Protein AF-0000000077057201 (afdb_homodimer)

Structure (mmCIF, N/CA/C/O backbone):
data_AF-0000000077057201-model_v1
#
loop_
_entity.id
_entity.type
_entity.pdbx_description
1 polymer 'Aminoglycoside phosphotransferase domain-containing protein'
#
loop_
_atom_site.group_PDB
_atom_site.id
_atom_site.type_symbol
_atom_site.label_atom_id
_atom_site.label_alt_id
_atom_site.label_comp_id
_atom_site.label_asym_id
_atom_site.label_entity_id
_atom_site.label_seq_id
_atom_site.pdbx_PDB_ins_code
_atom_site.Cartn_x
_atom_site.Cartn_y
_atom_site.Cartn_z
_atom_site.occupancy
_atom_site.B_iso_or_equiv
_atom_site.auth_seq_id
_atom_site.auth_comp_id
_atom_site.auth_asym_id
_atom_site.auth_atom_id
_atom_site.pdbx_PDB_model_num
ATOM 1 N N . MET A 1 1 ? 21.562 -46.344 -35.938 1 24.23 1 MET A N 1
ATOM 2 C CA . MET A 1 1 ? 20.422 -47.031 -35.344 1 24.23 1 MET A CA 1
ATOM 3 C C . MET A 1 1 ? 19.531 -46.031 -34.594 1 24.23 1 MET A C 1
ATOM 5 O O . MET A 1 1 ? 18.328 -46.25 -34.5 1 24.23 1 MET A O 1
ATOM 9 N N . TRP A 1 2 ? 20.156 -45.062 -33.906 1 34.81 2 TRP A N 1
ATOM 10 C CA . TRP A 1 2 ? 19.547 -43.938 -33.188 1 34.81 2 TRP A CA 1
ATOM 11 C C . TRP A 1 2 ? 18.812 -43 -34.125 1 34.81 2 TRP A C 1
ATOM 13 O O . TRP A 1 2 ? 17.859 -42.344 -33.75 1 34.81 2 TRP A O 1
ATOM 23 N N . SER A 1 3 ? 19.219 -42.906 -35.344 1 41.5 3 SER A N 1
ATOM 24 C CA . SER A 1 3 ? 18.75 -41.969 -36.375 1 41.5 3 SER A CA 1
ATOM 25 C C . SER A 1 3 ? 17.359 -42.344 -36.844 1 41.5 3 SER A C 1
ATOM 27 O O . SER A 1 3 ? 16.547 -41.438 -37.125 1 41.5 3 SER A O 1
ATOM 29 N N . GLU A 1 4 ? 17.078 -43.562 -37.125 1 41.81 4 GLU A N 1
ATOM 30 C CA . GLU A 1 4 ? 15.812 -44.062 -37.656 1 41.81 4 GLU A CA 1
ATOM 31 C C . GLU A 1 4 ? 14.703 -43.969 -36.594 1 41.81 4 GLU A C 1
ATOM 33 O O . GLU A 1 4 ? 13.539 -43.75 -36.938 1 41.81 4 GLU A O 1
ATOM 38 N N . SER A 1 5 ? 15.062 -44.219 -35.312 1 40.88 5 SER A N 1
ATOM 39 C CA . SER A 1 5 ? 14.141 -44.156 -34.188 1 40.88 5 SER A CA 1
ATOM 40 C C . SER A 1 5 ? 13.625 -42.75 -33.938 1 40.88 5 SER A C 1
ATOM 42 O O . SER A 1 5 ? 12.461 -42.562 -33.625 1 40.88 5 SER A O 1
ATOM 44 N N . GLY A 1 6 ? 14.438 -41.812 -34.219 1 42.91 6 GLY A N 1
ATOM 45 C CA . GLY A 1 6 ? 14.023 -40.438 -34.156 1 42.91 6 GLY A CA 1
ATOM 46 C C . GLY A 1 6 ? 13 -40.062 -35.219 1 42.91 6 GLY A C 1
ATOM 47 O O . GLY A 1 6 ? 12.07 -39.312 -34.969 1 42.91 6 GLY A O 1
ATOM 48 N N . HIS A 1 7 ? 13.289 -40.594 -36.406 1 46.97 7 HIS A N 1
ATOM 49 C CA . HIS A 1 7 ? 12.391 -40.375 -37.531 1 46.97 7 HIS A CA 1
ATOM 50 C C . HIS A 1 7 ? 11.031 -41 -37.281 1 46.97 7 HIS A C 1
ATOM 52 O O . HIS A 1 7 ? 9.992 -40.406 -37.562 1 46.97 7 HIS A O 1
ATOM 58 N N . GLU A 1 8 ? 11.07 -42.188 -36.844 1 43.97 8 GLU A N 1
ATOM 59 C CA . GLU A 1 8 ? 9.812 -42.844 -36.562 1 43.97 8 GLU A CA 1
ATOM 60 C C . GLU A 1 8 ? 9.055 -42.156 -35.438 1 43.97 8 GLU A C 1
ATOM 62 O O . GLU A 1 8 ? 7.828 -42.031 -35.469 1 43.97 8 GLU A O 1
ATOM 67 N N . LEU A 1 9 ? 9.797 -41.812 -34.406 1 47.19 9 LEU A N 1
ATOM 68 C CA . LEU A 1 9 ? 9.172 -41.094 -33.344 1 47.19 9 LEU A CA 1
ATOM 69 C C . LEU A 1 9 ? 8.68 -39.719 -33.812 1 47.19 9 LEU A C 1
ATOM 71 O O . LEU A 1 9 ? 7.602 -39.281 -33.406 1 47.19 9 LEU A O 1
ATOM 75 N N . SER A 1 10 ? 9.539 -39.156 -34.688 1 48.78 10 SER A N 1
ATOM 76 C CA . SER A 1 10 ? 9.078 -37.906 -35.312 1 48.78 10 SER A CA 1
ATOM 77 C C . SER A 1 10 ? 7.816 -38.125 -36.125 1 48.78 10 SER A C 1
ATOM 79 O O . SER A 1 10 ? 6.895 -37.312 -36.094 1 48.78 10 SER A O 1
ATOM 81 N N . LEU A 1 11 ? 7.91 -39.188 -36.875 1 48.16 11 LEU A N 1
ATOM 82 C CA . LEU A 1 11 ? 6.727 -39.531 -37.656 1 48.16 11 LEU A CA 1
ATOM 83 C C . LEU A 1 11 ? 5.547 -39.844 -36.75 1 48.16 11 LEU A C 1
ATOM 85 O O . LEU A 1 11 ? 4.414 -39.469 -37.031 1 48.16 11 LEU A O 1
ATOM 89 N N . ALA A 1 12 ? 5.836 -40.562 -35.75 1 49.59 12 ALA A N 1
ATOM 90 C CA . ALA A 1 12 ? 4.785 -40.875 -34.781 1 49.59 12 ALA A CA 1
ATOM 91 C C . ALA A 1 12 ? 4.277 -39.625 -34.094 1 49.59 12 ALA A C 1
ATOM 93 O O . ALA A 1 12 ? 3.07 -39.438 -33.906 1 49.59 12 ALA A O 1
ATOM 94 N N . LEU A 1 13 ? 5.238 -38.875 -33.812 1 54.88 13 LEU A N 1
ATOM 95 C CA . LEU A 1 13 ? 4.859 -37.594 -33.219 1 54.88 13 LEU A CA 1
ATOM 96 C C . LEU A 1 13 ? 4.129 -36.719 -34.219 1 54.88 13 LEU A C 1
ATOM 98 O O . LEU A 1 13 ? 3.141 -36.062 -33.875 1 54.88 13 LEU A O 1
ATOM 102 N N . ALA A 1 14 ? 4.715 -36.719 -35.438 1 51.97 14 ALA A N 1
ATOM 103 C CA . ALA A 1 14 ? 4.004 -36 -36.469 1 51.97 14 ALA A CA 1
ATOM 104 C C . ALA A 1 14 ? 2.582 -36.531 -36.656 1 51.97 14 ALA A C 1
ATOM 106 O O . ALA A 1 14 ? 1.64 -35.781 -36.844 1 51.97 14 ALA A O 1
ATO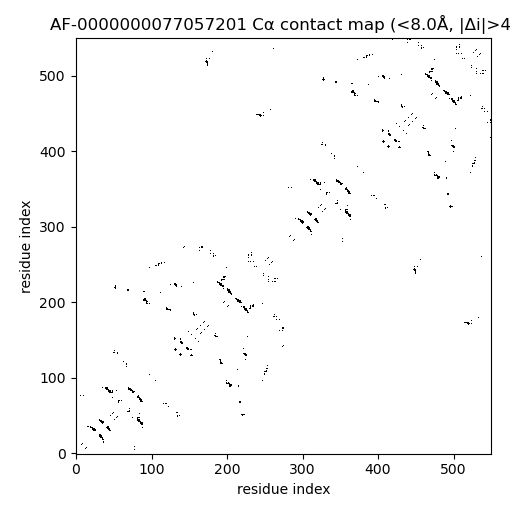M 107 N N . GLY A 1 15 ? 2.539 -37.781 -36.719 1 51.56 15 GLY A N 1
ATOM 108 C CA . GLY A 1 15 ? 1.21 -38.375 -36.75 1 51.56 15 GLY A CA 1
ATOM 109 C C . GLY A 1 15 ? 0.355 -38 -35.562 1 51.56 15 GLY A C 1
ATOM 110 O O . GLY A 1 15 ? -0.833 -37.719 -35.719 1 51.56 15 GLY A O 1
ATOM 111 N N . ILE A 1 16 ? 1.014 -38.031 -34.5 1 54.12 16 ILE A N 1
ATOM 112 C CA . ILE A 1 16 ? 0.346 -37.688 -33.25 1 54.12 16 ILE A CA 1
ATOM 113 C C . ILE A 1 16 ? -0.059 -36.219 -33.281 1 54.12 16 ILE A C 1
ATOM 115 O O . ILE A 1 16 ? -1.183 -35.875 -32.906 1 54.12 16 ILE A O 1
ATOM 119 N N . LEU A 1 17 ? 0.859 -35.438 -33.75 1 55.22 17 LEU A N 1
ATOM 120 C CA . LEU A 1 17 ? 0.573 -34 -33.781 1 55.22 17 LEU A CA 1
ATOM 121 C C . LEU A 1 17 ? -0.503 -33.688 -34.812 1 55.22 17 LEU A C 1
ATOM 123 O O . LEU A 1 17 ? -1.307 -32.781 -34.625 1 55.22 17 LEU A O 1
ATOM 127 N N . GLU A 1 18 ? -0.436 -34.469 -35.875 1 51.91 18 GLU A N 1
ATOM 128 C CA . GLU A 1 18 ? -1.462 -34.281 -36.875 1 51.91 18 GLU A CA 1
ATOM 129 C C . GLU A 1 18 ? -2.848 -34.625 -36.344 1 51.91 18 GLU A C 1
ATOM 131 O O . GLU A 1 18 ? -3.844 -34.031 -36.75 1 51.91 18 GLU A O 1
ATOM 136 N N . SER A 1 19 ? -2.84 -35.5 -35.469 1 48.5 19 SER A N 1
ATOM 137 C CA . SER A 1 19 ? -4.137 -35.906 -34.938 1 48.5 19 SER A CA 1
ATOM 138 C C . SER A 1 19 ? -4.465 -35.125 -33.656 1 48.5 19 SER A C 1
ATOM 140 O O . SER A 1 19 ? -5.555 -35.281 -33.125 1 48.5 19 SER A O 1
ATOM 142 N N . ALA A 1 20 ? -3.535 -34.406 -33.219 1 49.81 2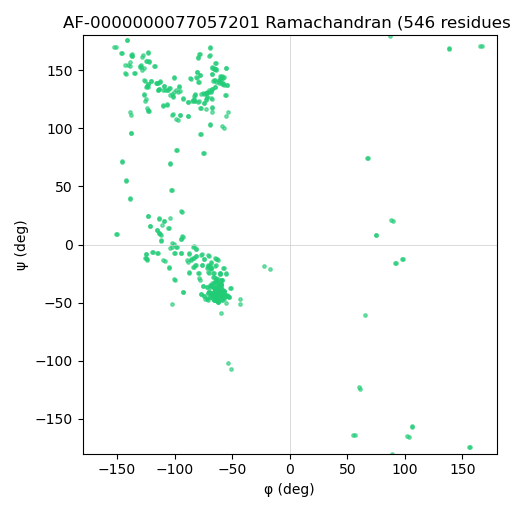0 ALA A N 1
ATOM 143 C CA . ALA A 1 20 ? -3.688 -33.719 -31.953 1 49.81 20 ALA A CA 1
ATOM 144 C C . ALA A 1 20 ? -4.613 -32.531 -32.094 1 49.81 20 ALA A C 1
ATOM 146 O O . ALA A 1 20 ? -4.602 -31.828 -33.125 1 49.81 20 ALA A O 1
ATOM 147 N N . THR A 1 21 ? -5.68 -32.531 -31.312 1 47.34 21 THR A N 1
ATOM 148 C CA . THR A 1 21 ? -6.453 -31.297 -31.188 1 47.34 21 THR A CA 1
ATOM 149 C C . THR A 1 21 ? -5.664 -30.234 -30.422 1 47.34 21 THR A C 1
ATOM 151 O O . THR A 1 21 ? -5.262 -30.469 -29.281 1 47.34 21 THR A O 1
ATOM 154 N N . PHE A 1 22 ? -5.117 -29.266 -31.203 1 44.22 22 PHE A N 1
ATOM 155 C CA . PHE A 1 22 ? -4.363 -28.141 -30.672 1 44.22 22 PHE A CA 1
ATOM 156 C C . PHE A 1 22 ? -5.207 -27.344 -29.672 1 44.22 22 PHE A C 1
ATOM 158 O O . PHE A 1 22 ? -6.309 -26.906 -30 1 44.22 22 PHE A O 1
ATOM 165 N N . LEU A 1 23 ? -5.059 -27.5 -28.438 1 43.59 23 LEU A N 1
ATOM 166 C CA . LEU A 1 23 ? -5.812 -26.797 -27.406 1 43.59 23 LEU A CA 1
ATOM 167 C C . LEU A 1 23 ? -5.391 -25.328 -27.312 1 43.59 23 LEU A C 1
ATOM 169 O O . LEU A 1 23 ? -6.215 -24.453 -27.047 1 43.59 23 LEU A O 1
ATOM 173 N N . PHE A 1 24 ? -4.27 -24.859 -27.281 1 43.53 24 PHE A N 1
ATOM 174 C CA . PHE A 1 24 ? -3.848 -23.469 -27.203 1 43.53 24 PHE A CA 1
ATOM 175 C C . PHE A 1 24 ? -2.664 -23.203 -28.141 1 43.53 24 PHE A C 1
ATOM 177 O O . PHE A 1 24 ? -1.755 -24.031 -28.234 1 43.53 24 PHE A O 1
ATOM 184 N N . ASN A 1 25 ? -2.959 -22.375 -29.25 1 40.81 25 ASN A N 1
ATOM 185 C CA . ASN A 1 25 ? -1.885 -21.859 -30.094 1 40.81 25 ASN A CA 1
ATOM 186 C C . ASN A 1 25 ? -1.505 -20.438 -29.703 1 40.81 25 ASN A C 1
ATOM 188 O O . ASN A 1 25 ? -2.355 -19.547 -29.688 1 40.81 25 ASN A O 1
ATOM 192 N N . SER A 1 26 ? -0.755 -20.281 -28.75 1 40.84 26 SER A N 1
ATOM 193 C CA . SER A 1 26 ? -0.364 -18.891 -28.578 1 40.84 26 SER A CA 1
ATOM 194 C C . SER A 1 26 ? 0.268 -18.344 -29.859 1 40.84 26 SER A C 1
ATOM 196 O O . SER A 1 26 ? 1.071 -19.016 -30.5 1 40.84 26 SER A O 1
ATOM 198 N N . VAL A 1 27 ? -0.479 -17.422 -30.5 1 36.09 27 VAL A N 1
ATOM 199 C CA . VAL A 1 27 ? -0.042 -16.703 -31.703 1 36.09 27 VAL A CA 1
ATOM 200 C C . VAL A 1 27 ? 1.409 -16.266 -31.547 1 36.09 27 VAL A C 1
ATOM 202 O O . VAL A 1 27 ? 2.016 -15.742 -32.469 1 36.09 27 VAL A O 1
ATOM 205 N N . SER A 1 28 ? 1.647 -15.703 -30.406 1 37.25 28 SER A N 1
ATOM 206 C CA . SER A 1 28 ? 2.986 -15.133 -30.516 1 37.25 28 SER A CA 1
ATOM 207 C C . SER A 1 28 ? 4 -16.188 -30.953 1 37.25 28 SER A C 1
ATOM 209 O O . SER A 1 28 ? 4.715 -15.984 -31.938 1 37.25 28 SER A O 1
ATOM 211 N N . SER A 1 29 ? 4.902 -16.797 -29.969 1 38.28 29 SER A N 1
ATOM 212 C CA . SER A 1 29 ? 6.031 -17.625 -30.375 1 38.28 29 SER A CA 1
ATOM 213 C C . SER A 1 29 ? 5.578 -19.047 -30.734 1 38.28 29 SER A C 1
ATOM 215 O O . SER A 1 29 ? 4.629 -19.562 -30.141 1 38.28 29 SER A O 1
ATOM 217 N N . ARG A 1 30 ? 5.781 -19.625 -31.891 1 40.66 30 ARG A N 1
ATOM 218 C CA . ARG A 1 30 ? 5.648 -20.875 -32.656 1 40.66 30 ARG A CA 1
ATOM 219 C C . ARG A 1 30 ? 5.562 -22.062 -31.703 1 40.66 30 ARG A C 1
ATOM 221 O O . ARG A 1 30 ? 5.211 -23.172 -32.125 1 40.66 30 ARG A O 1
ATOM 228 N N . HIS A 1 31 ? 5.977 -21.875 -30.453 1 43.31 31 HIS A N 1
ATOM 229 C CA . HIS A 1 31 ? 6.391 -23.062 -29.703 1 43.31 31 HIS A CA 1
ATOM 230 C C . HIS A 1 31 ? 5.332 -23.469 -28.688 1 43.31 31 HIS A C 1
ATOM 232 O O . HIS A 1 31 ? 5.57 -24.328 -27.844 1 43.31 31 HIS A O 1
ATOM 238 N N . HIS A 1 32 ? 4.203 -22.656 -28.578 1 49.94 32 HIS A N 1
ATOM 239 C CA . HIS A 1 32 ? 3.422 -23.094 -27.422 1 49.94 32 HIS A CA 1
ATOM 240 C C . HIS A 1 32 ? 2.189 -23.875 -27.859 1 49.94 32 HIS A C 1
ATOM 242 O O . HIS A 1 32 ? 1.18 -23.281 -28.25 1 49.94 32 HIS A O 1
ATOM 248 N N . PHE A 1 33 ? 2.488 -25.156 -28.422 1 51.94 33 PHE A N 1
ATOM 249 C CA . PHE A 1 33 ? 1.265 -25.891 -28.688 1 51.94 33 PHE A CA 1
ATOM 250 C C . PHE A 1 33 ? 1.014 -26.938 -27.594 1 51.94 33 PHE A C 1
ATOM 252 O O . PHE A 1 33 ? 1.954 -27.422 -26.969 1 51.94 33 PHE A O 1
ATOM 259 N N . VAL A 1 34 ? -0.156 -26.938 -27 1 54.38 34 VAL A N 1
ATOM 260 C CA . VAL A 1 34 ? -0.625 -28.047 -26.172 1 54.38 34 VAL A CA 1
ATOM 261 C C . VAL A 1 34 ? -1.612 -28.891 -26.969 1 54.38 34 VAL A C 1
ATOM 263 O O . VAL A 1 34 ? -2.529 -28.375 -27.594 1 54.38 34 VAL A O 1
ATOM 266 N N . ALA A 1 35 ? -1.183 -30.141 -27.281 1 56.97 35 ALA A N 1
ATOM 267 C CA . ALA A 1 35 ? -2.057 -31.031 -28.031 1 56.97 35 ALA A CA 1
ATOM 268 C C . ALA A 1 35 ? -2.498 -32.219 -27.172 1 56.97 35 ALA A C 1
ATOM 270 O O . ALA A 1 35 ? -1.795 -32.625 -26.25 1 56.97 35 ALA A O 1
ATOM 271 N N . HIS A 1 36 ? -3.76 -32.625 -27.297 1 61.56 36 HIS A N 1
ATOM 272 C CA . HIS A 1 36 ? -4.324 -33.812 -26.703 1 61.56 36 HIS A CA 1
ATOM 273 C C . HIS A 1 36 ? -3.92 -35.062 -27.484 1 61.56 36 HIS A C 1
ATOM 275 O O . HIS A 1 36 ? -3.98 -35.062 -28.719 1 61.56 36 HIS A O 1
ATOM 281 N N . PHE A 1 37 ? -3.156 -35.938 -26.703 1 55.94 37 PHE A N 1
ATOM 282 C CA . PHE A 1 37 ? -2.77 -37.219 -27.266 1 55.94 37 PHE A CA 1
ATOM 283 C C . PHE A 1 37 ? -3.564 -38.344 -26.641 1 55.94 37 PHE A C 1
ATOM 285 O O . PHE A 1 37 ? -3.412 -38.656 -25.453 1 55.94 37 PHE A O 1
ATOM 292 N N . GLY A 1 38 ? -4.266 -39.031 -27.484 1 61.12 38 GLY A N 1
ATOM 293 C CA . GLY A 1 38 ? -5.125 -40.062 -26.891 1 61.12 38 GLY A CA 1
ATOM 294 C C . GLY A 1 38 ? -6.082 -39.5 -25.859 1 61.12 38 GLY A C 1
ATOM 295 O O . GLY A 1 38 ? -6.418 -38.312 -25.891 1 61.12 38 GLY A O 1
ATOM 296 N N . ASP A 1 39 ? -6.625 -40.406 -25.062 1 66.12 39 ASP A N 1
ATOM 297 C CA . ASP A 1 39 ? -7.711 -40 -24.188 1 66.12 39 ASP A CA 1
ATOM 298 C C . ASP A 1 39 ? -7.176 -39.375 -22.891 1 66.12 39 ASP A C 1
ATOM 300 O O . ASP A 1 39 ? -7.914 -38.719 -22.172 1 66.12 39 ASP A O 1
ATOM 304 N N . HIS A 1 40 ? -5.711 -39.375 -22.812 1 83.69 40 HIS A N 1
ATOM 305 C CA . HIS A 1 40 ? -5.352 -39.031 -21.453 1 83.69 40 HIS A CA 1
ATOM 306 C C . HIS A 1 40 ? -3.998 -38.312 -21.406 1 83.69 40 HIS A C 1
ATOM 308 O O . HIS A 1 40 ? -3.42 -38.125 -20.344 1 83.69 40 HIS A O 1
ATOM 314 N N . VAL A 1 41 ? -3.432 -37.938 -22.656 1 83.62 41 VAL A N 1
ATOM 315 C CA . VAL A 1 41 ? -2.086 -37.375 -22.656 1 83.62 41 VAL A CA 1
ATOM 316 C C . VAL A 1 41 ? -2.084 -36.031 -23.359 1 83.62 41 VAL A C 1
ATOM 318 O O . VAL A 1 41 ? -2.76 -35.844 -24.375 1 83.62 41 VAL A O 1
ATOM 321 N N . VAL A 1 42 ? -1.341 -35.094 -22.828 1 85.31 42 VAL A N 1
ATOM 322 C CA . VAL A 1 42 ? -1.127 -33.75 -23.391 1 85.31 42 VAL A CA 1
ATOM 323 C C . VAL A 1 42 ? 0.345 -33.594 -23.75 1 85.31 42 VAL A C 1
ATOM 325 O O . VAL A 1 42 ? 1.23 -34.031 -23.031 1 85.31 42 VAL A O 1
ATOM 328 N N . VAL A 1 43 ? 0.535 -32.969 -24.906 1 83.62 43 VAL A N 1
ATOM 329 C CA . VAL A 1 43 ? 1.891 -32.625 -25.328 1 83.62 43 VAL A CA 1
ATOM 330 C C . VAL A 1 43 ? 2.064 -31.125 -25.375 1 83.62 43 VAL A C 1
ATOM 332 O O . VAL A 1 43 ? 1.194 -30.406 -25.859 1 83.62 43 VAL A O 1
ATOM 335 N N . LYS A 1 44 ? 3.152 -30.656 -24.797 1 85.62 44 LYS A N 1
ATOM 336 C CA . LYS A 1 44 ? 3.479 -29.234 -24.766 1 85.62 44 LYS A CA 1
ATOM 337 C C . LYS A 1 44 ? 4.879 -28.984 -25.312 1 85.62 44 LYS A C 1
ATOM 339 O O . LYS A 1 44 ? 5.832 -29.672 -24.953 1 85.62 44 LYS A O 1
ATOM 344 N N . ALA A 1 45 ? 4.941 -28.047 -26.234 1 83.25 45 ALA A N 1
ATOM 345 C CA . ALA A 1 45 ? 6.258 -27.625 -26.719 1 83.25 45 ALA A CA 1
ATOM 346 C C . ALA A 1 45 ? 6.98 -26.781 -25.656 1 83.25 45 ALA A C 1
ATOM 348 O O . ALA A 1 45 ? 6.383 -25.891 -25.047 1 83.25 45 ALA A O 1
ATOM 349 N N . ILE A 1 46 ? 8.234 -27.156 -25.391 1 82 46 ILE A N 1
ATOM 350 C CA . ILE A 1 46 ? 9.016 -26.406 -24.406 1 82 46 ILE A CA 1
ATOM 351 C C . ILE A 1 46 ? 10.367 -26.031 -25 1 82 46 ILE A C 1
ATOM 353 O O . ILE A 1 46 ? 10.812 -26.625 -25.984 1 82 46 ILE A O 1
ATOM 357 N N . SER A 1 47 ? 10.93 -24.984 -24.5 1 76.38 47 SER A N 1
ATOM 358 C CA . SER A 1 47 ? 12.164 -24.438 -25.062 1 76.38 47 SER A CA 1
ATOM 359 C C . SER A 1 47 ? 13.375 -25.25 -24.625 1 76.38 47 SER A C 1
ATOM 361 O O . SER A 1 47 ? 14.383 -25.297 -25.344 1 76.38 47 SER A O 1
ATOM 363 N N . GLU A 1 48 ? 13.352 -25.859 -23.453 1 83 48 GLU A N 1
ATOM 364 C CA . GLU A 1 48 ? 14.461 -26.641 -22.891 1 83 48 GLU A CA 1
ATOM 365 C C . GLU A 1 48 ? 13.961 -27.859 -22.125 1 83 48 GLU A C 1
ATOM 367 O O . GLU A 1 48 ? 12.867 -27.828 -21.562 1 83 48 GLU A O 1
ATOM 372 N N . PRO A 1 49 ? 14.734 -28.844 -22.172 1 79.62 49 PRO A N 1
ATOM 373 C CA . PRO A 1 49 ? 14.289 -30.109 -21.562 1 79.62 49 PRO A CA 1
ATOM 374 C C . PRO A 1 49 ? 14.148 -30 -20.047 1 79.62 49 PRO A C 1
ATOM 376 O O . PRO A 1 49 ? 13.375 -30.75 -19.453 1 79.62 49 PRO A O 1
ATOM 379 N N . ASP A 1 50 ? 14.93 -29.109 -19.469 1 81.88 50 ASP A N 1
ATOM 380 C CA . ASP A 1 50 ? 14.859 -28.938 -18.031 1 81.88 50 ASP A CA 1
ATOM 381 C C . ASP A 1 50 ? 14.07 -27.672 -17.672 1 81.88 50 ASP A C 1
ATOM 383 O O . ASP A 1 50 ? 14.5 -26.891 -16.812 1 81.88 50 ASP A O 1
ATOM 387 N N . SER A 1 51 ? 12.977 -27.625 -18.359 1 89.31 51 SER A N 1
ATOM 388 C CA . SER A 1 51 ? 12.109 -26.484 -18.078 1 89.31 51 SER A CA 1
ATOM 389 C C . SER A 1 51 ? 11.586 -26.531 -16.641 1 89.31 51 SER A C 1
ATOM 391 O O . SER A 1 51 ? 11.562 -27.594 -16.016 1 89.31 51 SER A O 1
ATOM 393 N N . THR A 1 52 ? 11.219 -25.391 -16.109 1 94.06 52 THR A N 1
ATOM 394 C CA . THR A 1 52 ? 10.641 -25.312 -14.781 1 94.06 52 THR A CA 1
ATOM 395 C C . THR A 1 52 ? 9.438 -26.234 -14.648 1 94.06 52 THR A C 1
ATOM 397 O O . THR A 1 52 ? 9.312 -26.953 -13.656 1 94.06 52 THR A O 1
ATOM 400 N N . GLU A 1 53 ? 8.617 -26.234 -15.648 1 94.31 53 GLU A N 1
ATOM 401 C CA . GLU A 1 53 ? 7.402 -27.047 -15.586 1 94.31 53 GLU A CA 1
ATOM 402 C C . GLU A 1 53 ? 7.734 -28.531 -15.492 1 94.31 53 GLU A C 1
ATOM 404 O O . GLU A 1 53 ? 7.219 -29.234 -14.617 1 94.31 53 GLU A O 1
ATOM 409 N N . TYR A 1 54 ? 8.602 -28.984 -16.312 1 93.81 54 TYR A N 1
ATOM 410 C CA . TYR A 1 54 ? 8.93 -30.406 -16.312 1 93.81 54 TYR A CA 1
ATOM 411 C C . TYR A 1 54 ? 9.586 -30.812 -14.992 1 93.81 54 TYR A C 1
ATOM 413 O O . TYR A 1 54 ? 9.211 -31.812 -14.383 1 93.81 54 TYR A O 1
ATOM 421 N N . SER A 1 55 ? 10.562 -30.031 -14.578 1 95.5 55 SER A N 1
ATOM 422 C CA . SER A 1 55 ? 11.242 -30.297 -13.32 1 95.5 55 SER A CA 1
ATOM 423 C C . SER A 1 55 ? 10.258 -30.312 -12.156 1 95.5 55 SER A C 1
ATOM 425 O O . SER A 1 55 ? 10.352 -31.156 -11.258 1 95.5 55 SER A O 1
ATOM 427 N N . THR A 1 56 ? 9.328 -29.406 -12.195 1 97.44 56 THR A N 1
ATOM 428 C CA . THR A 1 56 ? 8.328 -29.297 -11.141 1 97.44 56 THR A CA 1
ATOM 429 C C . THR A 1 56 ? 7.422 -30.531 -11.133 1 97.44 56 THR A C 1
ATOM 431 O O . THR A 1 56 ? 7.148 -31.094 -10.07 1 97.44 56 THR A O 1
ATOM 434 N N . LEU A 1 57 ? 6.965 -30.906 -12.32 1 96.69 57 LEU A N 1
ATOM 435 C CA . LEU A 1 57 ? 6.082 -32.062 -12.391 1 96.69 57 LEU A CA 1
ATOM 436 C C . LEU A 1 57 ? 6.785 -33.312 -11.883 1 96.69 57 LEU A C 1
ATOM 438 O O . LEU A 1 57 ? 6.188 -34.125 -11.148 1 96.69 57 LEU A O 1
ATOM 442 N N . GLN A 1 58 ? 8.07 -33.469 -12.18 1 95.69 58 GLN A N 1
ATOM 443 C CA . GLN A 1 58 ? 8.852 -34.594 -11.656 1 95.69 58 GLN A CA 1
ATOM 444 C C . GLN A 1 58 ? 8.992 -34.5 -10.141 1 95.69 58 GLN A C 1
ATOM 446 O O . GLN A 1 58 ? 8.844 -35.5 -9.438 1 95.69 58 GLN A O 1
ATOM 451 N N . PHE A 1 59 ? 9.25 -33.344 -9.75 1 97.06 59 PHE A N 1
ATOM 452 C CA . PHE A 1 59 ? 9.445 -33.094 -8.336 1 97.06 59 PHE A CA 1
ATOM 453 C C . PHE A 1 59 ? 8.188 -33.406 -7.535 1 97.06 59 PHE A C 1
ATOM 455 O O . PHE A 1 59 ? 8.25 -34.125 -6.523 1 97.06 59 PHE A O 1
ATOM 462 N N . LEU A 1 60 ? 7.023 -32.906 -7.957 1 97.25 60 LEU A N 1
ATOM 463 C CA . LEU A 1 60 ? 5.766 -33.125 -7.254 1 97.25 60 LEU A CA 1
ATOM 464 C C . LEU A 1 60 ? 5.371 -34.594 -7.27 1 97.25 60 LEU A C 1
ATOM 466 O O . LEU A 1 60 ? 4.84 -35.125 -6.281 1 97.25 60 LEU A O 1
ATOM 470 N N . GLU A 1 61 ? 5.648 -35.281 -8.375 1 95.19 61 GLU A N 1
ATOM 471 C CA . GLU A 1 61 ? 5.332 -36.688 -8.469 1 95.19 61 GLU A CA 1
ATOM 472 C C . GLU A 1 61 ? 6.062 -37.5 -7.402 1 95.19 61 GLU A C 1
ATOM 474 O O . GLU A 1 61 ? 5.512 -38.469 -6.844 1 95.19 61 GLU A O 1
ATOM 479 N N . THR A 1 62 ? 7.203 -37.094 -7.102 1 93.62 62 THR A N 1
ATOM 480 C CA . THR A 1 62 ? 8.055 -37.844 -6.195 1 93.62 62 THR A CA 1
ATOM 481 C C . THR A 1 62 ? 7.879 -37.375 -4.754 1 93.62 62 THR A C 1
ATOM 483 O O . THR A 1 62 ? 7.75 -38.188 -3.838 1 93.62 62 THR A O 1
ATOM 486 N N . ARG A 1 63 ? 7.766 -36.125 -4.535 1 93.06 63 ARG A N 1
ATOM 487 C CA . ARG A 1 63 ? 7.871 -35.562 -3.188 1 93.06 63 ARG A CA 1
ATOM 488 C C . ARG A 1 63 ? 6.496 -35.281 -2.604 1 93.06 63 ARG A C 1
ATOM 490 O O . ARG A 1 63 ? 6.316 -35.281 -1.384 1 93.06 63 ARG A O 1
ATOM 497 N N . SER A 1 64 ? 5.578 -34.969 -3.467 1 93.75 64 SER A N 1
ATOM 498 C CA . SER A 1 64 ? 4.238 -34.594 -3.016 1 93.75 64 SER A CA 1
ATOM 499 C C . SER A 1 64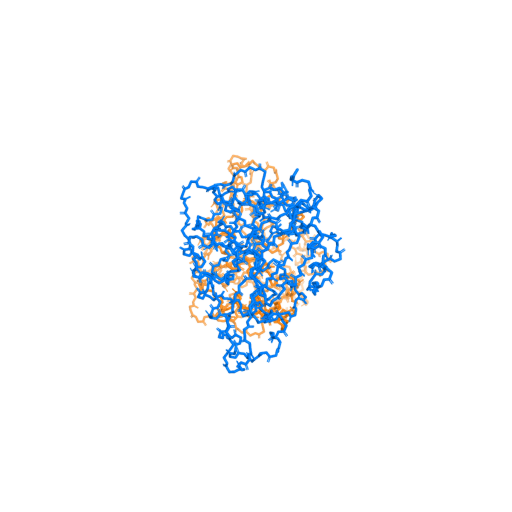 ? 3.174 -35.062 -3.998 1 93.75 64 SER A C 1
ATOM 501 O O . SER A 1 64 ? 2.449 -34.25 -4.578 1 93.75 64 SER A O 1
ATOM 503 N N . PRO A 1 65 ? 2.945 -36.344 -4.055 1 92.38 65 PRO A N 1
ATOM 504 C CA . PRO A 1 65 ? 2.066 -36.938 -5.074 1 92.38 65 PRO A CA 1
ATOM 505 C C . PRO A 1 65 ? 0.595 -36.594 -4.844 1 92.38 65 PRO A C 1
ATOM 507 O O . PRO A 1 65 ? -0.238 -36.812 -5.727 1 92.38 65 PRO A O 1
ATOM 510 N N . THR A 1 66 ? 0.288 -36 -3.689 1 93.5 66 THR A N 1
ATOM 511 C CA . THR A 1 66 ? -1.103 -35.688 -3.389 1 93.5 66 THR A CA 1
ATOM 512 C C . THR A 1 66 ? -1.511 -34.375 -4.055 1 93.5 66 THR A C 1
ATOM 514 O O . THR A 1 66 ? -2.701 -34.062 -4.168 1 93.5 66 THR A O 1
ATOM 517 N N . ILE A 1 67 ? -0.528 -33.562 -4.461 1 96.31 67 ILE A N 1
ATOM 518 C CA . ILE A 1 67 ? -0.833 -32.344 -5.191 1 96.31 67 ILE A CA 1
ATOM 519 C C . ILE A 1 67 ? -1.395 -32.688 -6.566 1 96.31 67 ILE A C 1
ATOM 521 O O . ILE A 1 67 ? -0.801 -33.5 -7.305 1 96.31 67 ILE A O 1
ATOM 525 N N . PRO A 1 68 ? -2.537 -32.188 -6.887 1 96.69 68 PRO A N 1
ATOM 526 C CA . PRO A 1 68 ? -3.156 -32.531 -8.164 1 96.69 68 PRO A CA 1
ATOM 527 C C . PRO A 1 68 ? -2.488 -31.844 -9.352 1 96.69 68 PRO A C 1
ATOM 529 O O . PRO A 1 68 ? -3.027 -30.875 -9.891 1 96.69 68 PRO A O 1
ATOM 532 N N . ALA A 1 69 ? -1.394 -32.344 -9.766 1 97.44 69 ALA A N 1
ATOM 533 C CA . ALA A 1 69 ? -0.639 -31.922 -10.945 1 97.44 69 ALA A CA 1
ATOM 534 C C . ALA A 1 69 ? -0.555 -33.062 -11.969 1 97.44 69 ALA A C 1
ATOM 536 O O . ALA A 1 69 ? -0.66 -34.219 -11.617 1 97.44 69 ALA A O 1
ATOM 537 N N . PRO A 1 70 ? -0.41 -32.656 -13.234 1 95.56 70 PRO A N 1
ATOM 538 C CA . PRO A 1 70 ? -0.255 -33.719 -14.234 1 95.56 70 PRO A CA 1
ATOM 539 C C . PRO A 1 70 ? 0.99 -34.562 -14 1 95.56 70 PRO A C 1
ATOM 541 O O . PRO A 1 70 ? 2.043 -34.031 -13.625 1 95.56 70 PRO A O 1
ATOM 544 N N . ARG A 1 71 ? 0.843 -35.812 -14.219 1 93.5 71 ARG A N 1
ATOM 545 C CA . ARG A 1 71 ? 2.01 -36.688 -14.188 1 93.5 71 ARG A CA 1
ATOM 546 C C . ARG A 1 71 ? 2.848 -36.531 -15.445 1 93.5 71 ARG A C 1
ATOM 548 O O . ARG A 1 71 ? 2.316 -36.594 -16.562 1 93.5 71 ARG A O 1
ATOM 555 N N . PRO A 1 72 ? 4.141 -36.344 -15.242 1 92.88 72 PRO A N 1
ATOM 556 C CA . PRO A 1 72 ? 5 -36.25 -16.422 1 92.88 72 PRO A CA 1
ATOM 557 C C . PRO A 1 72 ? 5.344 -37.625 -17.016 1 92.88 72 PRO A C 1
ATOM 559 O O . PRO A 1 72 ? 5.562 -38.562 -16.266 1 92.88 72 PRO A O 1
ATOM 562 N N . HIS A 1 73 ? 5.348 -37.688 -18.312 1 89.06 73 HIS A N 1
ATOM 563 C CA . HIS A 1 73 ? 5.652 -38.969 -18.969 1 89.06 73 HIS A CA 1
ATOM 564 C C . HIS A 1 73 ? 7.012 -38.906 -19.656 1 89.06 73 HIS A C 1
ATOM 566 O O . HIS A 1 73 ? 7.516 -39.938 -20.109 1 89.06 73 HIS A O 1
ATOM 572 N N . GLY A 1 74 ? 7.535 -37.719 -19.797 1 87.56 74 GLY A N 1
ATOM 573 C CA . GLY A 1 74 ? 8.844 -37.594 -20.422 1 87.56 74 GLY A CA 1
ATOM 574 C C . GLY A 1 74 ? 8.945 -36.438 -21.391 1 87.56 74 GLY A C 1
ATOM 575 O O . GLY A 1 74 ? 7.961 -35.75 -21.641 1 87.56 74 GLY A O 1
ATOM 576 N N . VAL A 1 75 ? 10.188 -36.156 -21.812 1 86.5 75 VAL A N 1
ATOM 577 C CA . VAL A 1 75 ? 10.492 -35.125 -22.781 1 86.5 75 VAL A CA 1
ATOM 578 C C . VAL A 1 75 ? 11.266 -35.719 -23.969 1 86.5 75 VAL A C 1
ATOM 580 O O . VAL A 1 75 ? 12.156 -36.531 -23.766 1 86.5 75 VAL A O 1
ATOM 583 N N . ILE A 1 76 ? 10.867 -35.312 -25.141 1 81 76 ILE A N 1
ATOM 584 C CA . ILE A 1 76 ? 11.602 -35.75 -26.328 1 81 76 ILE A CA 1
ATOM 585 C C . ILE A 1 76 ? 11.977 -34.562 -27.172 1 81 76 ILE A C 1
ATOM 587 O O . ILE A 1 76 ? 11.344 -33.5 -27.094 1 81 76 ILE A O 1
ATOM 591 N N . SER A 1 77 ? 13.055 -34.656 -27.875 1 79.88 77 SER A N 1
ATOM 592 C CA . SER A 1 77 ? 13.477 -33.594 -28.797 1 79.88 77 SER A CA 1
ATOM 593 C C . SER A 1 77 ? 13.164 -33.969 -30.234 1 79.88 77 SER A C 1
ATOM 595 O O . SER A 1 77 ? 13.375 -35.094 -30.656 1 79.88 77 SER A O 1
ATOM 597 N N . ILE A 1 78 ? 12.516 -33.062 -30.922 1 71.25 78 ILE A N 1
ATOM 598 C CA . ILE A 1 78 ? 12.32 -33.156 -32.375 1 71.25 78 ILE A CA 1
ATOM 599 C C . ILE A 1 78 ? 12.898 -31.906 -33.031 1 71.25 78 ILE A C 1
ATOM 601 O O . ILE A 1 78 ? 12.367 -30.812 -32.875 1 71.25 78 ILE A O 1
ATOM 605 N N . GLY A 1 79 ? 13.93 -32.125 -33.812 1 73.88 79 GLY A N 1
ATOM 606 C CA . GLY A 1 79 ? 14.633 -30.938 -34.312 1 73.88 79 GLY A CA 1
ATOM 607 C C . GLY A 1 79 ? 15.211 -30.078 -33.188 1 73.88 79 GLY A C 1
ATOM 608 O O . GLY A 1 79 ? 15.953 -30.562 -32.344 1 73.88 79 GLY A O 1
ATOM 609 N N . ASN A 1 80 ? 14.766 -28.859 -33.281 1 78.19 80 ASN A N 1
ATOM 610 C CA . ASN A 1 80 ? 15.281 -27.922 -32.281 1 78.19 80 ASN A CA 1
ATOM 611 C C . ASN A 1 80 ? 14.242 -27.609 -31.203 1 78.19 80 ASN A C 1
ATOM 613 O O . ASN A 1 80 ? 14.391 -26.656 -30.453 1 78.19 80 ASN A O 1
ATOM 617 N N . THR A 1 81 ? 13.227 -28.469 -31.219 1 78.19 81 THR A N 1
ATOM 618 C CA . THR A 1 81 ? 12.156 -28.219 -30.25 1 78.19 81 THR A CA 1
ATOM 619 C C . THR A 1 81 ? 11.984 -29.422 -29.312 1 78.19 81 THR A C 1
ATOM 621 O O . THR A 1 81 ? 12.117 -30.562 -29.734 1 78.19 81 THR A O 1
ATOM 624 N N . TRP A 1 82 ? 11.742 -29.078 -28.078 1 82.06 82 TRP A N 1
ATOM 625 C CA . TRP A 1 82 ? 11.461 -30.109 -27.094 1 82.06 82 TRP A CA 1
ATOM 626 C C . TRP A 1 82 ? 9.961 -30.219 -26.828 1 82.06 82 TRP A C 1
ATOM 628 O O . TRP A 1 82 ? 9.25 -29.219 -26.844 1 82.06 82 TRP A O 1
ATOM 638 N N . TYR A 1 83 ? 9.539 -31.5 -26.609 1 83.44 83 TYR A N 1
ATOM 639 C CA . TYR A 1 83 ? 8.133 -31.781 -26.344 1 83.44 83 TYR A CA 1
ATOM 640 C C . TYR A 1 83 ? 7.969 -32.562 -25.047 1 83.44 83 TYR A C 1
ATOM 642 O O . TYR A 1 83 ? 8.562 -33.625 -24.875 1 83.44 83 TYR A O 1
ATOM 650 N N . MET A 1 84 ? 7.164 -31.938 -24.188 1 88.44 84 MET A N 1
ATOM 651 C CA . MET A 1 84 ? 6.871 -32.594 -22.906 1 88.44 84 MET A CA 1
ATOM 652 C C . MET A 1 84 ? 5.52 -33.312 -22.953 1 88.44 84 MET A C 1
ATOM 654 O O . MET A 1 84 ? 4.543 -32.75 -23.469 1 88.44 84 MET A O 1
ATOM 658 N N . PHE A 1 85 ? 5.551 -34.531 -22.484 1 85.81 85 PHE A N 1
ATOM 659 C CA . PHE A 1 85 ? 4.332 -35.344 -22.391 1 85.81 85 PHE A CA 1
ATOM 660 C C . PHE A 1 85 ? 3.861 -35.438 -20.938 1 85.81 85 PHE A C 1
ATOM 662 O O . PHE A 1 85 ? 4.668 -35.656 -20.031 1 85.81 85 PHE A O 1
ATOM 669 N N . MET A 1 86 ? 2.529 -35.25 -20.75 1 90.94 86 MET A N 1
ATOM 670 C CA . MET A 1 86 ? 1.988 -35.344 -19.391 1 90.94 86 MET A CA 1
ATOM 671 C C . MET A 1 86 ? 0.532 -35.781 -19.422 1 90.94 86 MET A C 1
ATOM 673 O O . MET A 1 86 ? -0.086 -35.844 -20.484 1 90.94 86 MET A O 1
ATOM 677 N N . ASP A 1 87 ? 0.039 -36.094 -18.266 1 91.38 87 ASP A N 1
ATOM 678 C CA . ASP A 1 87 ? -1.367 -36.469 -18.141 1 91.38 87 ASP A CA 1
ATOM 679 C C . ASP A 1 87 ? -2.277 -35.312 -18.5 1 91.38 87 ASP A C 1
ATOM 681 O O . ASP A 1 87 ? -1.994 -34.156 -18.141 1 91.38 87 ASP A O 1
ATOM 685 N N . LEU A 1 88 ? -3.342 -35.656 -19.203 1 89.69 88 LEU A N 1
ATOM 686 C CA . LEU A 1 88 ? -4.449 -34.719 -19.312 1 89.69 88 LEU A CA 1
ATOM 687 C C . LEU A 1 88 ? -5.223 -34.625 -18 1 89.69 88 LEU A C 1
ATOM 689 O O . LEU A 1 88 ? -5.613 -35.656 -17.438 1 89.69 88 LEU A O 1
ATOM 693 N N . VAL A 1 89 ? -5.355 -33.438 -17.5 1 92.94 89 VAL A N 1
ATOM 694 C CA . VAL A 1 89 ? -6.172 -33.219 -16.312 1 92.94 89 VAL A CA 1
ATOM 695 C C . VAL A 1 89 ? -7.641 -33.094 -16.703 1 92.94 89 VAL A C 1
ATOM 697 O O . VAL A 1 89 ? -7.984 -32.312 -17.594 1 92.94 89 VAL A O 1
ATOM 700 N N . SER A 1 90 ? -8.469 -33.906 -16.094 1 92.06 90 SER A N 1
ATOM 701 C CA . SER A 1 90 ? -9.875 -33.969 -16.469 1 92.06 90 SER A CA 1
ATOM 702 C C . SER A 1 90 ? -10.594 -32.688 -16.125 1 92.06 90 SER A C 1
ATOM 704 O O . SER A 1 90 ? -10.141 -31.922 -15.258 1 92.06 90 SER A O 1
ATOM 706 N N . GLY A 1 91 ? -11.695 -32.406 -16.922 1 93.19 91 GLY A N 1
ATOM 707 C CA . GLY A 1 91 ? -12.539 -31.25 -16.641 1 93.19 91 GLY A CA 1
ATOM 708 C C . GLY A 1 91 ? -12.273 -30.062 -17.547 1 93.19 91 GLY A C 1
ATOM 709 O O . GLY A 1 91 ? -11.789 -30.234 -18.672 1 93.19 91 GLY A O 1
ATOM 710 N N . VAL A 1 92 ? -12.781 -28.922 -17.125 1 93.56 92 VAL A N 1
ATOM 711 C CA . VAL A 1 92 ? -12.617 -27.688 -17.875 1 93.56 92 VAL A CA 1
ATOM 712 C C . VAL A 1 92 ? -11.938 -26.641 -16.984 1 93.56 92 VAL A C 1
ATOM 714 O O . VAL A 1 92 ? -11.906 -26.766 -15.766 1 93.56 92 VAL A O 1
ATOM 717 N N . ASN A 1 93 ? -11.312 -25.656 -17.688 1 95.06 93 ASN A N 1
ATOM 718 C CA . ASN A 1 93 ? -10.703 -24.578 -16.906 1 95.06 93 ASN A CA 1
ATOM 719 C C . ASN A 1 93 ? -11.75 -23.766 -16.156 1 95.06 93 ASN A C 1
ATOM 721 O O . ASN A 1 93 ? -12.836 -23.5 -16.688 1 95.06 93 ASN A O 1
ATOM 725 N N . LEU A 1 94 ? -11.445 -23.375 -14.977 1 96.81 94 LEU A N 1
ATOM 726 C CA . LEU A 1 94 ? -12.359 -22.641 -14.109 1 96.81 94 LEU A CA 1
ATOM 727 C C . LEU A 1 94 ? -12.789 -21.328 -14.773 1 96.81 94 LEU A C 1
ATOM 729 O O . LEU A 1 94 ? -13.922 -20.875 -14.57 1 96.81 94 LEU A O 1
ATOM 733 N N . GLU A 1 95 ? -11.914 -20.75 -15.586 1 95.31 95 GLU A N 1
ATOM 734 C CA . GLU A 1 95 ? -12.195 -19.484 -16.25 1 95.31 95 GLU A CA 1
ATOM 735 C C . GLU A 1 95 ? -13.438 -19.594 -17.141 1 95.31 95 GLU A C 1
ATOM 737 O O . GLU A 1 95 ? -14.227 -18.656 -17.219 1 95.31 95 GLU A O 1
ATOM 742 N N . THR A 1 96 ? -13.656 -20.766 -17.75 1 94 96 THR A N 1
ATOM 743 C CA . THR A 1 96 ? -14.734 -20.953 -18.719 1 94 96 THR A CA 1
ATOM 744 C C . THR A 1 96 ? -16.078 -21.078 -18.016 1 94 96 THR A C 1
ATOM 746 O O . THR A 1 96 ? -17.125 -20.844 -18.609 1 94 96 THR A O 1
ATOM 749 N N . VAL A 1 97 ? -16.078 -21.359 -16.75 1 94.5 97 VAL A N 1
ATOM 750 C CA . VAL A 1 97 ? -17.344 -21.609 -16.078 1 94.5 97 VAL A CA 1
ATOM 751 C C . VAL A 1 97 ? -17.562 -20.594 -14.961 1 94.5 97 VAL A C 1
ATOM 753 O O . VAL A 1 97 ? -18.641 -20.516 -14.383 1 94.5 97 VAL A O 1
ATOM 756 N N . TRP A 1 98 ? -16.625 -19.797 -14.68 1 94.81 98 TRP A N 1
ATOM 757 C CA . TRP A 1 98 ? -16.609 -18.922 -13.5 1 94.81 98 TRP A CA 1
ATOM 758 C C . TRP A 1 98 ? -17.844 -18.016 -13.492 1 94.81 98 TRP A C 1
ATOM 760 O O . TRP A 1 98 ? -18.516 -17.875 -12.469 1 94.81 98 TRP A O 1
ATOM 770 N N . LEU A 1 99 ? -18.203 -17.438 -14.609 1 91.88 99 LEU A N 1
ATOM 771 C CA . LEU A 1 99 ? -19.266 -16.453 -14.695 1 91.88 99 LEU A CA 1
ATOM 772 C C . LEU A 1 99 ? -20.625 -17.109 -14.461 1 91.88 99 LEU A C 1
ATOM 774 O O . LEU A 1 99 ? -21.578 -16.438 -14.055 1 91.88 99 LEU A O 1
ATOM 778 N N . SER A 1 100 ? -20.719 -18.359 -14.703 1 92.81 100 SER A N 1
ATOM 779 C CA . SER A 1 100 ? -22 -19.047 -14.578 1 92.81 100 SER A CA 1
ATOM 780 C C . SER A 1 100 ? -22.234 -19.547 -13.156 1 92.81 100 SER A C 1
ATOM 782 O O . SER A 1 100 ? -23.328 -20 -12.82 1 92.81 100 SER A O 1
ATOM 784 N N . LEU A 1 101 ? -21.234 -19.438 -12.328 1 94.94 101 LEU A N 1
ATOM 785 C CA . LEU A 1 101 ? -21.328 -19.969 -10.977 1 94.94 101 LEU A CA 1
ATOM 786 C C . LEU A 1 101 ? -22.094 -19.016 -10.07 1 94.94 101 LEU A C 1
ATOM 788 O O . LEU A 1 101 ? -22.031 -17.797 -10.25 1 94.94 101 LEU A O 1
ATOM 792 N N . THR A 1 102 ? -22.797 -19.578 -9.094 1 94.88 102 THR A N 1
ATOM 793 C CA . THR A 1 102 ? -23.438 -18.797 -8.055 1 94.88 102 THR A CA 1
ATOM 794 C C . THR A 1 102 ? -22.438 -18.344 -7 1 94.88 102 THR A C 1
ATOM 796 O O . THR A 1 102 ? -21.328 -18.891 -6.918 1 94.88 102 THR A O 1
ATOM 799 N N . GLU A 1 103 ? -22.797 -17.375 -6.195 1 95.06 103 GLU A N 1
ATOM 800 C CA . GLU A 1 103 ? -21.906 -16.859 -5.164 1 95.06 103 GLU A CA 1
ATOM 801 C C . GLU A 1 103 ? -21.516 -17.938 -4.168 1 95.06 103 GLU A C 1
ATOM 803 O O . GLU A 1 103 ? -20.328 -18.094 -3.842 1 95.06 103 GLU A O 1
ATOM 808 N N . PRO A 1 104 ? -22.484 -18.812 -3.734 1 95.75 104 PRO A N 1
ATOM 809 C CA . PRO A 1 104 ? -22.078 -19.875 -2.824 1 95.75 104 PRO A CA 1
ATOM 810 C C . PRO A 1 104 ? -21.109 -20.859 -3.465 1 95.75 104 PRO A C 1
ATOM 812 O O . PRO A 1 104 ? -20.203 -21.375 -2.793 1 95.75 104 PRO A O 1
ATOM 815 N N . GLN A 1 105 ? -21.234 -21.094 -4.746 1 95.88 105 GLN A N 1
ATOM 816 C CA . GLN A 1 105 ? -20.312 -21.984 -5.457 1 95.88 105 GLN A CA 1
ATOM 817 C C . GLN A 1 105 ? -18.922 -21.375 -5.547 1 95.88 105 GLN A C 1
ATOM 819 O O . GLN A 1 105 ? -17.922 -22.062 -5.34 1 95.88 105 GLN A O 1
ATOM 824 N N . LYS A 1 106 ? -18.891 -20.109 -5.824 1 96.5 106 LYS A N 1
ATOM 825 C CA . LYS A 1 106 ? -17.625 -19.391 -5.879 1 96.5 106 LYS A CA 1
ATOM 826 C C . LYS A 1 106 ? -16.906 -19.438 -4.527 1 96.5 106 LYS A C 1
ATOM 828 O O . LYS A 1 106 ? -15.703 -19.672 -4.461 1 96.5 106 LYS A O 1
ATOM 833 N N . GLU A 1 107 ? -17.625 -19.25 -3.508 1 96.56 107 GLU A N 1
ATOM 834 C CA . GLU A 1 107 ? -17.078 -19.281 -2.158 1 96.56 107 GLU A CA 1
ATOM 835 C C . GLU A 1 107 ? -16.547 -20.688 -1.815 1 96.56 107 GLU A C 1
ATOM 837 O O . GLU A 1 107 ? -15.5 -20.812 -1.19 1 96.56 107 GLU A O 1
ATOM 842 N N . ALA A 1 108 ? -17.312 -21.656 -2.225 1 97 108 ALA A N 1
ATOM 843 C CA . ALA A 1 108 ? -16.906 -23.031 -1.97 1 97 108 ALA A CA 1
ATOM 844 C C . ALA A 1 108 ? -15.609 -23.359 -2.715 1 97 108 ALA A C 1
ATOM 846 O O . ALA A 1 108 ? -14.703 -23.984 -2.152 1 97 108 ALA A O 1
ATOM 847 N N . ILE A 1 109 ? -15.531 -22.938 -3.934 1 97.38 109 ILE A N 1
ATOM 848 C CA . ILE A 1 109 ? -14.336 -23.172 -4.738 1 97.38 109 ILE A CA 1
ATOM 849 C C . ILE A 1 109 ? -13.141 -22.469 -4.098 1 97.38 109 ILE A C 1
ATOM 851 O O . ILE A 1 109 ? -12.047 -23.031 -4.008 1 97.38 109 ILE A O 1
ATOM 855 N N . SER A 1 110 ? -13.328 -21.25 -3.66 1 97.94 110 SER A N 1
ATOM 856 C CA . SER A 1 110 ? -12.273 -20.484 -2.986 1 97.94 110 SER A CA 1
ATOM 857 C C . SER A 1 110 ? -11.758 -21.234 -1.755 1 97.94 110 SER A C 1
ATOM 859 O O . SER A 1 110 ? -10.555 -21.297 -1.525 1 97.94 110 SER A O 1
ATOM 861 N N . ARG A 1 111 ? -12.664 -21.797 -0.998 1 98 111 ARG A N 1
ATOM 862 C CA . ARG A 1 111 ? -12.289 -22.562 0.186 1 98 111 ARG A CA 1
ATOM 863 C C . ARG A 1 111 ? -11.477 -23.797 -0.195 1 98 111 ARG A C 1
ATOM 865 O O . ARG A 1 111 ? -10.461 -24.094 0.443 1 98 111 ARG A O 1
ATOM 872 N N . ASP A 1 112 ? -11.922 -24.453 -1.21 1 98 112 ASP A N 1
ATOM 873 C CA . ASP A 1 112 ? -11.219 -25.641 -1.67 1 98 112 ASP A CA 1
ATOM 874 C C . ASP A 1 112 ? -9.828 -25.297 -2.195 1 98 112 ASP A C 1
ATOM 876 O O . ASP A 1 112 ? -8.867 -26.016 -1.948 1 98 112 ASP A O 1
ATOM 880 N N . LEU A 1 113 ? -9.75 -24.203 -2.859 1 98.5 113 LEU A N 1
ATOM 881 C CA . LEU A 1 113 ? -8.469 -23.734 -3.375 1 98.5 113 LEU A CA 1
ATOM 882 C C . LEU A 1 113 ? -7.531 -23.328 -2.234 1 98.5 113 LEU A C 1
ATOM 884 O O . LEU A 1 113 ? -6.316 -23.516 -2.33 1 98.5 113 LEU A O 1
ATOM 888 N N . ASN A 1 114 ? -8.109 -22.766 -1.201 1 98.62 114 ASN A N 1
ATOM 889 C CA . ASN A 1 114 ? -7.305 -22.438 -0.032 1 98.62 114 ASN A CA 1
ATOM 890 C C . ASN A 1 114 ? -6.664 -23.688 0.578 1 98.62 114 ASN A C 1
ATOM 892 O O . ASN A 1 114 ? -5.504 -23.656 0.985 1 98.62 114 ASN A O 1
ATOM 896 N N . ILE A 1 115 ? -7.434 -24.734 0.626 1 98.25 115 ILE A N 1
ATOM 897 C CA . ILE A 1 115 ? -6.926 -26.016 1.127 1 98.25 115 ILE A CA 1
ATOM 898 C C . ILE A 1 115 ? -5.793 -26.5 0.229 1 98.25 115 ILE A C 1
ATOM 900 O O . ILE A 1 115 ? -4.758 -26.969 0.72 1 98.25 115 ILE A O 1
ATOM 904 N N . LEU A 1 116 ? -5.977 -26.391 -1.033 1 98.12 116 LEU A N 1
ATOM 905 C CA . LEU A 1 116 ? -4.953 -26.797 -1.99 1 98.12 116 LEU A CA 1
ATOM 906 C C . LEU A 1 116 ? -3.689 -25.953 -1.815 1 98.12 116 LEU A C 1
ATOM 908 O O . LEU A 1 116 ? -2.578 -26.484 -1.854 1 98.12 116 LEU A O 1
ATOM 912 N N . LEU A 1 117 ? -3.818 -24.688 -1.604 1 98.44 117 LEU A N 1
ATOM 913 C CA . LEU A 1 117 ? -2.684 -23.797 -1.38 1 98.44 117 LEU A CA 1
ATOM 914 C C . LEU A 1 117 ? -1.941 -24.172 -0.103 1 98.44 117 LEU A C 1
ATOM 916 O O . LEU A 1 117 ? -0.713 -24.078 -0.044 1 98.44 117 LEU A O 1
ATOM 920 N N . GLN A 1 118 ? -2.662 -24.594 0.893 1 98.19 118 GLN A N 1
ATOM 921 C CA . GLN A 1 118 ? -2.029 -25.062 2.117 1 98.19 118 GLN A CA 1
ATOM 922 C C . GLN A 1 118 ? -1.17 -26.297 1.846 1 98.19 118 GLN A C 1
ATOM 924 O O . GLN A 1 118 ? -0.07 -26.422 2.389 1 98.19 118 GLN A O 1
ATOM 929 N N . GLN A 1 119 ? -1.705 -27.156 1.039 1 97.94 119 GLN A N 1
ATOM 930 C CA . GLN A 1 119 ? -0.947 -28.344 0.666 1 97.94 119 GLN A CA 1
ATOM 931 C C . GLN A 1 119 ? 0.331 -27.969 -0.081 1 97.94 119 GLN A C 1
ATOM 933 O O . GLN A 1 119 ? 1.39 -28.547 0.159 1 97.94 119 GLN A O 1
ATOM 938 N N . LEU A 1 120 ? 0.232 -27 -0.962 1 98.25 120 LEU A N 1
ATOM 939 C CA . LEU A 1 120 ? 1.411 -26.531 -1.685 1 98.25 120 LEU A CA 1
ATOM 940 C C . LEU A 1 120 ? 2.455 -25.984 -0.722 1 98.25 120 LEU A C 1
ATOM 942 O O . LEU A 1 120 ? 3.643 -26.297 -0.839 1 98.25 120 LEU A O 1
ATOM 946 N N . ARG A 1 121 ? 2.01 -25.219 0.234 1 97.62 121 ARG A N 1
ATOM 947 C CA . ARG A 1 121 ? 2.916 -24.578 1.182 1 97.62 121 ARG A CA 1
ATOM 948 C C . ARG A 1 121 ? 3.557 -25.609 2.105 1 97.62 121 ARG A C 1
ATOM 950 O O . ARG A 1 121 ? 4.578 -25.328 2.736 1 97.62 121 ARG A O 1
ATOM 957 N N . ALA A 1 122 ? 2.932 -26.781 2.164 1 96.94 122 ALA A N 1
ATOM 958 C CA . ALA A 1 122 ? 3.428 -27.828 3.053 1 96.94 122 ALA A CA 1
ATOM 959 C C . ALA A 1 122 ? 4.516 -28.656 2.373 1 96.94 122 ALA A C 1
ATOM 961 O O . ALA A 1 122 ? 5.176 -29.484 3.016 1 96.94 122 ALA A O 1
ATOM 962 N N . VAL A 1 123 ? 4.652 -28.484 1.057 1 97.38 123 VAL A N 1
ATOM 963 C CA . VAL A 1 123 ? 5.766 -29.156 0.389 1 97.38 123 VAL A CA 1
ATOM 964 C C . VAL A 1 123 ? 7.082 -28.75 1.048 1 97.38 123 VAL A C 1
ATOM 966 O O . VAL A 1 123 ? 7.367 -27.562 1.197 1 97.38 123 VAL A O 1
ATOM 969 N N . PRO A 1 124 ? 7.891 -29.641 1.415 1 95.12 124 PRO A N 1
ATOM 970 C CA . PRO A 1 124 ? 9.078 -29.328 2.213 1 95.12 124 PRO A CA 1
ATOM 971 C C . PRO A 1 124 ? 10.133 -28.562 1.421 1 95.12 124 PRO A C 1
ATOM 973 O O . PRO A 1 124 ? 10.414 -28.906 0.27 1 95.12 124 PRO A O 1
ATOM 976 N N . TYR A 1 125 ? 10.555 -27.594 1.969 1 96.31 125 TYR A N 1
ATOM 977 C CA . TYR A 1 125 ? 11.688 -26.812 1.474 1 96.31 125 TYR A CA 1
ATOM 978 C C . TYR A 1 125 ? 12.984 -27.266 2.146 1 96.31 125 TYR A C 1
ATOM 980 O O . TYR A 1 125 ? 13.031 -27.438 3.365 1 96.31 125 TYR A O 1
ATOM 988 N N . GLU A 1 126 ? 14.062 -27.516 1.399 1 95.25 126 GLU A N 1
ATOM 989 C CA . GLU A 1 126 ? 15.375 -27.828 1.943 1 95.25 126 GLU A CA 1
ATOM 990 C C . GLU A 1 126 ? 16.188 -26.562 2.186 1 95.25 126 GLU A C 1
ATOM 992 O O . GLU A 1 126 ? 16.656 -25.922 1.237 1 95.25 126 GLU A O 1
ATOM 997 N N . PRO A 1 127 ? 16.406 -26.25 3.451 1 94 127 PRO A N 1
ATOM 998 C CA . PRO A 1 127 ? 17.172 -25.031 3.74 1 94 127 PRO A CA 1
ATOM 999 C C . PRO A 1 127 ? 18.531 -25 3.025 1 94 127 PRO A C 1
ATOM 1001 O O . PRO A 1 127 ? 19.203 -26.031 2.922 1 94 127 PRO A O 1
ATOM 1004 N N . GLY A 1 128 ? 18.844 -23.922 2.521 1 93.19 128 GLY A N 1
ATOM 1005 C CA . GLY A 1 128 ? 20.109 -23.766 1.831 1 93.19 128 GLY A CA 1
ATOM 1006 C C . GLY A 1 128 ? 19.984 -23.906 0.324 1 93.19 128 GLY A C 1
ATOM 1007 O O . GLY A 1 128 ? 20.938 -23.625 -0.407 1 93.19 128 GLY A O 1
ATOM 1008 N N . THR A 1 129 ? 18.875 -24.375 -0.177 1 96.12 129 THR A N 1
ATOM 1009 C CA . THR A 1 129 ? 18.641 -24.438 -1.615 1 96.12 129 THR A CA 1
ATOM 1010 C C . THR A 1 129 ? 18.203 -23.078 -2.152 1 96.12 129 THR A C 1
ATOM 1012 O O . THR A 1 129 ? 17.484 -22.344 -1.474 1 96.12 129 THR A O 1
ATOM 1015 N N . PRO A 1 130 ? 18.672 -22.766 -3.377 1 97.69 130 PRO A N 1
ATOM 1016 C CA . PRO A 1 130 ? 18.234 -21.484 -3.945 1 97.69 130 PRO A CA 1
ATOM 1017 C C . PRO A 1 130 ? 16.734 -21.438 -4.195 1 97.69 130 PRO A C 1
ATOM 1019 O O . PRO A 1 130 ? 16.109 -22.469 -4.465 1 97.69 130 PRO A O 1
ATOM 1022 N N . LEU A 1 131 ? 16.234 -20.25 -4.098 1 98.19 131 LEU A N 1
ATOM 1023 C CA . LEU A 1 131 ? 14.844 -20.016 -4.445 1 98.19 131 LEU A CA 1
ATOM 1024 C C . LEU A 1 131 ? 14.625 -20.156 -5.949 1 98.19 131 LEU A C 1
ATOM 1026 O O . LEU A 1 131 ? 15.578 -20.109 -6.727 1 98.19 131 LEU A O 1
ATOM 1030 N N . GLY A 1 132 ? 13.352 -20.312 -6.285 1 97.81 132 GLY A N 1
ATOM 1031 C CA . GLY A 1 132 ? 13.016 -20.453 -7.695 1 97.81 132 GLY A CA 1
ATOM 1032 C C . GLY A 1 132 ? 12.633 -21.875 -8.078 1 97.81 132 GLY A C 1
ATOM 1033 O O . GLY A 1 132 ? 12.156 -22.641 -7.242 1 97.81 132 GLY A O 1
ATOM 1034 N N . GLY A 1 133 ? 12.797 -22.156 -9.344 1 97.19 133 GLY A N 1
ATOM 1035 C CA . GLY A 1 133 ? 12.445 -23.469 -9.859 1 97.19 133 GLY A CA 1
ATOM 1036 C C . GLY A 1 133 ? 13.172 -24.594 -9.164 1 97.19 133 GLY A C 1
ATOM 1037 O O . GLY A 1 133 ? 14.352 -24.469 -8.836 1 97.19 133 GLY A O 1
ATOM 1038 N N . VAL A 1 134 ? 12.547 -25.703 -8.961 1 96.69 134 VAL A N 1
ATOM 1039 C CA . VAL A 1 134 ? 13.062 -26.812 -8.164 1 96.69 134 VAL A CA 1
ATOM 1040 C C . VAL A 1 134 ? 14.227 -27.469 -8.891 1 96.69 134 VAL A C 1
ATOM 1042 O O . VAL A 1 134 ? 15.016 -28.203 -8.281 1 96.69 134 VAL A O 1
ATOM 1045 N N . GLY A 1 135 ? 14.336 -27.219 -10.203 1 93.69 135 GLY A N 1
ATOM 1046 C CA . GLY A 1 135 ? 15.438 -27.781 -10.977 1 93.69 135 GLY A CA 1
ATOM 1047 C C . GLY A 1 135 ? 16.625 -26.844 -11.086 1 93.69 135 GLY A C 1
ATOM 1048 O O . GLY A 1 135 ? 17.562 -27.109 -11.836 1 93.69 135 GLY A O 1
ATOM 1049 N N . GLY A 1 136 ? 16.516 -25.766 -10.344 1 93.56 136 GLY A N 1
ATOM 1050 C CA . GLY A 1 136 ? 17.609 -24.797 -10.375 1 93.56 136 GLY A CA 1
ATOM 1051 C C . GLY A 1 136 ? 17.453 -23.766 -11.469 1 93.56 136 GLY A C 1
ATOM 1052 O O . GLY A 1 136 ? 18.438 -23.156 -11.898 1 93.56 136 GLY A O 1
ATOM 1053 N N . GLN A 1 137 ? 16.328 -23.547 -11.969 1 93.44 137 GLN A N 1
ATOM 1054 C CA . GLN A 1 137 ? 16.078 -22.641 -13.078 1 93.44 137 GLN A CA 1
ATOM 1055 C C . GLN A 1 137 ? 16.125 -21.172 -12.617 1 93.44 137 GLN A C 1
ATOM 1057 O O . GLN A 1 137 ? 16.031 -20.266 -13.43 1 93.44 137 GLN A O 1
ATOM 1062 N N . GLY A 1 138 ? 16.203 -20.969 -11.281 1 95.56 138 GLY A N 1
ATOM 1063 C CA . GLY A 1 138 ? 16.234 -19.625 -10.758 1 95.56 138 GLY A CA 1
ATOM 1064 C C . GLY A 1 138 ? 14.852 -19.031 -10.516 1 95.56 138 GLY A C 1
ATOM 1065 O O . GLY A 1 138 ? 13.844 -19.719 -10.727 1 95.56 138 GLY A O 1
ATOM 1066 N N . CYS A 1 139 ? 14.844 -17.797 -10.031 1 97 139 CYS A N 1
ATOM 1067 C CA . CYS A 1 139 ? 13.602 -17.078 -9.789 1 97 139 CYS A CA 1
ATOM 1068 C C . CYS A 1 139 ? 13.125 -16.359 -11.047 1 97 139 CYS A C 1
ATOM 1070 O O . CYS A 1 139 ? 13.938 -15.883 -11.836 1 97 139 CYS A O 1
ATOM 1072 N N . LYS A 1 140 ? 11.836 -16.359 -11.195 1 94.38 140 LYS A N 1
ATOM 1073 C CA . LYS A 1 140 ? 11.242 -15.734 -12.367 1 94.38 140 LYS A CA 1
ATOM 1074 C C . LYS A 1 140 ? 10.25 -14.648 -11.961 1 94.38 140 LYS A C 1
ATOM 1076 O O . LYS A 1 140 ? 9.508 -14.812 -10.992 1 94.38 140 LYS A O 1
ATOM 1081 N N . ASP A 1 141 ? 10.297 -13.547 -12.664 1 89.12 141 ASP A N 1
ATOM 1082 C CA . ASP A 1 141 ? 9.336 -12.453 -12.578 1 89.12 141 ASP A CA 1
ATOM 1083 C C . ASP A 1 141 ? 8.711 -12.164 -13.945 1 89.12 141 ASP A C 1
ATOM 1085 O O . ASP A 1 141 ? 9.414 -11.805 -14.891 1 89.12 141 ASP A O 1
ATOM 1089 N N . PHE A 1 142 ? 7.512 -12.359 -14.039 1 79.75 142 PHE A N 1
ATOM 1090 C CA . PHE A 1 142 ? 6.887 -12.328 -15.359 1 79.75 142 PHE A CA 1
ATOM 1091 C C . PHE A 1 142 ? 6.113 -11.031 -15.555 1 79.75 142 PHE A C 1
ATOM 1093 O O . PHE A 1 142 ? 5.289 -10.922 -16.469 1 79.75 142 PHE A O 1
ATOM 1100 N N . ARG A 1 143 ? 6.508 -10.023 -14.797 1 75.31 143 ARG A N 1
ATOM 1101 C CA . ARG A 1 143 ? 5.895 -8.719 -15.016 1 75.31 143 ARG A CA 1
ATOM 1102 C C . ARG A 1 143 ? 6.426 -8.07 -16.297 1 75.31 143 ARG A C 1
ATOM 1104 O O . ARG A 1 143 ? 7.637 -8.039 -16.516 1 75.31 143 ARG A O 1
ATOM 1111 N N . ARG A 1 144 ? 5.594 -7.617 -17.156 1 71.44 144 ARG A N 1
ATOM 1112 C CA . ARG A 1 144 ? 5.91 -6.988 -18.438 1 71.44 144 ARG A CA 1
ATOM 1113 C C . ARG A 1 144 ? 6.578 -7.98 -19.375 1 71.44 144 ARG A C 1
ATOM 1115 O O . ARG A 1 144 ? 6.039 -8.289 -20.438 1 71.44 144 ARG A O 1
ATOM 1122 N N . HIS A 1 145 ? 7.82 -8.523 -18.891 1 77.31 145 HIS A N 1
ATOM 1123 C CA . HIS A 1 145 ? 8.516 -9.633 -19.547 1 77.31 145 HIS A CA 1
ATOM 1124 C C . HIS A 1 145 ? 9.078 -10.602 -18.516 1 77.31 145 HIS A C 1
ATOM 1126 O O . HIS A 1 145 ? 9.172 -10.273 -17.328 1 77.31 145 HIS A O 1
ATOM 1132 N N . ILE A 1 146 ? 9.281 -11.805 -18.984 1 79 146 ILE A N 1
ATOM 1133 C CA . ILE A 1 146 ? 9.82 -12.789 -18.047 1 79 146 ILE A CA 1
ATOM 1134 C C . ILE A 1 146 ? 11.289 -12.484 -17.766 1 79 146 ILE A C 1
ATOM 1136 O O . ILE A 1 146 ? 12.117 -12.484 -18.688 1 79 146 ILE A O 1
ATOM 1140 N N . ARG A 1 147 ? 11.547 -12.18 -16.547 1 88.56 147 ARG A N 1
ATOM 1141 C CA . ARG A 1 147 ? 12.914 -12.023 -16.047 1 88.56 147 ARG A CA 1
ATOM 1142 C C . ARG A 1 147 ? 13.305 -13.203 -15.164 1 88.56 147 ARG A C 1
ATOM 1144 O O . ARG A 1 147 ? 12.508 -13.648 -14.336 1 88.56 147 ARG A O 1
ATOM 1151 N N . THR A 1 148 ? 14.484 -13.688 -15.453 1 92.38 148 THR A N 1
ATOM 1152 C CA . THR A 1 148 ? 15.031 -14.773 -14.641 1 92.38 148 THR A CA 1
ATOM 1153 C C . THR A 1 148 ? 16.281 -14.312 -13.898 1 92.38 148 THR A C 1
ATOM 1155 O O . THR A 1 148 ? 17.109 -13.578 -14.453 1 92.38 148 THR A O 1
ATOM 1158 N N . SER A 1 149 ? 16.359 -14.727 -12.688 1 94.31 149 SER A N 1
ATOM 1159 C CA . SER A 1 149 ? 17.531 -14.352 -11.914 1 94.31 149 SER A CA 1
ATOM 1160 C 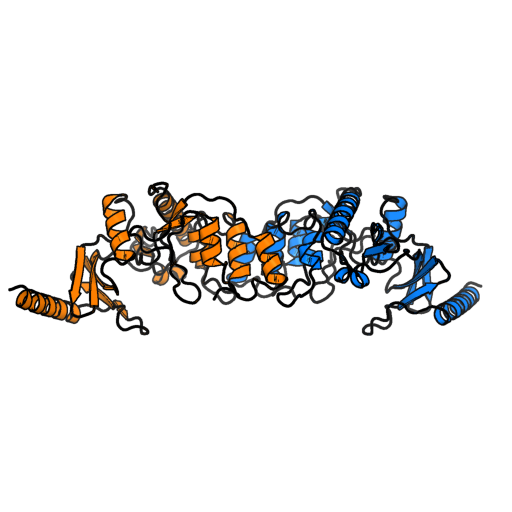C . SER A 1 149 ? 18.812 -14.891 -12.547 1 94.31 149 SER A C 1
ATOM 1162 O O . SER A 1 149 ? 18.828 -16.016 -13.055 1 94.31 149 SER A O 1
ATOM 1164 N N . ASP A 1 150 ? 19.828 -14.102 -12.547 1 90.75 150 ASP A N 1
ATOM 1165 C CA . ASP A 1 150 ? 21.109 -14.461 -13.156 1 90.75 150 ASP A CA 1
ATOM 1166 C C . ASP A 1 150 ? 22.016 -15.18 -12.148 1 90.75 150 ASP A C 1
ATOM 1168 O O . ASP A 1 150 ? 23.047 -15.734 -12.516 1 90.75 150 ASP A O 1
ATOM 1172 N N . ALA A 1 151 ? 21.672 -15.133 -10.961 1 94.81 151 ALA A N 1
ATOM 1173 C CA . ALA A 1 151 ? 22.406 -15.781 -9.875 1 94.81 151 ALA A CA 1
ATOM 1174 C C . ALA A 1 151 ? 21.438 -16.391 -8.859 1 94.81 151 ALA A C 1
ATOM 1176 O O . ALA A 1 151 ? 20.281 -15.977 -8.766 1 94.81 151 ALA A O 1
ATOM 1177 N N . PRO A 1 152 ? 21.922 -17.375 -8.203 1 97 152 PRO A N 1
ATOM 1178 C CA . PRO A 1 152 ? 21.062 -17.984 -7.18 1 97 152 PRO A CA 1
ATOM 1179 C C . PRO A 1 152 ? 20.625 -16.984 -6.121 1 97 152 PRO A C 1
ATOM 1181 O O . PRO A 1 152 ? 21.391 -16.109 -5.727 1 97 152 PRO A O 1
ATOM 1184 N N . ILE A 1 153 ? 19.391 -17.016 -5.703 1 97.88 153 ILE A N 1
ATOM 1185 C CA . ILE A 1 153 ? 18.797 -16.203 -4.656 1 97.88 153 ILE A CA 1
ATOM 1186 C C . ILE A 1 153 ? 18.516 -17.062 -3.428 1 97.88 153 ILE A C 1
ATOM 1188 O O . ILE A 1 153 ? 17.891 -18.125 -3.533 1 97.88 153 ILE A O 1
ATOM 1192 N N . TYR A 1 154 ? 18.891 -16.594 -2.234 1 96.38 154 TYR A N 1
ATOM 1193 C CA . TYR A 1 154 ? 18.812 -17.453 -1.058 1 96.38 154 TYR A CA 1
ATOM 1194 C C . TYR A 1 154 ? 17.984 -16.797 0.041 1 96.38 154 TYR A C 1
ATOM 1196 O O . TYR A 1 154 ? 17.625 -17.438 1.031 1 96.38 154 TYR A O 1
ATOM 1204 N N . SER A 1 155 ? 17.688 -15.477 -0.146 1 94.56 155 SER A N 1
ATOM 1205 C CA . SER A 1 155 ? 17.047 -14.75 0.946 1 94.56 155 SER A CA 1
ATOM 1206 C C . SER A 1 155 ? 15.938 -13.852 0.43 1 94.56 155 SER A C 1
ATOM 1208 O O . SER A 1 155 ? 15.867 -13.562 -0.767 1 94.56 155 SER A O 1
ATOM 1210 N N . THR A 1 156 ? 15.125 -13.469 1.397 1 95.25 156 THR A N 1
ATOM 1211 C CA . THR A 1 156 ? 14.039 -12.555 1.078 1 95.25 156 THR A CA 1
ATOM 1212 C C . THR A 1 156 ? 14.586 -11.227 0.56 1 95.25 156 THR A C 1
ATOM 1214 O O . THR A 1 156 ? 14.008 -10.625 -0.349 1 95.25 156 THR A O 1
ATOM 1217 N N . GLU A 1 157 ? 15.719 -10.773 1.116 1 95.62 157 GLU A N 1
ATOM 1218 C CA . GLU A 1 157 ? 16.344 -9.523 0.691 1 95.62 157 GLU A CA 1
ATOM 1219 C C . GLU A 1 157 ? 16.859 -9.625 -0.744 1 95.62 157 GLU A C 1
ATOM 1221 O O . GLU A 1 157 ? 16.688 -8.695 -1.535 1 95.62 157 GLU A O 1
ATOM 1226 N N . GLN A 1 158 ? 17.453 -10.742 -1.021 1 96.25 158 GLN A N 1
ATOM 1227 C CA . GLN A 1 158 ? 17.953 -10.953 -2.375 1 96.25 158 GLN A CA 1
ATOM 1228 C C . GLN A 1 158 ? 16.812 -11.031 -3.379 1 96.25 158 GLN A C 1
ATOM 1230 O O . GLN A 1 158 ? 16.922 -10.523 -4.496 1 96.25 158 GLN A O 1
ATOM 1235 N N . LEU A 1 159 ? 15.758 -11.703 -2.998 1 96.69 159 LEU A N 1
ATOM 1236 C CA . LEU A 1 159 ? 14.586 -11.789 -3.861 1 96.69 159 LEU A CA 1
ATOM 1237 C C . LEU A 1 159 ? 13.992 -10.406 -4.113 1 96.69 159 LEU A C 1
ATOM 1239 O O . LEU A 1 159 ? 13.648 -10.07 -5.25 1 96.69 159 LEU A O 1
ATOM 1243 N N . TRP A 1 160 ? 13.914 -9.602 -3.029 1 95.31 160 TRP A N 1
ATOM 1244 C CA . TRP A 1 160 ? 13.445 -8.227 -3.162 1 95.31 160 TRP A CA 1
ATOM 1245 C C . TRP A 1 160 ? 14.289 -7.453 -4.168 1 95.31 160 TRP A C 1
ATOM 1247 O O . TRP A 1 160 ? 13.758 -6.758 -5.035 1 95.31 160 TRP A O 1
ATOM 1257 N N . ASN A 1 161 ? 15.578 -7.621 -4.047 1 95.19 161 ASN A N 1
ATOM 1258 C CA . ASN A 1 161 ? 16.484 -6.926 -4.949 1 95.19 161 ASN A CA 1
ATOM 1259 C C . ASN A 1 161 ? 16.312 -7.395 -6.391 1 95.19 161 ASN A C 1
ATOM 1261 O O . ASN A 1 161 ? 16.422 -6.598 -7.324 1 95.19 161 ASN A O 1
ATOM 1265 N N . PHE A 1 162 ? 16.125 -8.648 -6.598 1 95.44 162 PHE A N 1
ATOM 1266 C CA . PHE A 1 162 ? 15.852 -9.188 -7.926 1 95.44 162 PHE A CA 1
ATOM 1267 C C . PHE A 1 162 ? 14.594 -8.562 -8.516 1 95.44 162 PHE A C 1
ATOM 1269 O O . PHE A 1 162 ? 14.57 -8.18 -9.688 1 95.44 162 PHE A O 1
ATOM 1276 N N . MET A 1 163 ? 13.594 -8.398 -7.703 1 93.69 163 MET A N 1
ATOM 1277 C CA . MET A 1 163 ? 12.289 -7.922 -8.164 1 93.69 163 MET A CA 1
ATOM 1278 C C . MET A 1 163 ? 12.312 -6.418 -8.414 1 93.69 163 MET A C 1
ATOM 1280 O O . MET A 1 163 ? 11.773 -5.941 -9.414 1 93.69 163 MET A O 1
ATOM 1284 N N . TYR A 1 164 ? 12.969 -5.633 -7.453 1 93.31 164 TYR A N 1
ATOM 1285 C CA . TYR A 1 164 ? 12.75 -4.188 -7.465 1 93.31 164 TYR A CA 1
ATOM 1286 C C . TYR A 1 164 ? 14.07 -3.439 -7.57 1 93.31 164 TYR A C 1
ATOM 1288 O O . TYR A 1 164 ? 14.094 -2.225 -7.777 1 93.31 164 TYR A O 1
ATOM 1296 N N . GLY A 1 165 ? 15.203 -4.109 -7.379 1 90.88 165 GLY A N 1
ATOM 1297 C CA . GLY A 1 165 ? 16.5 -3.479 -7.242 1 90.88 165 GLY A CA 1
ATOM 1298 C C . GLY A 1 165 ? 16.906 -2.664 -8.461 1 90.88 165 GLY A C 1
ATOM 1299 O O . GLY A 1 165 ? 17.703 -1.727 -8.352 1 90.88 165 GLY A O 1
ATOM 1300 N N . ASN A 1 166 ? 16.344 -3.018 -9.656 1 88.12 166 ASN A N 1
ATOM 1301 C CA . ASN A 1 166 ? 16.719 -2.318 -10.883 1 88.12 166 ASN A CA 1
ATOM 1302 C C . ASN A 1 166 ? 15.578 -1.446 -11.398 1 88.12 166 ASN A C 1
ATOM 1304 O O . ASN A 1 166 ? 15.539 -1.106 -12.586 1 88.12 166 ASN A O 1
ATOM 1308 N N . ALA A 1 167 ? 14.672 -1.124 -10.531 1 90.56 167 ALA A N 1
ATOM 1309 C CA . ALA A 1 167 ? 13.516 -0.322 -10.93 1 90.56 167 ALA A CA 1
ATOM 1310 C C . ALA A 1 167 ? 13.961 1.036 -11.477 1 90.56 167 ALA A C 1
ATOM 1312 O O . ALA A 1 167 ? 14.938 1.616 -10.992 1 90.56 167 ALA A O 1
ATOM 1313 N N . ARG A 1 168 ? 13.227 1.453 -12.438 1 88.5 168 ARG A N 1
ATOM 1314 C CA . ARG A 1 168 ? 13.406 2.83 -12.883 1 88.5 168 ARG A CA 1
ATOM 1315 C C . ARG A 1 168 ? 13.133 3.812 -11.75 1 88.5 168 ARG A C 1
ATOM 1317 O O . ARG A 1 168 ? 12.297 3.549 -10.883 1 88.5 168 ARG A O 1
ATOM 1324 N N . ARG A 1 169 ? 13.898 4.891 -11.656 1 85.94 169 ARG A N 1
ATOM 1325 C CA . ARG A 1 169 ? 13.68 6 -10.734 1 85.94 169 ARG A CA 1
ATOM 1326 C C . ARG A 1 169 ? 14.07 5.613 -9.312 1 85.94 169 ARG A C 1
ATOM 1328 O O . ARG A 1 169 ? 13.727 6.309 -8.359 1 85.94 169 ARG A O 1
ATOM 1335 N N . LYS A 1 170 ? 14.719 4.387 -9.156 1 89.31 170 LYS A N 1
ATOM 1336 C CA . LYS A 1 170 ? 15.086 3.914 -7.828 1 89.31 170 LYS A CA 1
ATOM 1337 C C . LYS A 1 170 ? 16 4.914 -7.125 1 89.31 170 LYS A C 1
ATOM 1339 O O . LYS A 1 170 ? 16.062 4.953 -5.895 1 89.31 170 LYS A O 1
ATOM 1344 N N . ASP A 1 171 ? 16.625 5.77 -7.945 1 89.88 171 ASP A N 1
ATOM 1345 C CA . ASP A 1 171 ? 17.625 6.672 -7.363 1 89.88 171 ASP A CA 1
ATOM 1346 C C . ASP A 1 171 ? 17.031 8.062 -7.137 1 89.88 171 ASP A C 1
ATOM 1348 O O . ASP A 1 171 ? 17.688 8.938 -6.562 1 89.88 171 ASP A O 1
ATOM 1352 N N . THR A 1 172 ? 15.812 8.32 -7.602 1 91.25 172 THR A N 1
ATOM 1353 C CA . THR A 1 172 ? 15.117 9.57 -7.324 1 91.25 172 THR A CA 1
ATOM 1354 C C . THR A 1 172 ? 14.719 9.656 -5.852 1 91.25 172 THR A C 1
ATOM 1356 O O . THR A 1 172 ? 14.859 8.68 -5.109 1 91.25 172 THR A O 1
ATOM 1359 N N . VAL A 1 173 ? 14.273 10.797 -5.398 1 90.38 173 VAL A N 1
ATOM 1360 C CA . VAL A 1 173 ? 13.797 10.969 -4.031 1 90.38 173 VAL A CA 1
ATOM 1361 C C . VAL A 1 173 ? 12.633 10.016 -3.768 1 90.38 173 VAL A C 1
ATOM 1363 O O . VAL A 1 173 ? 12.586 9.359 -2.725 1 90.38 173 VAL A O 1
ATOM 1366 N N . TYR A 1 174 ? 11.828 9.906 -4.762 1 90.88 174 TYR A N 1
ATOM 1367 C CA . TYR A 1 174 ? 10.68 9.016 -4.637 1 90.88 174 TYR A CA 1
ATOM 1368 C C . TYR A 1 174 ? 11.125 7.566 -4.52 1 90.88 174 TYR A C 1
ATOM 1370 O O . TYR A 1 174 ? 10.625 6.82 -3.674 1 90.88 174 TYR A O 1
ATOM 1378 N N . GLY A 1 175 ? 12.008 7.184 -5.375 1 91.94 175 GLY A N 1
ATOM 1379 C CA . GLY A 1 175 ? 12.531 5.828 -5.316 1 91.94 175 GLY A CA 1
ATOM 1380 C C . GLY A 1 175 ? 13.203 5.504 -3.992 1 91.94 175 GLY A C 1
ATOM 1381 O O . GLY A 1 175 ? 13 4.422 -3.436 1 91.94 175 GLY A O 1
ATOM 1382 N N . ARG A 1 176 ? 13.961 6.438 -3.518 1 93.5 176 ARG A N 1
ATOM 1383 C CA . ARG A 1 176 ? 14.609 6.262 -2.223 1 93.5 176 ARG A CA 1
ATOM 1384 C C . ARG A 1 176 ? 13.586 6.199 -1.098 1 93.5 176 ARG A C 1
ATOM 1386 O O . ARG A 1 176 ? 13.766 5.461 -0.126 1 93.5 176 ARG A O 1
ATOM 1393 N N . PHE A 1 177 ? 12.578 6.988 -1.251 1 93 177 PHE A N 1
ATOM 1394 C CA . PHE A 1 177 ? 11.484 6.945 -0.29 1 93 177 PHE A CA 1
ATOM 1395 C C . PHE A 1 177 ? 10.812 5.574 -0.292 1 93 177 PHE A C 1
ATOM 1397 O O . PHE A 1 177 ? 10.609 4.977 0.765 1 93 177 PHE A O 1
ATOM 1404 N N . LEU A 1 178 ? 10.523 5.051 -1.441 1 91.81 178 LEU A N 1
ATOM 1405 C CA . LEU A 1 178 ? 9.906 3.732 -1.557 1 91.81 178 LEU A CA 1
ATOM 1406 C C . LEU A 1 178 ? 10.797 2.66 -0.938 1 91.81 178 LEU A C 1
ATOM 1408 O O . LEU A 1 178 ? 10.312 1.771 -0.236 1 91.81 178 LEU A O 1
ATOM 1412 N N . ARG A 1 179 ? 12.031 2.74 -1.234 1 93.25 179 ARG A N 1
ATOM 1413 C CA . ARG A 1 179 ? 12.969 1.764 -0.69 1 93.25 179 ARG A CA 1
ATOM 1414 C C . ARG A 1 179 ? 12.992 1.821 0.833 1 93.25 179 ARG A C 1
ATOM 1416 O O . ARG A 1 179 ? 13.008 0.784 1.499 1 93.25 179 ARG A O 1
ATOM 1423 N N . LYS A 1 180 ? 12.938 3.035 1.368 1 91.81 180 LYS A N 1
ATOM 1424 C CA . LYS A 1 180 ? 12.914 3.217 2.816 1 91.81 180 LYS A CA 1
ATOM 1425 C C . LYS A 1 180 ? 11.703 2.531 3.439 1 91.81 180 LYS A C 1
ATOM 1427 O O . LYS A 1 180 ? 11.781 2.004 4.551 1 91.81 180 LYS A O 1
ATOM 1432 N N . GLN A 1 181 ? 10.617 2.537 2.695 1 90.75 181 GLN A N 1
ATOM 1433 C CA . GLN A 1 181 ? 9.367 2.004 3.23 1 90.75 181 GLN A CA 1
ATOM 1434 C C . GLN A 1 181 ? 9.297 0.49 3.055 1 90.75 181 GLN A C 1
ATOM 1436 O O . GLN A 1 181 ? 8.547 -0.188 3.76 1 90.75 181 GLN A O 1
ATOM 1441 N N . THR A 1 182 ? 10.117 -0.059 2.139 1 92.5 182 THR A N 1
ATOM 1442 C CA . THR A 1 182 ? 9.82 -1.427 1.726 1 92.5 182 THR A CA 1
ATOM 1443 C C . THR A 1 182 ? 11.039 -2.328 1.927 1 92.5 182 THR A C 1
ATOM 1445 O O . THR A 1 182 ? 10.938 -3.549 1.8 1 92.5 182 THR A O 1
ATOM 1448 N N . PHE A 1 183 ? 12.188 -1.71 2.277 1 92.06 183 PHE A N 1
ATOM 1449 C CA . PHE A 1 183 ? 13.406 -2.48 2.479 1 92.06 183 PHE A CA 1
ATOM 1450 C C . PHE A 1 183 ? 13.992 -2.227 3.865 1 92.06 183 PHE A C 1
ATOM 1452 O O . PHE A 1 183 ? 14.047 -1.08 4.316 1 92.06 183 PHE A O 1
ATOM 1459 N N . PRO A 1 184 ? 14.453 -3.266 4.637 1 92.62 184 PRO A N 1
ATOM 1460 C CA . PRO A 1 184 ? 14.391 -4.672 4.234 1 92.62 184 PRO A CA 1
ATOM 1461 C C . PRO A 1 184 ? 12.992 -5.273 4.41 1 92.62 184 PRO A C 1
ATOM 1463 O O . PRO A 1 184 ? 12.219 -4.805 5.246 1 92.62 184 PRO A O 1
ATOM 1466 N N . PRO A 1 185 ? 12.734 -6.172 3.459 1 92.94 185 PRO A N 1
ATOM 1467 C CA . PRO A 1 185 ? 11.445 -6.848 3.631 1 92.94 185 PRO A CA 1
ATOM 1468 C C . PRO A 1 185 ? 11.391 -7.699 4.898 1 92.94 185 PRO A C 1
ATOM 1470 O O . PRO A 1 185 ? 12.43 -8.133 5.402 1 92.94 185 PRO A O 1
ATOM 1473 N N . ARG A 1 186 ? 10.195 -7.82 5.406 1 88.75 186 ARG A N 1
ATOM 1474 C CA . ARG A 1 186 ? 10.016 -8.719 6.543 1 88.75 186 ARG A CA 1
ATOM 1475 C C . ARG A 1 186 ? 10.43 -10.141 6.188 1 88.75 186 ARG A C 1
ATOM 1477 O O . ARG A 1 186 ? 10.148 -10.617 5.086 1 88.75 186 ARG A O 1
ATOM 1484 N N . LYS A 1 187 ? 10.961 -10.766 7.16 1 89.62 187 LYS A N 1
ATOM 1485 C CA . LYS A 1 187 ? 11.312 -12.172 6.961 1 89.62 187 LYS A CA 1
ATOM 1486 C C . LYS A 1 187 ? 10.07 -13.023 6.73 1 89.62 187 LYS A C 1
ATOM 1488 O O . LYS A 1 187 ? 9.055 -12.852 7.414 1 89.62 187 LYS A O 1
ATOM 1493 N N . GLN A 1 188 ? 10.164 -13.867 5.785 1 93 188 GLN A N 1
ATOM 1494 C CA . GLN A 1 188 ? 9.039 -14.711 5.395 1 93 188 GLN A CA 1
ATOM 1495 C C . GLN A 1 188 ? 9.453 -16.172 5.316 1 93 188 GLN A C 1
ATOM 1497 O O . GLN A 1 188 ? 10.625 -16.484 5.113 1 93 188 GLN A O 1
ATOM 1502 N N . ASN A 1 189 ? 8.453 -17.031 5.535 1 95.06 189 ASN A N 1
ATOM 1503 C CA . ASN A 1 189 ? 8.68 -18.438 5.262 1 95.06 189 ASN A CA 1
ATOM 1504 C C . ASN A 1 189 ? 8.852 -18.703 3.77 1 95.06 189 ASN A C 1
ATOM 1506 O O . ASN A 1 189 ? 8.289 -17.984 2.939 1 95.06 189 ASN A O 1
ATOM 1510 N N . ILE A 1 190 ? 9.695 -19.703 3.508 1 97.94 190 ILE A N 1
ATOM 1511 C CA . ILE A 1 190 ? 9.859 -20.156 2.129 1 97.94 190 ILE A CA 1
ATOM 1512 C C . ILE A 1 190 ? 8.906 -21.312 1.853 1 97.94 190 ILE A C 1
ATOM 1514 O O . ILE A 1 190 ? 8.898 -22.312 2.584 1 97.94 190 ILE A O 1
ATOM 1518 N N . VAL A 1 191 ? 8.109 -21.156 0.818 1 98.25 191 VAL A N 1
ATOM 1519 C CA . VAL A 1 191 ? 7.094 -22.156 0.524 1 98.25 191 VAL A CA 1
ATOM 1520 C C . VAL A 1 191 ? 7.066 -22.438 -0.976 1 98.25 191 VAL A C 1
ATOM 1522 O O . VAL A 1 191 ? 7.602 -21.672 -1.771 1 98.25 191 VAL A O 1
ATOM 1525 N N . PHE A 1 192 ? 6.473 -23.547 -1.319 1 98.62 192 PHE A N 1
ATOM 1526 C CA . PHE A 1 192 ? 6.273 -23.891 -2.721 1 98.62 192 PHE A CA 1
ATOM 1527 C C . PHE A 1 192 ? 5.035 -23.203 -3.281 1 98.62 192 PHE A C 1
ATOM 1529 O O . PHE A 1 192 ? 3.973 -23.219 -2.66 1 98.62 192 PHE A O 1
ATOM 1536 N N . ILE A 1 193 ? 5.211 -22.531 -4.441 1 98.5 193 ILE A N 1
ATOM 1537 C CA . ILE A 1 193 ? 4.07 -21.828 -5.023 1 98.5 193 ILE A CA 1
ATOM 1538 C C . ILE A 1 193 ? 3.852 -22.312 -6.457 1 98.5 193 ILE A C 1
ATOM 1540 O O . ILE A 1 193 ? 4.762 -22.859 -7.078 1 98.5 193 ILE A O 1
ATOM 1544 N N . HIS A 1 194 ? 2.666 -22.156 -7 1 98.19 194 HIS A N 1
ATOM 1545 C CA . HIS A 1 194 ? 2.334 -22.453 -8.391 1 98.19 194 HIS A CA 1
ATOM 1546 C C . HIS A 1 194 ? 2.895 -21.391 -9.328 1 98.19 194 HIS A C 1
ATOM 1548 O O . HIS A 1 194 ? 3.436 -21.703 -10.383 1 98.19 194 HIS A O 1
ATOM 1554 N N . GLY A 1 195 ? 2.701 -20.109 -8.867 1 97.12 195 GLY A N 1
ATOM 1555 C CA . GLY A 1 195 ? 3.352 -19 -9.539 1 97.12 195 GLY A CA 1
ATOM 1556 C C . GLY A 1 195 ? 2.498 -18.375 -10.633 1 97.12 195 GLY A C 1
ATOM 1557 O O . GLY A 1 195 ? 2.809 -17.297 -11.141 1 97.12 195 GLY A O 1
ATOM 1558 N N . ASP A 1 196 ? 1.471 -19.016 -11.086 1 95.94 196 ASP A N 1
ATOM 1559 C CA . ASP A 1 196 ? 0.476 -18.469 -12.008 1 95.94 196 ASP A CA 1
ATOM 1560 C C . ASP A 1 196 ? -0.926 -18.969 -11.656 1 95.94 196 ASP A C 1
ATOM 1562 O O . ASP A 1 196 ? -1.639 -19.5 -12.508 1 95.94 196 ASP A O 1
ATOM 1566 N N . PHE A 1 197 ? -1.254 -18.719 -10.406 1 96.81 197 PHE A N 1
ATOM 1567 C CA . PHE A 1 197 ? -2.498 -19.203 -9.812 1 96.81 197 PHE A CA 1
ATOM 1568 C C . PHE A 1 197 ? -3.678 -18.344 -10.273 1 96.81 197 PHE A C 1
ATOM 1570 O O . PHE A 1 197 ? -3.957 -17.297 -9.688 1 96.81 197 PHE A O 1
ATOM 1577 N N . ARG A 1 198 ? -4.387 -18.797 -11.336 1 95.5 198 ARG A N 1
ATOM 1578 C CA . ARG A 1 198 ? -5.52 -18.109 -11.938 1 95.5 198 ARG A CA 1
ATOM 1579 C C . ARG A 1 198 ? -6.547 -19.094 -12.477 1 95.5 198 ARG A C 1
ATOM 1581 O O . ARG A 1 198 ? -6.238 -20.266 -12.672 1 95.5 198 ARG A O 1
ATOM 1588 N N . PRO A 1 199 ? -7.715 -18.625 -12.75 1 96.38 199 PRO A N 1
ATOM 1589 C CA . PRO A 1 199 ? -8.797 -19.531 -13.141 1 96.38 199 PRO A CA 1
ATOM 1590 C C . PRO A 1 199 ? -8.469 -20.344 -14.398 1 96.38 199 PRO A C 1
ATOM 1592 O O . PRO A 1 199 ? -8.867 -21.5 -14.523 1 96.38 199 PRO A O 1
ATOM 1595 N N . ALA A 1 200 ? -7.672 -19.781 -15.305 1 95.19 200 ALA A N 1
ATOM 1596 C CA . ALA A 1 200 ? -7.328 -20.453 -16.547 1 95.19 200 ALA A CA 1
ATOM 1597 C C . ALA A 1 200 ? -6.441 -21.656 -16.297 1 95.19 200 ALA A C 1
ATOM 1599 O O . ALA A 1 200 ? -6.344 -22.562 -17.141 1 95.19 200 ALA A O 1
ATOM 1600 N N . ASN A 1 201 ? -5.863 -21.734 -15.078 1 96.88 201 ASN A N 1
ATOM 1601 C CA . ASN A 1 201 ? -4.945 -22.828 -14.766 1 96.88 201 ASN A CA 1
ATOM 1602 C C . ASN A 1 201 ? -5.527 -23.766 -13.719 1 96.88 201 ASN A C 1
ATOM 1604 O O . ASN A 1 201 ? -4.816 -24.625 -13.18 1 96.88 201 ASN A O 1
ATOM 1608 N N . ILE A 1 202 ? -6.75 -23.578 -13.406 1 98 202 ILE A N 1
ATOM 1609 C CA . ILE A 1 202 ? -7.473 -24.406 -12.461 1 98 202 ILE A CA 1
ATOM 1610 C C . ILE A 1 202 ? -8.523 -25.234 -13.195 1 98 202 ILE A C 1
ATOM 1612 O O . ILE A 1 202 ? -9.422 -24.688 -13.828 1 98 202 ILE A O 1
ATOM 1616 N N . MET A 1 203 ? -8.359 -26.594 -13.078 1 97.44 203 MET A N 1
ATOM 1617 C CA . MET A 1 203 ? -9.289 -27.5 -13.734 1 97.44 203 MET A CA 1
ATOM 1618 C C . MET A 1 203 ? -10.375 -27.969 -12.766 1 97.44 203 MET A C 1
ATOM 1620 O O . MET A 1 203 ? -10.094 -28.266 -11.602 1 97.44 203 MET A O 1
ATOM 1624 N N . VAL A 1 204 ? -11.625 -27.969 -13.273 1 97.25 204 VAL A N 1
ATOM 1625 C CA . VAL A 1 204 ? -12.734 -28.359 -12.414 1 97.25 204 VAL A CA 1
ATOM 1626 C C . VAL A 1 204 ? -13.664 -29.312 -13.172 1 97.25 204 VAL A C 1
ATOM 1628 O O . VAL A 1 204 ? -13.719 -29.297 -14.398 1 97.25 204 VAL A O 1
ATOM 1631 N N . ASP A 1 205 ? -14.227 -30.188 -12.391 1 96.44 205 ASP A N 1
ATOM 1632 C CA . ASP A 1 205 ? -15.375 -30.984 -12.836 1 96.44 205 ASP A CA 1
ATOM 1633 C C . ASP A 1 205 ? -16.688 -30.328 -12.398 1 96.44 205 ASP A C 1
ATOM 1635 O O . ASP A 1 205 ? -16.969 -30.234 -11.203 1 96.44 205 ASP A O 1
ATOM 1639 N N . HIS A 1 206 ? -17.453 -29.828 -13.352 1 91.31 206 HIS A N 1
ATOM 1640 C CA . HIS A 1 206 ? -18.703 -29.156 -13.031 1 91.31 206 HIS A CA 1
ATOM 1641 C C . HIS A 1 206 ? -19.906 -29.938 -13.539 1 91.31 206 HIS A C 1
ATOM 1643 O O . HIS A 1 206 ? -20.953 -29.359 -13.836 1 91.31 206 HIS A O 1
ATOM 1649 N N . SER A 1 207 ? -19.688 -31.203 -13.727 1 90.94 207 SER A N 1
ATOM 1650 C CA . SER A 1 207 ? -20.797 -32.062 -14.141 1 90.94 207 SER A CA 1
ATOM 1651 C C . SER A 1 207 ? -21.922 -32.094 -13.109 1 90.94 207 SER A C 1
ATOM 1653 O O . SER A 1 207 ? -23.094 -32.156 -13.469 1 90.94 207 SER A O 1
ATOM 1655 N N . ASP A 1 208 ? -21.531 -32 -11.898 1 87.88 208 ASP A N 1
ATOM 1656 C CA . ASP A 1 208 ? -22.469 -31.781 -10.805 1 87.88 208 ASP A CA 1
ATOM 1657 C C . ASP A 1 208 ? -22.5 -30.312 -10.422 1 87.88 208 ASP A C 1
ATOM 1659 O O . ASP A 1 208 ? -21.594 -29.812 -9.758 1 87.88 208 ASP A O 1
ATOM 1663 N N . LYS A 1 209 ? -23.641 -29.734 -10.82 1 83.38 209 LYS A N 1
ATOM 1664 C CA . LYS A 1 209 ? -23.75 -28.297 -10.633 1 83.38 209 LYS A CA 1
ATOM 1665 C C . LYS A 1 209 ? -23.781 -27.938 -9.148 1 83.38 209 LYS A C 1
ATOM 1667 O O . LYS A 1 209 ? -23.438 -26.812 -8.766 1 83.38 209 LYS A O 1
ATOM 1672 N N . ALA A 1 210 ? -24.188 -28.859 -8.375 1 84.88 210 ALA A N 1
ATOM 1673 C CA . ALA A 1 210 ? -24.281 -28.609 -6.938 1 84.88 210 ALA A CA 1
ATOM 1674 C C . ALA A 1 210 ? -22.922 -28.703 -6.266 1 84.88 210 ALA A C 1
ATOM 1676 O O . ALA A 1 210 ? -22.703 -28.094 -5.219 1 84.88 210 ALA A O 1
ATOM 1677 N N . ASN A 1 211 ? -22.062 -29.469 -6.949 1 88.62 211 ASN A N 1
ATOM 1678 C CA . ASN A 1 211 ? -20.75 -29.688 -6.352 1 88.62 211 ASN A CA 1
ATOM 1679 C C . ASN A 1 211 ? -19.641 -29.594 -7.398 1 88.62 211 ASN A C 1
ATOM 1681 O O . ASN A 1 211 ? -19.312 -30.578 -8.039 1 88.62 211 ASN A O 1
ATOM 1685 N N . ILE A 1 212 ? -19.062 -28.5 -7.508 1 94.5 212 ILE A N 1
ATOM 1686 C CA . ILE A 1 212 ? -17.938 -28.312 -8.422 1 94.5 212 ILE A CA 1
ATOM 1687 C C . ILE A 1 212 ? -16.641 -28.75 -7.742 1 94.5 212 ILE A C 1
ATOM 1689 O O . ILE A 1 212 ? -16.312 -28.281 -6.652 1 94.5 212 ILE A O 1
ATOM 1693 N N . ARG A 1 213 ? -15.961 -29.656 -8.375 1 95.88 213 ARG A N 1
ATOM 1694 C CA . ARG A 1 213 ? -14.766 -30.234 -7.77 1 95.88 213 ARG A CA 1
ATOM 1695 C C . ARG A 1 213 ? -13.516 -29.844 -8.547 1 95.88 213 ARG A C 1
ATOM 1697 O O . ARG A 1 213 ? -13.484 -29.922 -9.773 1 95.88 213 ARG A O 1
ATOM 1704 N N . ILE A 1 214 ? -12.508 -29.438 -7.82 1 97.44 214 ILE A N 1
ATOM 1705 C CA . ILE A 1 214 ? -11.211 -29.156 -8.43 1 97.44 214 ILE A CA 1
ATOM 1706 C C . ILE A 1 214 ? -10.539 -30.453 -8.844 1 97.44 214 ILE A C 1
ATOM 1708 O O . ILE A 1 214 ? -10.391 -31.375 -8.031 1 97.44 214 ILE A O 1
ATOM 1712 N N . THR A 1 215 ? -10.117 -30.547 -10.117 1 97.06 215 THR A N 1
ATOM 1713 C CA . THR A 1 215 ? -9.547 -31.797 -10.609 1 97.06 215 THR A CA 1
ATOM 1714 C C . THR A 1 215 ? -8.031 -31.688 -10.742 1 97.06 215 THR A C 1
ATOM 1716 O O . THR A 1 215 ? -7.324 -32.688 -10.82 1 97.06 215 THR A O 1
ATOM 1719 N N . GLY A 1 216 ? -7.551 -30.469 -10.805 1 97.38 216 GLY A N 1
ATOM 1720 C CA . GLY A 1 216 ? -6.105 -30.297 -10.836 1 97.38 216 GLY A CA 1
ATOM 1721 C C . GLY A 1 216 ? -5.668 -28.906 -11.219 1 97.38 216 GLY A C 1
ATOM 1722 O O . GLY A 1 216 ? -6.5 -28.047 -11.539 1 97.38 216 GLY A O 1
ATOM 1723 N N . LEU A 1 217 ? -4.371 -28.609 -11.086 1 98.06 217 LEU A N 1
ATOM 1724 C CA . LEU A 1 217 ? -3.703 -27.391 -11.523 1 98.06 217 LEU A CA 1
ATOM 1725 C C . LEU A 1 217 ? -2.789 -27.672 -12.711 1 98.06 217 LEU A C 1
ATOM 1727 O O . LEU A 1 217 ? -2.078 -28.672 -12.734 1 98.06 217 LEU A O 1
ATOM 1731 N N . ILE A 1 218 ? -2.865 -26.75 -13.703 1 96.31 218 ILE A N 1
ATOM 1732 C CA . ILE A 1 218 ? -2.033 -26.953 -14.891 1 96.31 218 ILE A CA 1
ATOM 1733 C C . ILE A 1 218 ? -1.132 -25.734 -15.094 1 96.31 218 ILE A C 1
ATOM 1735 O O . ILE A 1 218 ? -1.281 -24.719 -14.414 1 96.31 218 ILE A O 1
ATOM 1739 N N . ASP A 1 219 ? -0.106 -25.875 -15.945 1 94.88 219 ASP A N 1
ATOM 1740 C CA . ASP A 1 219 ? 0.823 -24.828 -16.359 1 94.88 219 ASP A CA 1
ATOM 1741 C C . ASP A 1 219 ? 1.699 -24.375 -15.18 1 94.88 219 ASP A C 1
ATOM 1743 O O . ASP A 1 219 ? 1.57 -23.25 -14.695 1 94.88 219 ASP A O 1
ATOM 1747 N N . TRP A 1 220 ? 2.645 -25.219 -14.844 1 96.5 220 TRP A N 1
ATOM 1748 C CA . TRP A 1 220 ? 3.514 -25.031 -13.688 1 96.5 220 TRP A CA 1
ATOM 1749 C C . TRP A 1 220 ? 4.816 -24.344 -14.078 1 96.5 220 TRP A C 1
ATOM 1751 O O . TRP A 1 220 ? 5.852 -24.547 -13.445 1 96.5 220 TRP A O 1
ATOM 1761 N N . GLU A 1 221 ? 4.797 -23.531 -15.094 1 93.75 221 GLU A N 1
ATOM 1762 C CA . GLU A 1 221 ? 6.012 -22.984 -15.68 1 93.75 221 GLU A CA 1
ATOM 1763 C C . GLU A 1 221 ? 6.609 -21.891 -14.789 1 93.75 221 GLU A C 1
ATOM 1765 O O . GLU A 1 221 ? 7.77 -21.516 -14.961 1 93.75 221 GLU A O 1
ATOM 1770 N N . MET A 1 222 ? 5.848 -21.406 -13.773 1 95.5 222 MET A N 1
ATOM 1771 C CA . MET A 1 222 ? 6.336 -20.344 -12.914 1 95.5 222 MET A CA 1
ATOM 1772 C C . MET A 1 222 ? 6.504 -20.828 -11.477 1 95.5 222 MET A C 1
ATOM 1774 O O . MET A 1 222 ? 6.742 -20.031 -10.57 1 95.5 222 MET A O 1
ATOM 1778 N N . SER A 1 223 ? 6.457 -22.078 -11.258 1 97.69 223 SER A N 1
ATOM 1779 C CA . SER A 1 223 ? 6.441 -22.672 -9.93 1 97.69 223 SER A CA 1
ATOM 1780 C C . SER A 1 223 ? 7.844 -22.719 -9.328 1 97.69 223 SER A C 1
ATOM 1782 O O . SER A 1 223 ? 8.836 -22.578 -10.039 1 97.69 223 SER A O 1
ATOM 1784 N N . GLY A 1 224 ? 7.879 -22.859 -8.031 1 98.12 224 GLY A N 1
ATOM 1785 C CA . GLY A 1 224 ? 9.117 -23.031 -7.285 1 98.12 224 GLY A CA 1
ATOM 1786 C C . GLY A 1 224 ? 9 -22.609 -5.832 1 98.12 224 GLY A C 1
ATOM 1787 O O . GLY A 1 224 ? 7.898 -22.406 -5.328 1 98.12 224 GLY A O 1
ATOM 1788 N N . PHE A 1 225 ? 10.133 -22.656 -5.219 1 98.5 225 PHE A N 1
ATOM 1789 C CA . PHE A 1 225 ? 10.18 -22.203 -3.832 1 98.5 225 PHE A CA 1
ATOM 1790 C C . PHE A 1 225 ? 10.445 -20.703 -3.76 1 98.5 225 PHE A C 1
ATOM 1792 O O . PHE A 1 225 ? 11.406 -20.203 -4.352 1 98.5 225 PHE A O 1
ATOM 1799 N N . TYR A 1 226 ? 9.523 -20.016 -3.104 1 98.25 226 TYR A N 1
ATOM 1800 C CA . TYR A 1 226 ? 9.57 -18.562 -2.92 1 98.25 226 TYR A CA 1
ATOM 1801 C C . TYR A 1 226 ? 9.094 -18.172 -1.527 1 98.25 226 TYR A C 1
ATOM 1803 O O . TYR A 1 226 ? 8.734 -19.047 -0.724 1 98.25 226 TYR A O 1
ATOM 1811 N N . THR A 1 227 ? 9.18 -16.891 -1.239 1 97.5 227 THR A N 1
ATOM 1812 C CA . THR A 1 227 ? 8.578 -16.391 -0.007 1 97.5 227 THR A CA 1
ATOM 1813 C C . THR A 1 227 ? 7.062 -16.531 -0.042 1 97.5 227 THR A C 1
ATOM 1815 O O . THR A 1 227 ? 6.457 -16.531 -1.116 1 97.5 227 THR A O 1
ATOM 1818 N N . GLU A 1 228 ? 6.445 -16.672 1.09 1 97.62 228 GLU A N 1
ATOM 1819 C CA . GLU A 1 228 ? 5.039 -17.062 1.21 1 97.62 228 GLU A CA 1
ATOM 1820 C C . GLU A 1 228 ? 4.129 -15.984 0.622 1 97.62 228 GLU A C 1
ATOM 1822 O O . GLU A 1 228 ? 2.953 -16.234 0.355 1 97.62 228 GLU A O 1
ATOM 1827 N N . ASP A 1 229 ? 4.648 -14.742 0.445 1 96.69 229 ASP A N 1
ATOM 1828 C CA . ASP A 1 229 ? 3.844 -13.648 -0.096 1 96.69 229 ASP A CA 1
ATOM 1829 C C . ASP A 1 229 ? 3.811 -13.695 -1.622 1 96.69 229 ASP A C 1
ATOM 1831 O O . ASP A 1 229 ? 2.979 -13.039 -2.25 1 96.69 229 ASP A O 1
ATOM 1835 N N . MET A 1 230 ? 4.617 -14.484 -2.229 1 97.38 230 MET A N 1
ATOM 1836 C CA . MET A 1 230 ? 4.855 -14.398 -3.666 1 97.38 230 MET A CA 1
ATOM 1837 C C . MET A 1 230 ? 3.635 -14.859 -4.453 1 97.38 230 MET A C 1
ATOM 1839 O O . MET A 1 230 ? 3.318 -14.297 -5.504 1 97.38 230 MET A O 1
ATOM 1843 N N . GLU A 1 231 ? 2.979 -15.93 -3.984 1 98 231 GLU A N 1
ATOM 1844 C CA . GLU A 1 231 ? 1.782 -16.391 -4.691 1 98 231 GLU A CA 1
ATOM 1845 C C . GLU A 1 231 ? 0.723 -15.289 -4.742 1 98 231 GLU A C 1
ATOM 1847 O O . GLU A 1 231 ? 0.046 -15.117 -5.758 1 98 231 GLU A O 1
ATOM 1852 N N . CYS A 1 232 ? 0.61 -14.547 -3.633 1 96.69 232 CYS A N 1
ATOM 1853 C CA . CYS A 1 232 ? -0.315 -13.422 -3.564 1 96.69 232 CYS A CA 1
ATOM 1854 C C . CYS A 1 232 ? 0.058 -12.352 -4.578 1 96.69 232 CYS A C 1
ATOM 1856 O O . CYS A 1 232 ? -0.793 -11.883 -5.336 1 96.69 232 CYS A O 1
ATOM 1858 N N . ILE A 1 233 ? 1.3 -11.977 -4.594 1 95.31 233 ILE A N 1
ATOM 1859 C CA . ILE A 1 233 ? 1.804 -10.93 -5.477 1 95.31 233 ILE A CA 1
ATOM 1860 C C . ILE A 1 233 ? 1.567 -11.32 -6.93 1 95.31 233 ILE A C 1
ATOM 1862 O O . ILE A 1 233 ? 1.025 -10.539 -7.711 1 95.31 233 ILE A O 1
ATOM 1866 N N . LYS A 1 234 ? 1.867 -12.555 -7.289 1 95 234 LYS A N 1
ATOM 1867 C CA . LYS A 1 234 ? 1.762 -13.023 -8.672 1 95 234 LYS A CA 1
ATOM 1868 C C . LYS A 1 234 ? 0.302 -13.18 -9.086 1 95 234 LYS A C 1
ATOM 1870 O O . LYS A 1 234 ? -0.057 -12.883 -10.227 1 95 234 LYS A O 1
ATOM 1875 N N . ALA A 1 235 ? -0.525 -13.609 -8.172 1 94.56 235 ALA A N 1
ATOM 1876 C CA . ALA A 1 235 ? -1.935 -13.852 -8.469 1 94.56 235 ALA A CA 1
ATOM 1877 C C . ALA A 1 235 ? -2.668 -12.539 -8.734 1 94.56 235 ALA A C 1
ATOM 1879 O O . ALA A 1 235 ? -3.717 -12.523 -9.383 1 94.56 235 ALA A O 1
ATOM 1880 N N . THR A 1 236 ? -2.084 -11.398 -8.258 1 91.75 236 THR A N 1
ATOM 1881 C CA . THR A 1 236 ? -2.775 -10.125 -8.398 1 91.75 236 THR A CA 1
ATOM 1882 C C . THR A 1 236 ? -2.02 -9.195 -9.344 1 91.75 236 THR A C 1
ATOM 1884 O O . THR A 1 236 ? -2.34 -8.016 -9.453 1 91.75 236 THR A O 1
ATOM 1887 N N . ASN A 1 237 ? -1.059 -9.672 -10.016 1 85.5 237 ASN A N 1
ATOM 1888 C CA . ASN A 1 237 ? -0.227 -8.859 -10.898 1 85.5 237 ASN A CA 1
ATOM 1889 C C . ASN A 1 237 ? -1.039 -8.266 -12.047 1 85.5 237 ASN A C 1
ATOM 1891 O O . ASN A 1 237 ? -0.727 -7.18 -12.531 1 85.5 237 ASN A O 1
ATOM 1895 N N . ASN A 1 238 ? -2.035 -9 -12.453 1 78.44 238 ASN A N 1
ATOM 1896 C CA . ASN A 1 238 ? -2.809 -8.531 -13.594 1 78.44 238 ASN A CA 1
ATOM 1897 C C . ASN A 1 238 ? -4.047 -7.75 -13.156 1 78.44 238 ASN A C 1
ATOM 1899 O O . ASN A 1 238 ? -4.883 -7.383 -13.984 1 78.44 238 ASN A O 1
ATOM 1903 N N . LEU A 1 239 ? -4.105 -7.582 -11.875 1 81 239 LEU A N 1
ATOM 1904 C CA . LEU A 1 239 ? -5.23 -6.801 -11.367 1 81 239 LEU A CA 1
ATOM 1905 C C . LEU A 1 239 ? -5.117 -5.344 -11.805 1 81 239 LEU A C 1
ATOM 1907 O O . LEU A 1 239 ? -4.074 -4.715 -11.625 1 81 239 LEU A O 1
ATOM 1911 N N . SER A 1 240 ? -6.094 -4.902 -12.562 1 75.12 240 SER A N 1
ATOM 1912 C CA . SER A 1 240 ? -6.125 -3.512 -13 1 75.12 240 SER A CA 1
ATOM 1913 C C . SER A 1 240 ? -7.469 -2.865 -12.688 1 75.12 240 SER A C 1
ATOM 1915 O O . SER A 1 240 ? -8.445 -3.559 -12.383 1 75.12 240 SER A O 1
ATOM 1917 N N . SER A 1 241 ? -7.453 -1.609 -12.695 1 72.5 241 SER A N 1
ATOM 1918 C CA . SER A 1 241 ? -8.664 -0.851 -12.383 1 72.5 241 SER A CA 1
ATOM 1919 C C . SER A 1 241 ? -9.758 -1.104 -13.414 1 72.5 241 SER A C 1
ATOM 1921 O O . SER A 1 241 ? -10.922 -0.792 -13.18 1 72.5 241 SER A O 1
ATOM 1923 N N . LEU A 1 242 ? -9.359 -1.722 -14.5 1 69.88 242 LEU A N 1
ATOM 1924 C CA . LEU A 1 242 ? -10.328 -1.954 -15.57 1 69.88 242 LEU A CA 1
ATOM 1925 C C . LEU A 1 242 ? -10.844 -3.391 -15.531 1 69.88 242 LEU A C 1
ATOM 1927 O O . LEU A 1 242 ? -11.711 -3.764 -16.328 1 69.88 242 LEU A O 1
ATOM 1931 N N . ASP A 1 243 ? -10.273 -4.051 -14.523 1 71.19 243 ASP A N 1
ATOM 1932 C CA . ASP A 1 243 ? -10.641 -5.461 -14.445 1 71.19 243 ASP A CA 1
ATOM 1933 C C . ASP A 1 243 ? -12.117 -5.621 -14.086 1 71.19 243 ASP A C 1
ATOM 1935 O O . ASP A 1 243 ? -12.633 -4.918 -13.211 1 71.19 243 ASP A O 1
ATOM 1939 N N . CYS A 1 244 ? -12.688 -6.469 -14.82 1 71 244 CYS A N 1
ATOM 1940 C CA . CYS A 1 244 ? -14.094 -6.781 -14.578 1 71 244 CYS A CA 1
ATOM 1941 C C . CYS A 1 244 ? -14.258 -8.203 -14.062 1 71 244 CYS A C 1
ATOM 1943 O O . CYS A 1 244 ? -15.367 -8.641 -13.766 1 71 244 CYS A O 1
ATOM 1945 N N . ASP A 1 245 ? -13.141 -8.797 -13.883 1 80.06 245 ASP A N 1
ATOM 1946 C CA . ASP A 1 245 ? -13.188 -10.188 -13.438 1 80.06 245 ASP A CA 1
ATOM 1947 C C . ASP A 1 245 ? -13.391 -10.273 -11.93 1 80.06 245 ASP A C 1
ATOM 1949 O O . ASP A 1 245 ? -12.531 -9.844 -11.156 1 80.06 245 ASP A O 1
ATOM 1953 N N . GLU A 1 246 ? -14.43 -10.969 -11.469 1 90.06 246 GLU A N 1
ATOM 1954 C CA . GLU A 1 246 ? -14.812 -11.047 -10.062 1 90.06 246 GLU A CA 1
ATOM 1955 C C . GLU A 1 246 ? -13.961 -12.078 -9.32 1 90.06 246 GLU A C 1
ATOM 1957 O O . GLU A 1 246 ? -14.078 -12.219 -8.102 1 90.06 246 GLU A O 1
ATOM 1962 N N . TRP A 1 247 ? -13.109 -12.75 -10.07 1 93.81 247 TRP A N 1
ATOM 1963 C CA . TRP A 1 247 ? -12.188 -13.719 -9.484 1 93.81 247 TRP A CA 1
ATOM 1964 C C . TRP A 1 247 ? -11.414 -13.094 -8.32 1 93.81 247 TRP A C 1
ATOM 1966 O O . TRP A 1 247 ? -11.25 -13.727 -7.277 1 93.81 247 TRP A O 1
ATOM 1976 N N . TYR A 1 248 ? -11.062 -11.859 -8.461 1 93.81 248 TYR A N 1
ATOM 1977 C CA . TYR A 1 248 ? -10.211 -11.195 -7.48 1 93.81 248 TYR A CA 1
ATOM 1978 C C . TYR A 1 248 ? -10.969 -10.938 -6.184 1 93.81 248 TYR A C 1
ATOM 1980 O O . TYR A 1 248 ? -10.359 -10.734 -5.129 1 93.81 248 TYR A O 1
ATOM 1988 N N . LEU A 1 249 ? -12.273 -10.953 -6.258 1 94.38 249 LEU A N 1
ATOM 1989 C CA . LEU A 1 249 ? -13.086 -10.781 -5.062 1 94.38 249 LEU A CA 1
ATOM 1990 C C . LEU A 1 249 ? -13.219 -12.086 -4.289 1 94.38 249 LEU A C 1
ATOM 1992 O O . LEU A 1 249 ? -13.656 -12.094 -3.135 1 94.38 249 LEU A O 1
ATOM 1996 N N . HIS A 1 250 ? -12.758 -13.211 -4.922 1 96.5 250 HIS A N 1
ATOM 1997 C CA . HIS A 1 250 ? -12.922 -14.531 -4.324 1 96.5 250 HIS A CA 1
ATOM 1998 C C . HIS A 1 250 ? -11.578 -15.234 -4.152 1 96.5 250 HIS A C 1
ATOM 2000 O O . HIS A 1 250 ? -11.523 -16.469 -4.105 1 96.5 250 HIS A O 1
ATOM 2006 N N . LEU A 1 251 ? -10.484 -14.445 -4.059 1 96.69 251 LEU A N 1
ATOM 2007 C CA . LEU A 1 251 ? -9.172 -15.047 -3.828 1 96.69 251 LEU A CA 1
ATOM 2008 C C . LEU A 1 251 ? -9.172 -15.875 -2.547 1 96.69 251 LEU A C 1
ATOM 2010 O O . LEU A 1 251 ? -9.75 -15.461 -1.536 1 96.69 251 LEU A O 1
ATOM 2014 N N . PRO A 1 252 ? -8.539 -17.062 -2.617 1 97.94 252 PRO A N 1
ATOM 2015 C CA . PRO A 1 252 ? -8.375 -17.828 -1.371 1 97.94 252 PRO A CA 1
ATOM 2016 C C . PRO A 1 252 ? -7.676 -17.016 -0.283 1 97.94 252 PRO A C 1
ATOM 2018 O O . PRO A 1 252 ? -6.816 -16.172 -0.585 1 97.94 252 PRO A O 1
ATOM 2021 N N . GLU A 1 253 ? -7.977 -17.328 0.927 1 96.5 253 GLU A N 1
ATOM 2022 C CA . GLU A 1 253 ? -7.496 -16.578 2.084 1 96.5 253 GLU A CA 1
ATOM 2023 C C . GLU A 1 253 ? -5.969 -16.516 2.1 1 96.5 253 GLU A C 1
ATOM 2025 O O . GLU A 1 253 ? -5.395 -15.453 2.371 1 96.5 253 GLU A O 1
ATOM 2030 N N . LEU A 1 254 ? -5.328 -17.531 1.772 1 97.31 254 LEU A N 1
ATOM 2031 C CA . LEU A 1 254 ? -3.879 -17.641 1.896 1 97.31 254 LEU A CA 1
ATOM 2032 C C . LEU A 1 254 ? -3.176 -16.719 0.912 1 97.31 254 LEU A C 1
ATOM 2034 O O . LEU A 1 254 ? -1.997 -16.391 1.085 1 97.31 254 LEU A O 1
ATOM 2038 N N . ILE A 1 255 ? -3.887 -16.312 -0.137 1 97.31 255 ILE A N 1
ATOM 2039 C CA . ILE A 1 255 ? -3.23 -15.438 -1.104 1 97.31 255 ILE A CA 1
ATOM 2040 C C . ILE A 1 255 ? -3.996 -14.117 -1.21 1 97.31 255 ILE A C 1
ATOM 2042 O O . ILE A 1 255 ? -3.85 -13.391 -2.191 1 97.31 255 ILE A O 1
ATOM 2046 N N . ASP A 1 256 ? -4.836 -13.922 -0.216 1 95.38 256 ASP A N 1
ATOM 2047 C CA . ASP A 1 256 ? -5.496 -12.625 -0.081 1 95.38 256 ASP A CA 1
ATOM 2048 C C . ASP A 1 256 ? -4.512 -11.555 0.383 1 95.38 256 ASP A C 1
ATOM 2050 O O . ASP A 1 256 ? -3.799 -11.742 1.372 1 95.38 256 ASP A O 1
ATOM 2054 N N . PRO A 1 257 ? -4.484 -10.406 -0.327 1 93.88 257 PRO A N 1
ATOM 2055 C CA . PRO A 1 257 ? -3.529 -9.344 0.011 1 93.88 257 PRO A CA 1
ATOM 2056 C C . PRO A 1 257 ? -3.629 -8.906 1.47 1 93.88 257 PRO A C 1
ATOM 2058 O O . PRO A 1 257 ? -2.633 -8.484 2.061 1 93.88 257 PRO A O 1
ATOM 2061 N N . ARG A 1 258 ? -4.711 -9.047 2.143 1 89.25 258 ARG A N 1
ATOM 2062 C CA . ARG A 1 258 ? -4.898 -8.625 3.527 1 89.25 258 ARG A CA 1
ATOM 2063 C C . ARG A 1 258 ? -3.918 -9.336 4.453 1 89.25 258 ARG A C 1
ATOM 2065 O O . ARG A 1 258 ? -3.555 -8.805 5.504 1 89.25 258 ARG A O 1
ATOM 2072 N N . HIS A 1 259 ? -3.475 -10.5 4 1 90.62 259 HIS A N 1
ATOM 2073 C CA . HIS A 1 259 ? -2.566 -11.281 4.828 1 90.62 259 HIS A CA 1
ATOM 2074 C C . HIS A 1 259 ? -1.115 -11.078 4.406 1 90.62 259 HIS A C 1
ATOM 2076 O O . HIS A 1 259 ? -0.204 -11.672 4.984 1 90.62 259 HIS A O 1
ATOM 2082 N N . HIS A 1 260 ? -0.911 -10.281 3.367 1 93 260 HIS A N 1
ATOM 2083 C CA . HIS A 1 260 ? 0.413 -9.977 2.838 1 93 260 HIS A CA 1
ATOM 2084 C C . HIS A 1 260 ? 0.534 -8.5 2.467 1 93 260 HIS A C 1
ATOM 2086 O O . HIS A 1 260 ? 1.092 -8.164 1.422 1 93 260 HIS A O 1
ATOM 2092 N N . LEU A 1 261 ? -0.044 -7.691 3.307 1 87.12 261 LEU A N 1
ATOM 2093 C CA . LEU A 1 261 ? -0.275 -6.293 2.953 1 87.12 261 LEU A CA 1
ATOM 2094 C C . LEU A 1 261 ? 1.039 -5.59 2.633 1 87.12 261 LEU A C 1
ATOM 2096 O O . LEU A 1 261 ? 1.149 -4.902 1.614 1 87.12 261 LEU A O 1
ATOM 2100 N N . GLU A 1 262 ? 2.041 -5.746 3.465 1 88.81 262 GLU A N 1
ATOM 2101 C CA . GLU A 1 262 ? 3.301 -5.035 3.277 1 88.81 262 GLU A CA 1
ATOM 2102 C C . GLU A 1 262 ? 3.939 -5.383 1.937 1 88.81 262 GLU A C 1
ATOM 2104 O O . GLU A 1 262 ? 4.352 -4.492 1.189 1 88.81 262 GLU A O 1
ATOM 2109 N N . SER A 1 263 ? 3.949 -6.664 1.625 1 92.44 263 SER A N 1
ATOM 2110 C CA . SER A 1 263 ? 4.555 -7.109 0.375 1 92.44 263 SER A CA 1
ATOM 2111 C C . SER A 1 263 ? 3.709 -6.703 -0.826 1 92.44 263 SER A C 1
ATOM 2113 O O . SER A 1 263 ? 4.246 -6.32 -1.868 1 92.44 263 SER A O 1
ATOM 2115 N N . TRP A 1 264 ? 2.477 -6.867 -0.647 1 92.5 264 TRP A N 1
ATOM 2116 C CA . TRP A 1 264 ? 1.569 -6.535 -1.742 1 92.5 264 TRP A CA 1
ATOM 2117 C C . TRP A 1 264 ? 1.643 -5.051 -2.078 1 92.5 264 TRP A C 1
ATOM 2119 O O . TRP A 1 264 ? 1.694 -4.676 -3.252 1 92.5 264 TRP A O 1
ATOM 2129 N N . TYR A 1 265 ? 1.733 -4.238 -1.048 1 87.81 265 TYR A N 1
ATOM 2130 C CA . TYR A 1 265 ? 1.837 -2.797 -1.253 1 87.81 265 TYR A CA 1
ATOM 2131 C C . TYR A 1 265 ? 3.18 -2.432 -1.874 1 87.81 265 TYR A C 1
ATOM 2133 O O . TYR A 1 265 ? 3.246 -1.577 -2.762 1 87.81 265 TYR A O 1
ATOM 2141 N N . ALA A 1 266 ? 4.164 -3.012 -1.335 1 90.75 266 ALA A N 1
ATOM 2142 C CA . ALA A 1 266 ? 5.48 -2.777 -1.931 1 90.75 266 ALA A CA 1
ATOM 2143 C C . ALA A 1 266 ? 5.457 -3.059 -3.432 1 90.75 266 ALA A C 1
ATOM 2145 O O . ALA A 1 266 ? 5.945 -2.25 -4.227 1 90.75 266 ALA A O 1
ATOM 2146 N N . ASP A 1 267 ? 4.855 -4.156 -3.811 1 92.44 267 ASP A N 1
ATOM 2147 C CA . ASP A 1 267 ? 4.789 -4.52 -5.223 1 92.44 267 ASP A CA 1
ATOM 2148 C C . ASP A 1 267 ? 3.965 -3.502 -6.012 1 92.44 267 ASP A C 1
ATOM 2150 O O . ASP A 1 267 ? 4.34 -3.123 -7.125 1 92.44 267 ASP A O 1
ATOM 2154 N N . LEU A 1 268 ? 2.918 -3.125 -5.445 1 87.31 268 LEU A N 1
ATOM 2155 C CA . LEU A 1 268 ? 2.049 -2.15 -6.098 1 87.31 268 LEU A CA 1
ATOM 2156 C C . LEU A 1 268 ? 2.795 -0.848 -6.363 1 87.31 268 LEU A C 1
ATOM 2158 O O . LEU A 1 268 ? 2.613 -0.228 -7.414 1 87.31 268 LEU A O 1
ATOM 2162 N N . MET A 1 269 ? 3.621 -0.375 -5.445 1 88.44 269 MET A N 1
ATOM 2163 C CA . MET A 1 269 ? 4.324 0.901 -5.543 1 88.44 269 MET A CA 1
ATOM 2164 C C . MET A 1 269 ? 5.484 0.811 -6.527 1 88.44 269 MET A C 1
ATOM 2166 O O . MET A 1 269 ? 5.766 1.767 -7.25 1 88.44 269 MET A O 1
ATOM 2170 N N . TRP A 1 270 ? 6.121 -0.333 -6.555 1 91.62 270 TRP A N 1
ATOM 2171 C CA . TRP A 1 270 ? 7.316 -0.487 -7.375 1 91.62 270 TRP A CA 1
ATOM 2172 C C . TRP A 1 270 ? 6.957 -0.899 -8.797 1 91.62 270 TRP A C 1
ATOM 2174 O O . TRP A 1 270 ? 7.711 -0.641 -9.734 1 91.62 270 TRP A O 1
ATOM 2184 N N . ASP A 1 271 ? 5.82 -1.51 -9.031 1 89.69 271 ASP A N 1
ATOM 2185 C CA . ASP A 1 271 ? 5.434 -2.162 -10.273 1 89.69 271 ASP A CA 1
ATOM 2186 C C . ASP A 1 271 ? 5.562 -1.208 -11.461 1 89.69 271 ASP A C 1
ATOM 2188 O O . ASP A 1 271 ? 6.137 -1.564 -12.492 1 89.69 271 ASP A O 1
ATOM 2192 N N . PRO A 1 272 ? 5.078 0.093 -11.289 1 85.94 272 PRO A N 1
ATOM 2193 C CA . PRO A 1 272 ? 5.164 1.004 -12.438 1 85.94 272 PRO A CA 1
ATOM 2194 C C . PRO A 1 272 ? 6.602 1.281 -12.867 1 85.94 272 PRO A C 1
ATOM 2196 O O . PRO A 1 272 ? 6.836 1.786 -13.969 1 85.94 272 PRO A O 1
ATOM 2199 N N . TYR A 1 273 ? 7.535 0.927 -12.086 1 89.06 273 TYR A N 1
ATOM 2200 C CA . TYR A 1 273 ? 8.914 1.318 -12.359 1 89.06 273 TYR A CA 1
ATOM 2201 C C . TYR A 1 273 ? 9.781 0.1 -12.656 1 89.06 273 TYR A C 1
ATOM 2203 O O . TYR A 1 273 ? 10.969 0.233 -12.961 1 89.06 273 TYR A O 1
ATOM 2211 N N . VAL A 1 274 ? 9.164 -1.051 -12.469 1 85.12 274 VAL A N 1
ATOM 2212 C CA . VAL A 1 274 ? 9.914 -2.273 -12.742 1 85.12 274 VAL A CA 1
ATOM 2213 C C . VAL A 1 274 ? 10.18 -2.398 -14.234 1 85.12 274 VAL A C 1
ATOM 2215 O O . VAL A 1 274 ? 9.305 -2.09 -15.055 1 85.12 274 VAL A O 1
ATOM 2218 N N . VAL A 1 275 ? 11.422 -2.67 -14.633 1 71.5 275 VAL A N 1
ATOM 2219 C CA . VAL A 1 275 ? 11.875 -2.75 -16.016 1 71.5 275 VAL A CA 1
ATOM 2220 C C . VAL A 1 275 ? 11.758 -4.188 -16.516 1 71.5 275 VAL A C 1
ATOM 2222 O O . VAL A 1 275 ? 11.93 -5.137 -15.742 1 71.5 275 VAL A O 1
ATOM 2225 N N . MET B 1 1 ? -23.047 54.812 16.906 1 24.19 1 MET B N 1
ATOM 2226 C CA . MET B 1 1 ? -21.797 54.906 17.672 1 24.19 1 MET B CA 1
ATOM 2227 C C . MET B 1 1 ? -20.828 53.781 17.25 1 24.19 1 MET B C 1
ATOM 2229 O O . MET B 1 1 ? -19.625 53.938 17.422 1 24.19 1 MET B O 1
ATOM 2233 N N . TRP B 1 2 ? -21.344 52.594 16.969 1 34.31 2 TRP B N 1
ATOM 2234 C CA . TRP B 1 2 ? -20.703 51.406 16.438 1 34.31 2 TRP B CA 1
ATOM 2235 C C . TRP B 1 2 ? -20.125 51.656 15.055 1 34.31 2 TRP B C 1
ATOM 2237 O O . TRP B 1 2 ? -19.156 51 14.648 1 34.31 2 TRP B O 1
ATOM 2247 N N . SER B 1 3 ? -20.656 52.5 14.297 1 40.62 3 SER B N 1
ATOM 2248 C CA . SER B 1 3 ? -20.391 52.781 12.883 1 40.62 3 SER B CA 1
ATOM 2249 C C . SER B 1 3 ? -19.031 53.469 12.711 1 40.62 3 SER B C 1
ATOM 2251 O O . SER B 1 3 ? -18.344 53.219 11.719 1 40.62 3 SER B O 1
ATOM 2253 N N . GLU B 1 4 ? -18.734 54.469 13.461 1 41.5 4 GLU B N 1
ATOM 2254 C CA . GLU B 1 4 ? -17.516 55.25 13.383 1 41.5 4 GLU B CA 1
ATOM 2255 C C . GLU B 1 4 ? -16.281 54.469 13.805 1 41.5 4 GLU B C 1
ATOM 2257 O O . GLU B 1 4 ? -15.188 54.688 13.297 1 41.5 4 GLU B O 1
ATOM 2262 N N . SER B 1 5 ? -16.469 53.594 14.789 1 40.75 5 SER B N 1
ATOM 2263 C CA . SER B 1 5 ? -15.406 52.75 15.336 1 40.75 5 SER B CA 1
ATOM 2264 C C . SER B 1 5 ? -14.945 51.719 14.32 1 40.75 5 SER B C 1
ATOM 2266 O O . SER B 1 5 ? -13.758 51.406 14.219 1 40.75 5 SER B O 1
ATOM 2268 N N . GLY B 1 6 ? -15.82 51.281 13.547 1 43.06 6 GLY B N 1
ATOM 2269 C CA . GLY B 1 6 ? -15.484 50.406 12.438 1 43.06 6 GLY B CA 1
ATOM 2270 C C . GLY B 1 6 ? -14.641 51.062 11.375 1 43.06 6 GLY B C 1
ATOM 2271 O O . GLY B 1 6 ? -13.727 50.469 10.812 1 43.06 6 GLY B O 1
ATOM 2272 N N . HIS B 1 7 ? -15.062 52.312 11.078 1 46.66 7 HIS B N 1
ATOM 2273 C CA . HIS B 1 7 ? -14.328 53.094 10.094 1 46.66 7 HIS B CA 1
ATOM 2274 C C . HIS B 1 7 ? -12.914 53.406 10.57 1 46.66 7 HIS B C 1
ATOM 2276 O O . HIS B 1 7 ? -11.953 53.312 9.797 1 46.66 7 HIS B O 1
ATOM 2282 N N . GLU B 1 8 ? -12.828 53.781 11.766 1 43.75 8 GLU B N 1
ATOM 2283 C CA . GLU B 1 8 ? -11.5 54.094 12.312 1 43.75 8 GLU B CA 1
ATOM 2284 C C . GLU B 1 8 ? -10.648 52.812 12.375 1 43.75 8 GLU B C 1
ATOM 2286 O O . GLU B 1 8 ? -9.453 52.875 12.086 1 43.75 8 GLU B O 1
ATOM 2291 N N . LEU B 1 9 ? -11.273 51.781 12.836 1 47.03 9 LEU B N 1
ATOM 2292 C CA . LEU B 1 9 ? -10.547 50.5 12.844 1 47.03 9 LEU B CA 1
ATOM 2293 C C . LEU B 1 9 ? -10.211 50.062 11.422 1 47.03 9 LEU B C 1
ATOM 2295 O O . LEU B 1 9 ? -9.125 49.531 11.172 1 47.03 9 LEU B O 1
ATOM 2299 N N . SER B 1 10 ? -11.219 50.344 10.539 1 48.62 10 SER B N 1
ATOM 2300 C CA . SER B 1 10 ? -10.922 50.094 9.133 1 48.62 10 SER B CA 1
ATOM 2301 C C . SER B 1 10 ? -9.766 50.938 8.641 1 48.62 10 SER B C 1
ATOM 2303 O O . SER B 1 10 ? -8.898 50.469 7.902 1 48.62 10 SER B O 1
ATOM 2305 N N . LEU B 1 11 ? -9.906 52.188 9.016 1 47.81 11 LEU B N 1
ATOM 2306 C CA . LEU B 1 11 ? -8.82 53.094 8.641 1 47.81 11 LEU B CA 1
ATOM 2307 C C . LEU B 1 11 ? -7.516 52.656 9.312 1 47.81 11 LEU B C 1
ATOM 2309 O O . LEU B 1 11 ? -6.449 52.719 8.695 1 47.81 11 LEU B O 1
ATOM 2313 N N . ALA B 1 12 ? -7.621 52.281 10.531 1 49.25 12 ALA B N 1
ATOM 2314 C CA . ALA B 1 12 ? -6.434 51.812 11.234 1 49.25 12 ALA B CA 1
ATOM 2315 C C . ALA B 1 12 ? -5.918 50.5 10.602 1 49.25 12 ALA B C 1
ATOM 2317 O O . ALA B 1 12 ? -4.711 50.344 10.422 1 49.25 12 ALA B O 1
ATOM 2318 N N . LEU B 1 13 ? -6.875 49.75 10.312 1 54.78 13 LEU B N 1
ATOM 2319 C CA . LEU B 1 13 ? -6.496 48.531 9.633 1 54.78 13 LEU B CA 1
ATOM 2320 C C . LEU B 1 13 ? -5.969 48.812 8.227 1 54.78 13 LEU B C 1
ATOM 2322 O O . LEU B 1 13 ? -4.988 48.219 7.793 1 54.78 13 LEU B O 1
ATOM 2326 N N . ALA B 1 14 ? -6.723 49.719 7.586 1 51.75 14 ALA B N 1
ATOM 2327 C CA . ALA B 1 14 ? -6.207 50.156 6.285 1 51.75 14 ALA B CA 1
ATOM 2328 C C . ALA B 1 14 ? -4.793 50.688 6.41 1 51.75 14 ALA B C 1
ATOM 2330 O O . ALA B 1 14 ? -3.934 50.438 5.57 1 51.75 14 ALA B O 1
ATOM 2331 N N . GLY B 1 15 ? -4.688 51.531 7.316 1 51.44 15 GLY B N 1
ATOM 2332 C CA . GLY B 1 15 ? -3.342 52.031 7.57 1 51.44 15 GLY B CA 1
ATOM 2333 C C . GLY B 1 15 ? -2.355 50.938 7.914 1 51.44 15 GLY B C 1
ATOM 2334 O O . GLY B 1 15 ? -1.218 50.938 7.441 1 51.44 15 GLY B O 1
ATOM 2335 N N . ILE B 1 16 ? -2.865 50.094 8.672 1 54.03 16 ILE B N 1
ATOM 2336 C CA . ILE B 1 16 ? -2.059 48.938 9.078 1 54.03 16 ILE B CA 1
ATOM 2337 C C . ILE B 1 16 ? -1.761 48.062 7.859 1 54.03 16 ILE B C 1
ATOM 2339 O O . ILE B 1 16 ? -0.623 47.625 7.66 1 54.03 16 ILE B O 1
ATOM 2343 N N . LEU B 1 17 ? -2.777 47.844 7.102 1 55.19 17 LEU B N 1
ATOM 2344 C CA . LEU B 1 17 ? -2.594 47.031 5.918 1 55.19 17 LEU B CA 1
ATOM 2345 C C . LEU B 1 17 ? -1.694 47.719 4.898 1 55.19 17 LEU B C 1
ATOM 2347 O O . LEU B 1 17 ? -0.933 47.031 4.191 1 55.19 17 LEU B O 1
ATOM 2351 N N . GLU B 1 18 ? -1.846 49 4.871 1 51.72 18 GLU B N 1
ATOM 2352 C CA . GLU B 1 18 ? -0.982 49.75 3.959 1 51.72 18 GLU B CA 1
ATOM 2353 C C . GLU B 1 18 ? 0.483 49.625 4.371 1 51.72 18 GLU B C 1
ATOM 2355 O O . GLU B 1 18 ? 1.375 49.625 3.518 1 51.72 18 GLU B O 1
ATOM 2360 N N . SER B 1 19 ? 0.653 49.5 5.582 1 48.22 19 SER B N 1
ATOM 2361 C CA . SER B 1 19 ? 2.035 49.406 6.039 1 48.22 19 SER B CA 1
ATOM 2362 C C . SER B 1 19 ? 2.48 47.969 6.18 1 48.22 19 SER B C 1
ATOM 2364 O O . SER B 1 19 ? 3.645 47.688 6.488 1 48.22 19 SER B O 1
ATOM 2366 N N . ALA B 1 20 ? 1.572 47.125 6.023 1 49.78 20 ALA B N 1
ATOM 2367 C CA . ALA B 1 20 ? 1.851 45.688 6.23 1 49.78 20 ALA B CA 1
ATOM 2368 C C . ALA B 1 20 ? 2.662 45.125 5.074 1 49.78 20 ALA B C 1
ATOM 2370 O O . ALA B 1 20 ? 2.465 45.5 3.92 1 49.78 20 ALA B O 1
ATOM 2371 N N . THR B 1 21 ? 3.812 44.594 5.434 1 47.31 21 THR B N 1
ATOM 2372 C CA . THR B 1 21 ? 4.508 43.781 4.438 1 47.31 21 THR B CA 1
ATOM 2373 C C . THR B 1 21 ? 3.758 42.5 4.176 1 47.31 21 THR B C 1
ATOM 2375 O O . THR B 1 21 ? 3.527 41.719 5.098 1 47.31 21 THR B O 1
ATOM 2378 N N . PHE B 1 22 ? 3.059 42.469 3.016 1 44.12 22 PHE B N 1
ATOM 2379 C CA . PHE B 1 22 ? 2.305 41.312 2.557 1 44.12 22 PHE B CA 1
ATOM 2380 C C . PHE B 1 22 ? 3.217 40.094 2.414 1 44.12 22 PHE B C 1
ATOM 2382 O O . PHE B 1 22 ? 4.234 40.156 1.722 1 44.12 22 PHE B O 1
ATOM 2389 N N . LEU B 1 23 ? 3.195 39.219 3.318 1 43.88 23 LEU B N 1
ATOM 2390 C CA . LEU B 1 23 ? 4.039 38.031 3.275 1 43.88 23 LEU B CA 1
ATOM 2391 C C . LEU B 1 23 ? 3.535 37.031 2.227 1 43.88 23 LEU B C 1
ATOM 2393 O O . LEU B 1 23 ? 4.332 36.344 1.572 1 43.88 23 LEU B O 1
ATOM 2397 N N . PHE B 1 24 ? 2.391 36.656 2.07 1 44.44 24 PHE B N 1
ATOM 2398 C CA . PHE B 1 24 ? 1.903 35.719 1.065 1 44.44 24 PHE B CA 1
ATOM 2399 C C . PHE B 1 24 ? 0.576 36.188 0.484 1 44.44 24 PHE B C 1
ATOM 2401 O O . PHE B 1 24 ? -0.28 36.688 1.209 1 44.44 24 PHE B O 1
ATOM 2408 N N . ASN B 1 25 ? 0.672 36.531 -0.877 1 41.34 25 ASN B N 1
ATOM 2409 C CA . ASN B 1 25 ? -0.549 36.75 -1.638 1 41.34 25 ASN B CA 1
ATOM 2410 C C . ASN B 1 25 ? -0.943 35.531 -2.463 1 41.34 25 ASN B C 1
ATOM 2412 O O . ASN B 1 25 ? -0.146 35.031 -3.258 1 41.34 25 ASN B O 1
ATOM 2416 N N . SER B 1 26 ? -1.525 34.625 -1.92 1 40.56 26 SER B N 1
ATOM 2417 C CA . SER B 1 26 ? -1.953 33.594 -2.848 1 40.56 26 SER B CA 1
ATOM 2418 C C . SER B 1 26 ? -2.779 34.188 -3.99 1 40.56 26 SER B C 1
ATOM 2420 O O . SER B 1 26 ? -3.627 35.031 -3.77 1 40.56 26 SER B O 1
ATOM 2422 N N . VAL B 1 27 ? -2.26 34.125 -5.16 1 37.31 27 VAL B N 1
ATOM 2423 C CA . VAL B 1 27 ? -2.912 34.531 -6.395 1 37.31 27 VAL B CA 1
ATOM 2424 C C . VAL B 1 27 ? -4.355 34.031 -6.41 1 37.31 27 VAL B C 1
ATOM 2426 O O . VAL B 1 27 ? -5.129 34.375 -7.309 1 37.31 27 VAL B O 1
ATOM 2429 N N . SER B 1 28 ? -4.449 32.781 -6.152 1 37.72 28 SER B N 1
ATOM 2430 C CA . SER B 1 28 ? -5.836 32.438 -6.441 1 37.72 28 SER B CA 1
ATOM 2431 C C . SER B 1 28 ? -6.805 33.375 -5.75 1 37.72 28 SER B C 1
ATOM 2433 O O . SER B 1 28 ? -7.609 34.031 -6.406 1 37.72 28 SER B O 1
ATOM 2435 N N . SER B 1 29 ? -7.602 32.938 -4.594 1 37.31 29 SER B N 1
ATOM 2436 C CA . SER B 1 29 ? -8.703 33.75 -4.062 1 37.31 29 SER B CA 1
ATOM 2437 C C . SER B 1 29 ? -8.195 34.875 -3.197 1 37.31 29 SER B C 1
ATOM 2439 O O . SER B 1 29 ? -7.168 34.75 -2.527 1 37.31 29 SER B O 1
ATOM 2441 N N . ARG B 1 30 ? -8.469 36.188 -3.41 1 41.25 30 ARG B N 1
ATOM 2442 C CA . ARG B 1 30 ? -8.367 37.531 -2.904 1 41.25 30 ARG B CA 1
ATOM 2443 C C . ARG B 1 30 ? -8.055 37.531 -1.409 1 41.25 30 ARG B C 1
ATOM 2445 O O . ARG B 1 30 ? -7.75 38.594 -0.838 1 41.25 30 ARG B O 1
ATOM 2452 N N . HIS B 1 31 ? -8.328 36.469 -0.743 1 42.97 31 HIS B N 1
ATOM 2453 C CA . HIS B 1 31 ? -8.547 36.594 0.694 1 42.97 31 HIS B CA 1
ATOM 2454 C C . HIS B 1 31 ? -7.32 36.125 1.479 1 42.97 31 HIS B C 1
ATOM 2456 O O . HIS B 1 31 ? -7.379 36 2.703 1 42.97 31 HIS B O 1
ATOM 2462 N N . HIS B 1 32 ? -6.219 35.625 0.749 1 50.22 32 HIS B N 1
ATOM 2463 C CA . HIS B 1 32 ? -5.25 35.062 1.687 1 50.22 32 HIS B CA 1
ATOM 2464 C C . HIS B 1 32 ? -4.055 36 1.859 1 50.22 32 HIS B C 1
ATOM 2466 O O . HIS B 1 32 ? -3.17 36.031 1 1 50.22 32 HIS B O 1
ATOM 2472 N N . PHE B 1 33 ? -4.352 37.188 2.57 1 52.19 33 PHE B N 1
ATOM 2473 C CA . PHE B 1 33 ? -3.143 37.969 2.824 1 52.19 33 PHE B CA 1
ATOM 2474 C C . PHE B 1 33 ? -2.664 37.781 4.258 1 52.19 33 PHE B C 1
ATOM 2476 O O . PHE B 1 33 ? -3.463 37.5 5.152 1 52.19 33 PHE B O 1
ATOM 2483 N N . VAL B 1 34 ? -1.401 37.406 4.434 1 54.59 34 VAL B N 1
ATOM 2484 C CA . VAL B 1 34 ? -0.749 37.469 5.738 1 54.59 34 VAL B CA 1
ATOM 2485 C C . VAL B 1 34 ? 0.168 38.688 5.793 1 54.59 34 VAL B C 1
ATOM 2487 O O . VAL B 1 34 ? 0.949 38.938 4.871 1 54.59 34 VAL B O 1
ATOM 2490 N N . ALA B 1 35 ? -0.224 39.688 6.648 1 57.28 35 ALA B N 1
ATOM 2491 C CA . ALA B 1 35 ? 0.588 40.906 6.773 1 57.28 35 ALA B CA 1
ATOM 2492 C C . ALA B 1 35 ? 1.223 41 8.156 1 57.28 35 ALA B C 1
ATOM 2494 O O . ALA B 1 35 ? 0.686 40.438 9.133 1 57.28 35 ALA B O 1
ATOM 2495 N N . HIS B 1 36 ? 2.484 41.438 8.219 1 61.69 36 HIS B N 1
ATOM 2496 C CA . HIS B 1 36 ? 3.213 41.75 9.445 1 61.69 36 HIS B CA 1
ATOM 2497 C C . HIS B 1 36 ? 2.787 43.094 10 1 61.69 36 HIS B C 1
ATOM 2499 O O . HIS B 1 36 ? 2.684 44.062 9.258 1 61.69 36 HIS B O 1
ATOM 2505 N N . PHE B 1 37 ? 2.197 42.969 11.258 1 55.81 37 PHE B N 1
ATOM 2506 C CA . PHE B 1 37 ? 1.824 44.188 11.984 1 55.81 37 PHE B CA 1
ATOM 2507 C C . PHE B 1 37 ? 2.777 44.438 13.141 1 55.81 37 PHE B C 1
ATOM 2509 O O . PHE B 1 37 ? 2.812 43.656 14.102 1 55.81 37 PHE B O 1
ATOM 2516 N N . GLY B 1 38 ? 3.379 45.562 13.078 1 61.06 38 GLY B N 1
ATOM 2517 C CA . GLY B 1 38 ? 4.379 45.781 14.109 1 61.06 38 GLY B CA 1
ATOM 2518 C C . GLY B 1 38 ? 5.434 44.688 14.164 1 61.06 38 GLY B C 1
ATOM 2519 O O . GLY B 1 38 ? 5.676 44 13.172 1 61.06 38 GLY B O 1
ATOM 2520 N N . ASP B 1 39 ? 6.148 44.688 15.305 1 65.94 39 ASP B N 1
ATOM 2521 C CA . ASP B 1 39 ? 7.32 43.812 15.352 1 65.94 39 ASP B CA 1
ATOM 2522 C C . ASP B 1 39 ? 6.922 42.375 15.719 1 65.94 39 ASP B C 1
ATOM 2524 O O . ASP B 1 39 ? 7.707 41.438 15.539 1 65.94 39 ASP B O 1
ATOM 2528 N N . HIS B 1 40 ? 5.488 42.219 15.969 1 83.69 40 HIS B N 1
ATOM 2529 C CA . HIS B 1 40 ? 5.293 40.906 16.562 1 83.69 40 HIS B CA 1
ATOM 2530 C C . HIS B 1 40 ? 3.918 40.344 16.203 1 83.69 40 HIS B C 1
ATOM 2532 O O . HIS B 1 40 ? 3.482 39.344 16.797 1 83.69 40 HIS B O 1
ATOM 2538 N N . VAL B 1 41 ? 3.17 41.062 15.234 1 83.56 41 VAL B N 1
ATOM 2539 C CA . VAL B 1 41 ? 1.803 40.594 14.977 1 83.56 41 VAL B CA 1
ATOM 2540 C C . VAL B 1 41 ? 1.615 40.344 13.492 1 83.56 41 VAL B C 1
ATOM 2542 O O . VAL B 1 41 ? 2.127 41.062 12.648 1 83.56 41 VAL B O 1
ATOM 2545 N N . VAL B 1 42 ? 0.889 39.281 13.195 1 85.12 42 VAL B N 1
ATOM 2546 C CA . VAL B 1 42 ? 0.514 38.875 11.836 1 85.12 42 VAL B CA 1
ATOM 2547 C C . VAL B 1 42 ? -1.003 38.969 11.68 1 85.12 42 VAL B C 1
ATOM 2549 O O . VAL B 1 42 ? -1.747 38.625 12.602 1 85.12 42 VAL B O 1
ATOM 2552 N N . VAL B 1 43 ? -1.396 39.469 10.516 1 83.56 43 VAL B N 1
ATOM 2553 C CA . VAL B 1 43 ? -2.816 39.5 10.188 1 83.56 43 VAL B CA 1
ATOM 2554 C C . VAL B 1 43 ? -3.092 38.562 9 1 83.56 43 VAL B C 1
ATOM 2556 O O . VAL B 1 43 ? -2.346 38.562 8.016 1 83.56 43 VAL B O 1
ATOM 2559 N N . LYS B 1 44 ? -4.125 37.75 9.133 1 85.62 44 LYS B N 1
ATOM 2560 C CA . LYS B 1 44 ? -4.535 36.844 8.086 1 85.62 44 LYS B CA 1
ATOM 2561 C C . LYS B 1 44 ? -6.012 37 7.738 1 85.62 44 LYS B C 1
ATOM 2563 O O . LYS B 1 44 ? -6.859 37.094 8.633 1 85.62 44 LYS B O 1
ATOM 2568 N N . ALA B 1 45 ? -6.262 37.156 6.465 1 83.31 45 ALA B N 1
ATOM 2569 C CA . ALA B 1 45 ? -7.656 37.188 6.027 1 83.31 45 ALA B CA 1
ATOM 2570 C C . ALA B 1 45 ? -8.281 35.781 6.109 1 83.31 45 ALA B C 1
ATOM 2572 O O . ALA B 1 45 ? -7.672 34.781 5.699 1 83.31 45 ALA B O 1
ATOM 2573 N N . ILE B 1 46 ? -9.461 35.688 6.715 1 81.94 46 ILE B N 1
ATOM 2574 C CA . ILE B 1 46 ? -10.148 34.406 6.84 1 81.94 46 ILE B CA 1
ATOM 2575 C C . ILE B 1 46 ? -11.594 34.562 6.371 1 81.94 46 ILE B C 1
ATOM 2577 O O . ILE B 1 46 ? -12.117 35.688 6.297 1 81.94 46 ILE B O 1
ATOM 2581 N N . SER B 1 47 ? -12.141 33.5 5.941 1 76.62 47 SER B N 1
ATOM 2582 C CA . SER B 1 47 ? -13.469 33.531 5.344 1 76.62 47 SER B CA 1
ATOM 2583 C C . SER B 1 47 ? -14.555 33.594 6.414 1 76.62 47 SER B C 1
ATOM 2585 O O . SER B 1 47 ? -15.648 34.125 6.16 1 76.62 47 SER B O 1
ATOM 2587 N N . GLU B 1 48 ? -14.328 33.062 7.59 1 83.25 48 GLU B N 1
ATOM 2588 C CA . GLU B 1 48 ? -15.297 33 8.688 1 83.25 48 GLU B CA 1
ATOM 2589 C C . GLU B 1 48 ? -14.609 33.219 10.031 1 83.25 48 GLU B C 1
ATOM 2591 O O . GLU B 1 48 ? -13.453 32.812 10.211 1 83.25 48 GLU B O 1
ATOM 2596 N N . PRO B 1 49 ? -15.32 33.812 10.891 1 79.88 49 PRO B N 1
ATOM 2597 C CA . PRO B 1 49 ? -14.711 34.156 12.18 1 79.88 49 PRO B CA 1
ATOM 2598 C C . PRO B 1 49 ? -14.367 32.906 13.008 1 79.88 49 PRO B C 1
ATOM 2600 O O . PRO B 1 49 ? -13.477 32.938 13.859 1 79.88 49 PRO B O 1
ATOM 2603 N N . ASP B 1 50 ? -15.125 31.844 12.773 1 81.94 50 ASP B N 1
ATOM 2604 C CA . ASP B 1 50 ? -14.867 30.609 13.5 1 81.94 50 ASP B CA 1
ATOM 2605 C C . ASP B 1 50 ? -14.125 29.594 12.625 1 81.94 50 ASP B C 1
ATOM 2607 O O . ASP B 1 50 ? -14.484 28.422 12.578 1 81.94 50 ASP B O 1
ATOM 2611 N N . SER B 1 51 ? -13.133 30.172 12.031 1 89.44 51 SER B N 1
ATOM 2612 C CA . SER B 1 51 ? -12.312 29.312 11.188 1 89.44 51 SER B CA 1
ATOM 2613 C C . SER B 1 51 ? -11.594 28.25 12.023 1 89.44 51 SER B C 1
ATOM 2615 O O . SER B 1 51 ? -11.414 28.422 13.227 1 89.44 51 SER B O 1
ATOM 2617 N N . THR B 1 52 ? -11.234 27.172 11.398 1 94.12 52 THR B N 1
ATOM 2618 C CA . THR B 1 52 ? -10.484 26.109 12.062 1 94.12 52 THR B CA 1
ATOM 2619 C C . THR B 1 52 ? -9.219 26.656 12.703 1 94.12 52 THR B C 1
ATOM 2621 O O . THR B 1 52 ? -8.906 26.344 13.852 1 94.12 52 THR B O 1
ATOM 2624 N N . GLU B 1 53 ? -8.539 27.484 11.984 1 94.38 53 GLU B N 1
ATOM 2625 C CA . GLU B 1 53 ? -7.281 28.031 12.492 1 94.38 53 GLU B CA 1
ATOM 2626 C C . GLU B 1 53 ? -7.5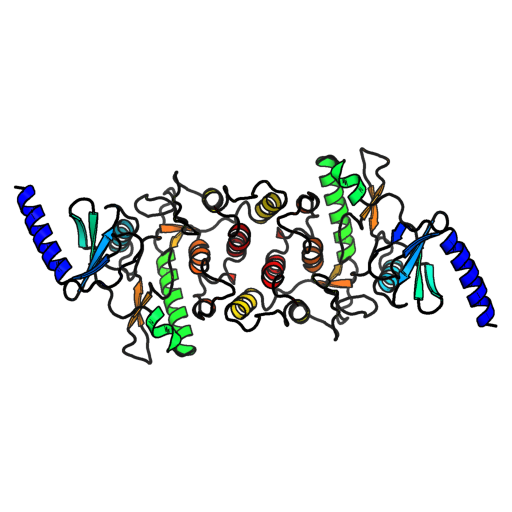 28.844 13.758 1 94.38 53 GLU B C 1
ATOM 2628 O O . GLU B 1 53 ? -6.828 28.625 14.766 1 94.38 53 GLU B O 1
ATOM 2633 N N . TYR B 1 54 ? -8.445 29.719 13.727 1 93.88 54 TYR B N 1
ATOM 2634 C CA . TYR B 1 54 ? -8.672 30.578 14.891 1 93.88 54 TYR B CA 1
ATOM 2635 C C . TYR B 1 54 ? -9.125 29.75 16.094 1 93.88 54 TYR B C 1
ATOM 2637 O O . TYR B 1 54 ? -8.594 29.906 17.188 1 93.88 54 TYR B O 1
ATOM 2645 N N . SER B 1 55 ? -10.07 28.891 15.875 1 95.56 55 SER B N 1
ATOM 2646 C CA . SER B 1 55 ? -10.555 28.016 16.938 1 95.56 55 SER B CA 1
ATOM 2647 C C . SER B 1 55 ? -9.422 27.172 17.531 1 95.56 55 SER B C 1
ATOM 2649 O O . SER B 1 55 ? -9.336 26.984 18.734 1 95.56 55 SER B O 1
ATOM 2651 N N . THR B 1 56 ? -8.562 26.703 16.656 1 97.44 56 THR B N 1
ATOM 2652 C CA . THR B 1 56 ? -7.441 25.875 17.078 1 97.44 56 THR B CA 1
ATOM 2653 C C . THR B 1 56 ? -6.465 26.688 17.922 1 97.44 56 THR B C 1
ATOM 2655 O O . THR B 1 56 ? -6.008 26.234 18.969 1 97.44 56 THR B O 1
ATOM 2658 N N . LEU B 1 57 ? -6.16 27.891 17.438 1 96.69 57 LEU B N 1
ATOM 2659 C CA . LEU B 1 57 ? -5.219 28.719 18.172 1 96.69 57 LEU B CA 1
ATOM 2660 C C . LEU B 1 57 ? -5.762 29.047 19.562 1 96.69 57 LEU B C 1
ATOM 2662 O O . LEU B 1 57 ? -5.02 29.016 20.547 1 96.69 57 LEU B O 1
ATOM 2666 N N . GLN B 1 58 ? -7.055 29.281 19.688 1 95.69 58 GLN B N 1
ATOM 2667 C CA . GLN B 1 58 ? -7.684 29.516 20.984 1 95.69 58 GLN B CA 1
ATOM 2668 C C . GLN B 1 58 ? -7.625 28.266 21.859 1 95.69 58 GLN B C 1
ATOM 2670 O O . GLN B 1 58 ? -7.309 28.359 23.047 1 95.69 58 GLN B O 1
ATOM 2675 N N . PHE B 1 59 ? -7.902 27.25 21.234 1 97.06 59 PHE B N 1
ATOM 2676 C CA . PHE B 1 59 ? -7.926 25.969 21.922 1 97.06 59 PHE B CA 1
ATOM 2677 C C . PHE B 1 59 ? -6.551 25.625 22.484 1 97.06 59 PHE B C 1
ATOM 2679 O O . PHE B 1 59 ? -6.426 25.266 23.656 1 97.06 59 PHE B O 1
ATOM 2686 N N . LEU B 1 60 ? -5.484 25.719 21.672 1 97.31 60 LEU B N 1
ATOM 2687 C CA . LEU B 1 60 ? -4.129 25.391 22.094 1 97.31 60 LEU B CA 1
ATOM 2688 C C . LEU B 1 60 ? -3.645 26.328 23.188 1 97.31 60 LEU B C 1
ATOM 2690 O O . LEU B 1 60 ? -2.949 25.922 24.109 1 97.31 60 LEU B O 1
ATOM 2694 N N . GLU B 1 61 ? -4.023 27.609 23.078 1 95.25 61 GLU B N 1
ATOM 2695 C CA . GLU B 1 61 ? -3.633 28.578 24.094 1 95.25 61 GLU B CA 1
ATOM 2696 C C . GLU B 1 61 ? -4.16 28.188 25.469 1 95.25 61 GLU B C 1
ATOM 2698 O O . GLU B 1 61 ? -3.477 28.391 26.484 1 95.25 61 GLU B O 1
ATOM 2703 N N . THR B 1 62 ? -5.27 27.625 25.484 1 93.69 62 THR B N 1
ATOM 2704 C CA . THR B 1 62 ? -5.941 27.328 26.75 1 93.69 62 THR B CA 1
ATOM 2705 C C . THR B 1 62 ? -5.602 25.922 27.219 1 93.69 62 THR B C 1
ATOM 2707 O O . THR B 1 62 ? -5.301 25.703 28.406 1 93.69 62 THR B O 1
ATOM 2710 N N . ARG B 1 63 ? -5.547 24.969 26.359 1 93.06 63 ARG B N 1
ATOM 2711 C CA . ARG B 1 63 ? -5.504 23.562 26.766 1 93.06 63 ARG B CA 1
ATOM 2712 C C . ARG B 1 63 ? -4.078 23.031 26.703 1 93.06 63 ARG B C 1
ATOM 2714 O O . ARG B 1 63 ? -3.736 22.094 27.422 1 93.06 63 ARG B O 1
ATOM 2721 N N . SER B 1 64 ? -3.311 23.578 25.812 1 93.75 64 SER B N 1
ATOM 2722 C CA . SER B 1 64 ? -1.948 23.078 25.625 1 93.75 64 SER B CA 1
ATOM 2723 C C . SER B 1 64 ? -1.002 24.219 25.25 1 93.75 64 SER B C 1
ATOM 2725 O O . SER B 1 64 ? -0.417 24.219 24.156 1 93.75 64 SER B O 1
ATOM 2727 N N . PRO B 1 65 ? -0.7 25.078 26.188 1 92.38 65 PRO B N 1
ATOM 2728 C CA . PRO B 1 65 ? 0.068 26.297 25.891 1 92.38 65 PRO B CA 1
ATOM 2729 C C . PRO B 1 65 ? 1.531 26 25.562 1 92.38 65 PRO B C 1
ATOM 2731 O O . PRO B 1 65 ? 2.248 26.875 25.094 1 92.38 65 PRO B O 1
ATOM 2734 N N . THR B 1 66 ? 1.948 24.75 25.766 1 93.56 66 THR B N 1
ATOM 2735 C CA . THR B 1 66 ? 3.344 24.406 25.5 1 93.56 66 THR B CA 1
ATOM 2736 C C . THR B 1 66 ? 3.57 24.141 24.016 1 93.56 66 THR B C 1
ATOM 2738 O O . THR B 1 66 ? 4.711 24.125 23.547 1 93.56 66 THR B O 1
ATOM 2741 N N . ILE B 1 67 ? 2.488 23.906 23.281 1 96.38 67 ILE B N 1
ATOM 2742 C CA . ILE B 1 67 ? 2.609 23.734 21.844 1 96.38 67 ILE B CA 1
ATOM 2743 C C . ILE B 1 67 ? 3.002 25.062 21.203 1 96.38 67 ILE B C 1
ATOM 2745 O O . ILE B 1 67 ? 2.371 26.094 21.453 1 96.38 67 ILE B O 1
ATOM 2749 N N . PRO B 1 68 ? 4.055 25.062 20.453 1 96.75 68 PRO B N 1
ATOM 2750 C CA . PRO B 1 68 ? 4.516 26.328 19.859 1 96.75 68 PRO B CA 1
ATOM 2751 C C . PRO B 1 68 ? 3.648 26.781 18.688 1 96.75 68 PRO B C 1
ATOM 2753 O O . PRO B 1 68 ? 4.039 26.625 17.531 1 96.75 68 PRO B O 1
ATOM 2756 N N . ALA B 1 69 ? 2.549 27.344 18.969 1 97.38 69 ALA B N 1
ATOM 2757 C CA . ALA B 1 69 ? 1.614 27.953 18.016 1 97.38 69 ALA B CA 1
ATOM 2758 C C . ALA B 1 69 ? 1.462 29.453 18.297 1 97.38 69 ALA B C 1
ATOM 2760 O O . ALA B 1 69 ? 1.688 29.906 19.406 1 97.38 69 ALA B O 1
ATOM 2761 N N . PRO B 1 70 ? 1.124 30.188 17.25 1 95.5 70 PRO B N 1
ATOM 2762 C CA . PRO B 1 70 ? 0.9 31.609 17.484 1 95.5 70 PRO B CA 1
ATOM 2763 C C . PRO B 1 70 ? -0.245 31.875 18.469 1 95.5 70 PRO B C 1
ATOM 2765 O O . PRO B 1 70 ? -1.264 31.172 18.422 1 95.5 70 PRO B O 1
ATOM 2768 N N . ARG B 1 71 ? -0.057 32.844 19.281 1 93.44 71 ARG B N 1
ATOM 2769 C CA . ARG B 1 71 ? -1.152 33.281 20.141 1 93.44 71 ARG B CA 1
ATOM 2770 C C . ARG B 1 71 ? -2.162 34.125 19.359 1 93.44 71 ARG B C 1
ATOM 2772 O O . ARG B 1 71 ? -1.785 35.062 18.656 1 93.44 71 ARG B O 1
ATOM 2779 N N . PRO B 1 72 ? -3.418 33.719 19.516 1 92.81 72 PRO B N 1
ATOM 2780 C CA . PRO B 1 72 ? -4.434 34.531 18.844 1 92.81 72 PRO B CA 1
ATOM 2781 C C . PRO B 1 72 ? -4.766 35.812 19.609 1 92.81 72 PRO B C 1
ATOM 2783 O O . PRO B 1 72 ? -4.812 35.812 20.844 1 92.81 72 PRO B O 1
ATOM 2786 N N . HIS B 1 73 ? -4.941 36.906 18.875 1 89.12 73 HIS B N 1
ATOM 2787 C CA . HIS B 1 73 ? -5.246 38.188 19.5 1 89.12 73 HIS B CA 1
ATOM 2788 C C . HIS B 1 73 ? -6.688 38.594 19.234 1 89.12 73 HIS B C 1
ATOM 2790 O O . HIS B 1 73 ? -7.18 39.562 19.812 1 89.12 73 HIS B O 1
ATOM 2796 N N . GLY B 1 74 ? -7.301 37.906 18.281 1 87.62 74 GLY B N 1
ATOM 2797 C CA . GLY B 1 74 ? -8.688 38.25 17.984 1 87.62 74 GLY B CA 1
ATOM 2798 C C . GLY B 1 74 ? -9 38.281 16.5 1 87.62 74 GLY B C 1
ATOM 2799 O O . GLY B 1 74 ? -8.102 38.094 15.672 1 87.62 74 GLY B O 1
ATOM 2800 N N . VAL B 1 75 ? -10.305 38.344 16.203 1 86.69 75 VAL B N 1
ATOM 2801 C CA . VAL B 1 75 ? -10.805 38.438 14.836 1 86.69 75 VAL B CA 1
ATOM 2802 C C . VAL B 1 75 ? -11.688 39.688 14.688 1 86.69 75 VAL B C 1
ATOM 2804 O O . VAL B 1 75 ? -12.492 40 15.578 1 86.69 75 VAL B O 1
ATOM 2807 N N . ILE B 1 76 ? -11.484 40.406 13.625 1 81 76 ILE B N 1
ATOM 2808 C CA . ILE B 1 76 ? -12.336 41.562 13.344 1 81 76 ILE B CA 1
ATOM 2809 C C . ILE B 1 76 ? -12.914 41.438 11.938 1 81 76 ILE B C 1
ATOM 2811 O O . ILE B 1 76 ? -12.344 40.75 11.078 1 81 76 ILE B O 1
ATOM 2815 N N . SER B 1 77 ? -14.055 42 11.727 1 79.88 77 SER B N 1
ATOM 2816 C CA . SER B 1 77 ? -14.672 42.031 10.406 1 79.88 77 SER B CA 1
ATOM 2817 C C . SER B 1 77 ? -14.547 43.406 9.766 1 79.88 77 SER B C 1
ATOM 2819 O O . SER B 1 77 ? -14.734 44.438 10.43 1 79.88 77 SER B O 1
ATOM 2821 N N . ILE B 1 78 ? -14.062 43.438 8.57 1 71.38 78 ILE B N 1
ATOM 2822 C CA . ILE B 1 78 ? -14.07 44.625 7.73 1 71.38 78 ILE B CA 1
ATOM 2823 C C . ILE B 1 78 ? -14.82 44.312 6.434 1 71.38 78 ILE B C 1
ATOM 2825 O O . ILE B 1 78 ? -14.344 43.562 5.59 1 71.38 78 ILE B O 1
ATOM 2829 N N . GLY B 1 79 ? -15.922 44.969 6.262 1 73.88 79 GLY B N 1
ATOM 2830 C CA . GLY B 1 79 ? -16.766 44.594 5.145 1 73.88 79 GLY B CA 1
ATOM 2831 C C . GLY B 1 79 ? -17.234 43.125 5.219 1 73.88 79 GLY B C 1
ATOM 2832 O O . GLY B 1 79 ? -17.812 42.719 6.227 1 73.88 79 GLY B O 1
ATOM 2833 N N . ASN B 1 80 ? -16.875 42.469 4.168 1 78.19 80 ASN B N 1
ATOM 2834 C CA . ASN B 1 80 ? -17.312 41.094 4.105 1 78.19 80 ASN B CA 1
ATOM 2835 C C . ASN B 1 80 ? -16.156 40.125 4.379 1 78.19 80 ASN B C 1
ATOM 2837 O O . ASN B 1 80 ? -16.25 38.938 4.094 1 78.19 80 ASN B O 1
ATOM 2841 N N . THR B 1 81 ? -15.102 40.719 4.906 1 78.31 81 THR B N 1
ATOM 2842 C CA . THR B 1 81 ? -13.93 39.906 5.152 1 78.31 81 THR B CA 1
ATOM 2843 C C . THR B 1 81 ? -13.547 39.906 6.633 1 78.31 81 THR B C 1
ATOM 2845 O O . THR B 1 81 ? -13.664 40.969 7.293 1 78.31 81 THR B O 1
ATOM 2848 N N . TRP B 1 82 ? -13.156 38.781 7.09 1 82.12 82 TRP B N 1
ATOM 2849 C CA . TRP B 1 82 ? -12.672 38.656 8.461 1 82.12 82 TRP B CA 1
ATOM 2850 C C . TRP B 1 82 ? -11.148 38.625 8.5 1 82.12 82 TRP B C 1
ATOM 2852 O O . TRP B 1 82 ? -10.508 38.062 7.609 1 82.12 82 TRP B O 1
ATOM 2862 N N . TYR B 1 83 ? -10.617 39.281 9.578 1 83.38 83 TYR B N 1
ATOM 2863 C CA . TYR B 1 83 ? -9.172 39.312 9.766 1 83.38 83 TYR B CA 1
ATOM 2864 C C . TYR B 1 83 ? -8.781 38.781 11.141 1 83.38 83 TYR B C 1
ATOM 2866 O O . TYR B 1 83 ? -9.273 39.281 12.164 1 83.38 83 TYR B O 1
ATOM 2874 N N . MET B 1 84 ? -7.91 37.812 11.07 1 88.31 84 MET B N 1
ATOM 2875 C CA . MET B 1 84 ? -7.402 37.219 12.312 1 88.31 84 MET B CA 1
ATOM 2876 C C . MET B 1 84 ? -6.027 37.781 12.648 1 88.31 84 MET B C 1
ATOM 2878 O O . MET B 1 84 ? -5.164 37.906 11.781 1 88.31 84 MET B O 1
ATOM 2882 N N . PHE B 1 85 ? -5.914 38.188 13.906 1 85.88 85 PHE B N 1
ATOM 2883 C CA . PHE B 1 85 ? -4.645 38.688 14.422 1 85.88 85 PHE B CA 1
ATOM 2884 C C . PHE B 1 85 ? -3.973 37.656 15.312 1 85.88 85 PHE B C 1
ATOM 2886 O O . PHE B 1 85 ? -4.629 37.031 16.141 1 85.88 85 PHE B O 1
ATOM 2893 N N . MET B 1 86 ? -2.643 37.469 15.102 1 90.75 86 MET B N 1
ATOM 2894 C CA . MET B 1 86 ? -1.915 36.5 15.914 1 90.75 86 MET B CA 1
ATOM 2895 C C . MET B 1 86 ? -0.449 36.906 16.062 1 90.75 86 MET B C 1
ATOM 2897 O O . MET B 1 86 ? 0.019 37.812 15.375 1 90.75 86 MET B O 1
ATOM 2901 N N . ASP B 1 87 ? 0.217 36.219 16.938 1 91.31 87 ASP B N 1
ATOM 2902 C CA . ASP B 1 87 ? 1.647 36.469 17.109 1 91.31 87 ASP B CA 1
ATOM 2903 C C . ASP B 1 87 ? 2.424 36.062 15.859 1 91.31 87 ASP B C 1
ATOM 2905 O O . ASP B 1 87 ? 2.119 35.062 15.227 1 91.31 87 ASP B O 1
ATOM 2909 N N . LEU B 1 88 ? 3.4 36.906 15.57 1 89.56 88 LEU B N 1
ATOM 2910 C CA . LEU B 1 88 ? 4.422 36.5 14.617 1 89.56 88 LEU B CA 1
ATOM 2911 C C . LEU B 1 88 ? 5.355 35.469 15.234 1 89.56 88 LEU B C 1
ATOM 2913 O O . LEU B 1 88 ? 5.879 35.688 16.328 1 89.56 88 LEU B O 1
ATOM 2917 N N . VAL B 1 89 ? 5.477 34.344 14.578 1 92.88 89 VAL B N 1
ATOM 2918 C CA . VAL B 1 89 ? 6.434 33.344 15.031 1 92.88 89 VAL B CA 1
ATOM 2919 C C . VAL B 1 89 ? 7.82 33.688 14.484 1 92.88 89 VAL B C 1
ATOM 2921 O O . VAL B 1 89 ? 7.988 33.906 13.289 1 92.88 89 VAL B O 1
ATOM 2924 N N . SER B 1 90 ? 8.781 33.75 15.383 1 92.06 90 SER B N 1
ATOM 2925 C CA . SER B 1 90 ? 10.125 34.156 15.008 1 92.06 90 SER B CA 1
ATOM 2926 C C . SER B 1 90 ? 10.805 33.125 14.109 1 92.06 90 SER B C 1
ATOM 2928 O O . SER B 1 90 ? 10.422 31.969 14.109 1 92.06 90 SER B O 1
ATOM 2930 N N . GLY B 1 91 ? 11.75 33.688 13.25 1 93.12 91 GLY B N 1
ATOM 2931 C CA . GLY B 1 91 ? 12.547 32.781 12.414 1 93.12 91 GLY B CA 1
ATOM 2932 C C . GLY B 1 91 ? 12.078 32.75 10.969 1 93.12 91 GLY B C 1
ATOM 2933 O O . GLY B 1 91 ? 11.453 33.719 10.492 1 93.12 91 GLY B O 1
ATOM 2934 N N . VAL B 1 92 ? 12.57 31.75 10.273 1 93.5 92 VAL B N 1
ATOM 2935 C CA . VAL B 1 92 ? 12.219 31.562 8.867 1 93.5 92 VAL B CA 1
ATOM 2936 C C . VAL B 1 92 ? 11.602 30.172 8.672 1 93.5 92 VAL B C 1
ATOM 2938 O O . VAL B 1 92 ? 11.75 29.297 9.523 1 93.5 92 VAL B O 1
ATOM 2941 N N . ASN B 1 93 ? 10.812 30.047 7.574 1 94.94 93 ASN B N 1
ATOM 2942 C CA . ASN B 1 93 ? 10.25 28.734 7.297 1 94.94 93 ASN B CA 1
ATOM 2943 C C . ASN B 1 93 ? 11.336 27.719 6.957 1 94.94 93 ASN B C 1
ATOM 2945 O O . ASN B 1 93 ? 12.312 28.047 6.277 1 94.94 93 ASN B O 1
ATOM 2949 N N . LEU B 1 94 ? 11.172 26.547 7.418 1 96.81 94 LEU B N 1
ATOM 2950 C CA . LEU B 1 94 ? 12.148 25.469 7.238 1 96.81 94 LEU B CA 1
ATOM 2951 C C . LEU B 1 94 ? 12.398 25.203 5.758 1 96.81 94 LEU B C 1
ATOM 2953 O O . LEU B 1 94 ? 13.508 24.844 5.367 1 96.81 94 LEU B O 1
ATOM 2957 N N . GLU B 1 95 ? 11.383 25.438 4.934 1 95.31 95 GLU B N 1
ATOM 2958 C CA . GLU B 1 95 ? 11.492 25.188 3.498 1 95.31 95 GLU B CA 1
ATOM 2959 C C . GLU B 1 95 ? 12.602 26.031 2.877 1 95.31 95 GLU B C 1
ATOM 2961 O O . GLU B 1 95 ? 13.312 25.578 1.979 1 95.31 95 GLU B O 1
ATOM 2966 N N . THR B 1 96 ? 12.82 27.25 3.387 1 94 96 THR B N 1
ATOM 2967 C CA . THR B 1 96 ? 13.766 28.188 2.799 1 94 96 THR B CA 1
ATOM 2968 C C . THR B 1 96 ? 15.203 27.797 3.141 1 94 96 THR B C 1
ATOM 2970 O O . THR B 1 96 ? 16.141 28.203 2.447 1 94 96 THR B O 1
ATOM 2973 N N . VAL B 1 97 ? 15.383 26.984 4.129 1 94.5 97 VAL B N 1
ATOM 2974 C CA . VAL B 1 97 ? 16.75 26.703 4.562 1 94.5 97 VAL B CA 1
ATOM 2975 C C . VAL B 1 97 ? 17.047 25.203 4.406 1 94.5 97 VAL B C 1
ATOM 2977 O O . VAL B 1 97 ? 18.188 24.781 4.551 1 94.5 97 VAL B O 1
ATOM 2980 N N . TRP B 1 98 ? 16.109 24.438 4.082 1 94.81 98 TRP B N 1
ATOM 2981 C CA . TRP B 1 98 ? 16.203 22.969 4.113 1 94.81 98 TRP B CA 1
ATOM 2982 C C . TRP B 1 98 ? 17.344 22.484 3.242 1 94.81 98 TRP B C 1
ATOM 2984 O O . TRP B 1 98 ? 18.141 21.641 3.67 1 94.81 98 TRP B O 1
ATOM 2994 N N . LEU B 1 99 ? 17.516 23.031 2.066 1 91.81 99 LEU B N 1
ATOM 2995 C CA . LEU B 1 99 ? 18.5 22.547 1.097 1 91.81 99 LEU B CA 1
ATOM 2996 C C . LEU B 1 99 ? 19.906 22.859 1.562 1 91.81 99 LEU B C 1
ATOM 2998 O O . LEU B 1 99 ? 20.859 22.188 1.155 1 91.81 99 LEU B O 1
ATOM 3002 N N . SER B 1 100 ? 20.062 23.828 2.389 1 92.75 100 SER B N 1
ATOM 3003 C CA . SER B 1 100 ? 21.391 24.25 2.828 1 92.75 100 SER B CA 1
ATOM 3004 C C . SER B 1 100 ? 21.844 23.453 4.051 1 92.75 100 SER B C 1
ATOM 3006 O O . SER B 1 100 ? 23 23.531 4.457 1 92.75 100 SER B O 1
ATOM 3008 N N . LEU B 1 101 ? 20.953 22.672 4.59 1 94.88 101 LEU B N 1
ATOM 3009 C CA . LEU B 1 101 ? 21.266 21.938 5.812 1 94.88 101 LEU B CA 1
ATOM 3010 C C . LEU B 1 101 ? 22.078 20.688 5.508 1 94.88 101 LEU B C 1
ATOM 3012 O O . LEU B 1 101 ? 21.906 20.062 4.453 1 94.88 101 LEU B O 1
ATOM 3016 N N . THR B 1 102 ? 22.938 20.328 6.457 1 94.81 102 THR B N 1
ATOM 3017 C CA . THR B 1 102 ? 23.672 19.078 6.379 1 94.81 102 THR B CA 1
ATOM 3018 C C . THR B 1 102 ? 22.797 17.906 6.805 1 94.81 102 THR B C 1
ATOM 3020 O O . THR B 1 102 ? 21.75 18.109 7.426 1 94.81 102 THR B O 1
ATOM 3023 N N . GLU B 1 103 ? 23.188 16.703 6.504 1 95.06 103 GLU B N 1
ATOM 3024 C CA . GLU B 1 103 ? 22.422 15.508 6.84 1 95.06 103 GLU B CA 1
ATOM 3025 C C . GLU B 1 103 ? 22.234 15.375 8.352 1 95.06 103 GLU B C 1
ATOM 3027 O O . GLU B 1 103 ? 21.125 15.141 8.828 1 95.06 103 GLU B O 1
ATOM 3032 N N . PRO B 1 104 ? 23.312 15.641 9.164 1 95.69 104 PRO B N 1
ATOM 3033 C CA . PRO B 1 104 ? 23.109 15.57 10.609 1 95.69 104 PRO B CA 1
ATOM 3034 C C . PRO B 1 104 ? 22.125 16.609 11.117 1 95.69 104 PRO B C 1
ATOM 3036 O O . PRO B 1 104 ? 21.359 16.344 12.047 1 95.69 104 PRO B O 1
ATOM 3039 N N . GLN B 1 105 ? 22.094 17.766 10.5 1 95.81 105 GLN B N 1
ATOM 3040 C CA . GLN B 1 105 ? 21.156 18.812 10.883 1 95.81 105 GLN B CA 1
ATOM 3041 C C . GLN B 1 105 ? 19.719 18.406 10.539 1 95.81 105 GLN B C 1
ATOM 3043 O O . GLN B 1 105 ? 18.812 18.609 11.344 1 95.81 105 GLN B O 1
ATOM 3048 N N . LYS B 1 106 ? 19.562 17.844 9.383 1 96.5 106 LYS B N 1
ATOM 3049 C CA . LYS B 1 106 ? 18.25 17.359 8.969 1 96.5 106 LYS B CA 1
ATOM 3050 C C . LYS B 1 106 ? 17.734 16.281 9.922 1 96.5 106 LYS B C 1
ATOM 3052 O O . LYS B 1 106 ? 16.562 16.297 10.312 1 96.5 106 LYS B O 1
ATOM 3057 N N . GLU B 1 107 ? 18.578 15.414 10.289 1 96.56 107 GLU B N 1
ATOM 3058 C CA . GLU B 1 107 ? 18.219 14.344 11.219 1 96.56 107 GLU B CA 1
ATOM 3059 C C . GLU B 1 107 ? 17.844 14.906 12.586 1 96.56 107 GLU B C 1
ATOM 3061 O O . GLU B 1 107 ? 16.891 14.438 13.219 1 96.56 107 GLU B O 1
ATOM 3066 N N . ALA B 1 108 ? 18.594 15.883 13 1 97 108 ALA B N 1
ATOM 3067 C CA . ALA B 1 108 ? 18.312 16.516 14.289 1 97 108 ALA B CA 1
ATOM 3068 C C . ALA B 1 108 ? 16.953 17.219 14.273 1 97 108 ALA B C 1
ATOM 3070 O O . ALA B 1 108 ? 16.188 17.094 15.219 1 97 108 ALA B O 1
ATOM 3071 N N . ILE B 1 109 ? 16.688 17.891 13.203 1 97.38 109 ILE B N 1
ATOM 3072 C CA . ILE B 1 109 ? 15.414 18.578 13.062 1 97.38 109 ILE B CA 1
ATOM 3073 C C . ILE B 1 109 ? 14.273 17.562 13.062 1 97.38 109 ILE B C 1
ATOM 3075 O O . ILE B 1 109 ? 13.242 17.781 13.711 1 97.38 109 ILE B O 1
ATOM 3079 N N . SER B 1 110 ? 14.438 16.484 12.352 1 97.94 110 SER B N 1
ATOM 3080 C CA . SER B 1 110 ? 13.438 15.422 12.312 1 97.94 110 SER B CA 1
ATOM 3081 C C . SER B 1 110 ? 13.148 14.883 13.711 1 97.94 110 SER B C 1
ATOM 3083 O O . SER B 1 110 ? 11.992 14.672 14.07 1 97.94 110 SER B O 1
ATOM 3085 N N . ARG B 1 111 ? 14.188 14.703 14.492 1 98 111 ARG B N 1
ATOM 3086 C CA . ARG B 1 111 ? 14.031 14.227 15.859 1 98 111 ARG B CA 1
ATOM 3087 C C . ARG B 1 111 ? 13.258 15.234 16.703 1 98 111 ARG B C 1
ATOM 3089 O O . ARG B 1 111 ? 12.367 14.859 17.469 1 98 111 ARG B O 1
ATOM 3096 N N . ASP B 1 112 ? 13.602 16.469 16.547 1 98.06 112 ASP B N 1
ATOM 3097 C CA . ASP B 1 112 ? 12.914 17.516 17.297 1 98.06 112 ASP B CA 1
ATOM 3098 C C . ASP B 1 112 ? 11.445 17.625 16.891 1 98.06 112 ASP B C 1
ATOM 3100 O O . ASP B 1 112 ? 10.578 17.812 17.734 1 98.06 112 ASP B O 1
ATOM 3104 N N . LEU B 1 113 ? 11.203 17.453 15.641 1 98.5 113 LEU B N 1
ATOM 3105 C CA . LEU B 1 113 ? 9.836 17.484 15.141 1 98.5 113 LEU B CA 1
ATOM 3106 C C . LEU B 1 113 ? 9.047 16.281 15.648 1 98.5 113 LEU B C 1
ATOM 3108 O O . LEU B 1 113 ? 7.84 16.391 15.898 1 98.5 113 LEU B O 1
ATOM 3112 N N . ASN B 1 114 ? 9.727 15.156 15.758 1 98.62 114 ASN B N 1
ATOM 3113 C CA . ASN B 1 114 ? 9.062 13.984 16.312 1 98.62 114 ASN B CA 1
ATOM 3114 C C . ASN B 1 114 ? 8.602 14.242 17.75 1 98.62 114 ASN B C 1
ATOM 3116 O O . ASN B 1 114 ? 7.504 13.82 18.141 1 98.62 114 ASN B O 1
ATOM 3120 N N . ILE B 1 115 ? 9.43 14.906 18.5 1 98.25 115 ILE B N 1
ATOM 3121 C CA . ILE B 1 115 ? 9.086 15.273 19.875 1 98.25 115 ILE B CA 1
ATOM 3122 C C . ILE B 1 115 ? 7.875 16.203 19.875 1 98.25 115 ILE B C 1
ATOM 3124 O O . ILE B 1 115 ? 6.953 16.031 20.672 1 98.25 115 ILE B O 1
ATOM 3128 N N . LEU B 1 116 ? 7.879 17.141 18.984 1 98.12 116 LEU B N 1
ATOM 3129 C CA . LEU B 1 116 ? 6.762 18.062 18.859 1 98.12 116 LEU B CA 1
ATOM 3130 C C . LEU B 1 116 ? 5.48 17.328 18.484 1 98.12 116 LEU B C 1
ATOM 3132 O O . LEU B 1 116 ? 4.414 17.609 19.031 1 98.12 116 LEU B O 1
ATOM 3136 N N . LEU B 1 117 ? 5.547 16.375 17.594 1 98.44 117 LEU B N 1
ATOM 3137 C CA . LEU B 1 117 ? 4.398 15.57 17.203 1 98.44 117 LEU B CA 1
ATOM 3138 C C . LEU B 1 117 ? 3.867 14.758 18.375 1 98.44 117 LEU B C 1
ATOM 3140 O O . LEU B 1 117 ? 2.654 14.578 18.516 1 98.44 117 LEU B O 1
ATOM 3144 N N . GLN B 1 118 ? 4.746 14.281 19.203 1 98.19 118 GLN B N 1
ATOM 3145 C CA . GLN B 1 118 ? 4.324 13.586 20.406 1 98.19 118 GLN B CA 1
ATOM 3146 C C . GLN B 1 118 ? 3.52 14.508 21.328 1 98.19 118 GLN B C 1
ATOM 3148 O O . GLN B 1 118 ? 2.518 14.086 21.906 1 98.19 118 GLN B O 1
ATOM 3153 N N . GLN B 1 119 ? 4.004 15.695 21.422 1 98 119 GLN B N 1
ATOM 3154 C CA . GLN B 1 119 ? 3.285 16.672 22.234 1 98 119 GLN B CA 1
ATOM 3155 C C . GLN B 1 119 ? 1.894 16.938 21.672 1 98 119 GLN B C 1
ATOM 3157 O O . GLN B 1 119 ? 0.921 17.047 22.422 1 98 119 GLN B O 1
ATOM 3162 N N . LEU B 1 120 ? 1.796 17.047 20.359 1 98.25 120 LEU B N 1
ATOM 3163 C CA . LEU B 1 120 ? 0.499 17.25 19.719 1 98.25 120 LEU B CA 1
ATOM 3164 C C . LEU B 1 120 ? -0.437 16.078 20.016 1 98.25 120 LEU B C 1
ATOM 3166 O O . LEU B 1 120 ? -1.605 16.281 20.359 1 98.25 120 LEU B O 1
ATOM 3170 N N . ARG B 1 121 ? 0.086 14.891 19.953 1 97.62 121 ARG B N 1
ATOM 3171 C CA . ARG B 1 121 ? -0.723 13.695 20.141 1 97.62 121 ARG B CA 1
ATOM 3172 C C . ARG B 1 121 ? -1.157 13.562 21.609 1 97.62 121 ARG B C 1
ATOM 3174 O O . ARG B 1 121 ? -2.098 12.828 21.906 1 97.62 121 ARG B O 1
ATOM 3181 N N . ALA B 1 122 ? -0.454 14.281 22.469 1 97 122 ALA B N 1
ATOM 3182 C CA . ALA B 1 122 ? -0.751 14.203 23.891 1 97 122 ALA B CA 1
ATOM 3183 C C . ALA B 1 122 ? -1.869 15.172 24.266 1 97 122 ALA B C 1
ATOM 3185 O O . ALA B 1 122 ? -2.377 15.133 25.391 1 97 122 ALA B O 1
ATOM 3186 N N . VAL B 1 123 ? -2.193 16.094 23.359 1 97.44 123 VAL B N 1
ATOM 3187 C CA . VAL B 1 123 ? -3.344 16.938 23.625 1 97.44 123 VAL B CA 1
ATOM 3188 C C . VAL B 1 123 ? -4.578 16.094 23.891 1 97.44 123 VAL B C 1
ATOM 3190 O O . VAL B 1 123 ? -4.918 15.211 23.094 1 97.44 123 VAL B O 1
ATOM 3193 N N . PRO B 1 124 ? -5.277 16.297 24.922 1 95 124 PRO B N 1
ATOM 3194 C CA . 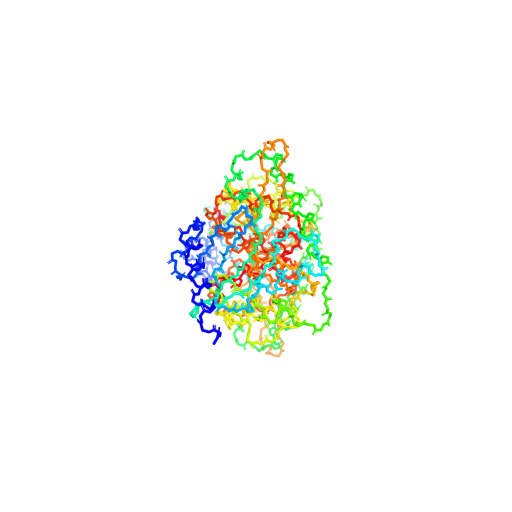PRO B 1 124 ? -6.359 15.398 25.312 1 95 124 PRO B CA 1
ATOM 3195 C C . PRO B 1 124 ? -7.566 15.477 24.375 1 95 124 PRO B C 1
ATOM 3197 O O . PRO B 1 124 ? -7.984 16.562 24 1 95 124 PRO B O 1
ATOM 3200 N N . TYR B 1 125 ? -7.977 14.422 24.031 1 96.31 125 TYR B N 1
ATOM 3201 C CA . TYR B 1 125 ? -9.211 14.258 23.281 1 96.31 125 TYR B CA 1
ATOM 3202 C C . TYR B 1 125 ? -10.375 13.914 24.203 1 96.31 125 TYR B C 1
ATOM 3204 O O . TYR B 1 125 ? -10.242 13.07 25.094 1 96.31 125 TYR B O 1
ATOM 3212 N N . GLU B 1 126 ? -11.5 14.57 24.094 1 95.31 126 GLU B N 1
ATOM 3213 C CA . GLU B 1 126 ? -12.711 14.25 24.844 1 95.31 126 GLU B CA 1
ATOM 3214 C C . GLU B 1 126 ? -13.562 13.227 24.109 1 95.31 126 GLU B C 1
ATOM 3216 O O . GLU B 1 126 ? -14.195 13.539 23.094 1 95.31 126 GLU B O 1
ATOM 3221 N N . PRO B 1 127 ? -13.633 12.016 24.672 1 94 127 PRO B N 1
ATOM 3222 C CA . PRO B 1 127 ? -14.43 10.992 24 1 94 127 PRO B CA 1
ATOM 3223 C C . PRO B 1 127 ? -15.867 11.438 23.734 1 94 127 PRO B C 1
ATOM 3225 O O . PRO B 1 127 ? -16.469 12.109 24.578 1 94 127 PRO B O 1
ATOM 3228 N N . GLY B 1 128 ? -16.312 11.148 22.625 1 93.19 128 GLY B N 1
ATOM 3229 C CA . GLY B 1 128 ? -17.672 11.508 22.266 1 93.19 128 GLY B CA 1
ATOM 3230 C C . GLY B 1 128 ? -17.766 12.773 21.438 1 93.19 128 GLY B C 1
ATOM 3231 O O . GLY B 1 128 ? -18.812 13.102 20.891 1 93.19 128 GLY B O 1
ATOM 3232 N N . THR B 1 129 ? -16.703 13.539 21.344 1 96.25 129 THR B N 1
ATOM 3233 C CA . THR B 1 129 ? -16.672 14.727 20.484 1 96.25 129 THR B CA 1
ATOM 3234 C C . THR B 1 129 ? -16.391 14.336 19.047 1 96.25 129 THR B C 1
ATOM 3236 O O . THR B 1 129 ? -15.625 13.398 18.781 1 96.25 129 THR B O 1
ATOM 3239 N N . PRO B 1 130 ? -17.031 15.078 18.109 1 97.69 130 PRO B N 1
ATOM 3240 C CA . PRO B 1 130 ? -16.766 14.766 16.703 1 97.69 130 PRO B CA 1
ATOM 3241 C C . PRO B 1 130 ? -15.32 15.023 16.312 1 97.69 130 PRO B C 1
ATOM 3243 O O . PRO B 1 130 ? -14.672 15.914 16.859 1 97.69 130 PRO B O 1
ATOM 3246 N N . LEU B 1 131 ? -14.898 14.258 15.367 1 98.25 131 LEU B N 1
ATOM 3247 C CA . LEU B 1 131 ? -13.586 14.477 14.773 1 98.25 131 LEU B CA 1
ATOM 3248 C C . LEU B 1 131 ? -13.562 15.75 13.945 1 98.25 131 LEU B C 1
ATOM 3250 O O . LEU B 1 131 ? -14.617 16.266 13.578 1 98.25 131 LEU B O 1
ATOM 3254 N N . GLY B 1 132 ? -12.336 16.203 13.688 1 97.88 132 GLY B N 1
ATOM 3255 C CA . GLY B 1 132 ? -12.195 17.406 12.898 1 97.88 132 GLY B CA 1
ATOM 3256 C C . GLY B 1 132 ? -11.781 18.609 13.719 1 97.88 132 GLY B C 1
ATOM 3257 O O . GLY B 1 132 ? -11.141 18.469 14.766 1 97.88 132 GLY B O 1
ATOM 3258 N N . GLY B 1 133 ? -12.086 19.766 13.195 1 97.25 133 GLY B N 1
ATOM 3259 C CA . GLY B 1 133 ? -11.719 21 13.859 1 97.25 133 GLY B CA 1
ATOM 3260 C C . GLY B 1 133 ? -12.273 21.109 15.266 1 97.25 133 GLY B C 1
ATOM 3261 O O . GLY B 1 133 ? -13.406 20.703 15.531 1 97.25 133 GLY B O 1
ATOM 3262 N N . VAL B 1 134 ? -11.57 21.672 16.156 1 96.75 134 VAL B N 1
ATOM 3263 C CA . VAL B 1 134 ? -11.898 21.688 17.578 1 96.75 134 VAL B CA 1
ATOM 3264 C C . VAL B 1 134 ? -13.102 22.594 17.812 1 96.75 134 VAL B C 1
ATOM 3266 O O . VAL B 1 134 ? -13.75 22.516 18.859 1 96.75 134 VAL B O 1
ATOM 3269 N N . GLY B 1 135 ? -13.398 23.469 16.844 1 93.94 135 GLY B N 1
ATOM 3270 C CA . GLY B 1 135 ? -14.555 24.359 16.969 1 93.94 135 GLY B CA 1
ATOM 3271 C C . GLY B 1 135 ? -15.805 23.781 16.328 1 93.94 135 GLY B C 1
ATOM 3272 O O . GLY B 1 135 ? -16.812 24.484 16.203 1 93.94 135 GLY B O 1
ATOM 3273 N N . GLY B 1 136 ? -15.672 22.547 15.906 1 93.75 136 GLY B N 1
ATOM 3274 C CA . GLY B 1 136 ? -16.812 21.906 15.289 1 93.75 136 GLY B CA 1
ATOM 3275 C C . GLY B 1 136 ? -16.891 22.109 13.789 1 93.75 136 GLY B C 1
ATOM 3276 O O . GLY B 1 136 ? -17.953 22.016 13.188 1 93.75 136 GLY B O 1
ATOM 3277 N N . GLN B 1 137 ? -15.852 22.438 13.172 1 93.69 137 GLN B N 1
ATOM 3278 C CA . GLN B 1 137 ? -15.828 22.766 11.75 1 93.69 137 GLN B CA 1
ATOM 3279 C C . GLN B 1 137 ? -15.898 21.5 10.898 1 93.69 137 GLN B C 1
ATOM 3281 O O . GLN B 1 137 ? -15.984 21.578 9.672 1 93.69 137 GLN B O 1
ATOM 3286 N N . GLY B 1 138 ? -15.781 20.328 11.555 1 95.75 138 GLY B N 1
ATOM 3287 C CA . GLY B 1 138 ? -15.836 19.062 10.82 1 95.75 138 GLY B CA 1
ATOM 3288 C C . GLY B 1 138 ? -14.477 18.609 10.32 1 95.75 138 GLY B C 1
ATOM 3289 O O . GLY B 1 138 ? -13.461 19.266 10.586 1 95.75 138 GLY B O 1
ATOM 3290 N N . CYS B 1 139 ? -14.484 17.469 9.648 1 97 139 CYS B N 1
ATOM 3291 C CA . CYS B 1 139 ? -13.273 16.906 9.055 1 97 139 CYS B CA 1
ATOM 3292 C C . CYS B 1 139 ? -13.031 17.484 7.672 1 97 139 CYS B C 1
ATOM 3294 O O . CYS B 1 139 ? -13.977 17.734 6.922 1 97 139 CYS B O 1
ATOM 3296 N N . LYS B 1 140 ? -11.773 17.688 7.398 1 94.38 140 LYS B N 1
ATOM 3297 C CA . LYS B 1 140 ? -11.391 18.266 6.105 1 94.38 140 LYS B CA 1
ATOM 3298 C C . LYS B 1 140 ? -10.43 17.344 5.359 1 94.38 140 LYS B C 1
ATOM 3300 O O . LYS B 1 140 ? -9.547 16.734 5.969 1 94.38 140 LYS B O 1
ATOM 3305 N N . ASP B 1 141 ? -10.641 17.203 4.062 1 89.38 141 ASP B N 1
ATOM 3306 C CA . ASP B 1 141 ? -9.758 16.516 3.119 1 89.38 141 ASP B CA 1
ATOM 3307 C C . ASP B 1 141 ? -9.352 17.438 1.974 1 89.38 141 ASP B C 1
ATOM 3309 O O . ASP B 1 141 ? -10.211 17.922 1.226 1 89.38 141 ASP B O 1
ATOM 3313 N N . PHE B 1 142 ? -8.086 17.734 1.835 1 80 142 PHE B N 1
ATOM 3314 C CA . PHE B 1 142 ? -7.668 18.797 0.926 1 80 142 PHE B CA 1
ATOM 3315 C C . PHE B 1 142 ? -6.93 18.219 -0.278 1 80 142 PHE B C 1
ATOM 3317 O O . PHE B 1 142 ? -6.223 18.938 -0.982 1 80 142 PHE B O 1
ATOM 3324 N N . ARG B 1 143 ? -6.875 17.047 -0.75 1 75.31 143 ARG B N 1
ATOM 3325 C CA . ARG B 1 143 ? -6.168 16.422 -1.854 1 75.31 143 ARG B CA 1
ATOM 3326 C C . ARG B 1 143 ? -6.535 17.062 -3.186 1 75.31 143 ARG B C 1
ATOM 3328 O O . ARG B 1 143 ? -5.656 17.406 -3.979 1 75.31 143 ARG B O 1
ATOM 3335 N N . ARG B 1 144 ? -7.656 17.109 -3.627 1 70.81 144 ARG B N 1
ATOM 3336 C CA . ARG B 1 144 ? -8.055 17.719 -4.891 1 70.81 144 ARG B CA 1
ATOM 3337 C C . ARG B 1 144 ? -8.703 19.078 -4.66 1 70.81 144 ARG B C 1
ATOM 3339 O O . ARG B 1 144 ? -8.242 20.078 -5.195 1 70.81 144 ARG B O 1
ATOM 3346 N N . HIS B 1 145 ? -9.555 19.141 -3.9 1 77.69 145 HIS B N 1
ATOM 3347 C CA . HIS B 1 145 ? -10.219 20.297 -3.332 1 77.69 145 HIS B CA 1
ATOM 3348 C C . HIS B 1 145 ? -10.578 20.078 -1.867 1 77.69 145 HIS B C 1
ATOM 3350 O O . HIS B 1 145 ? -10.539 18.938 -1.387 1 77.69 145 HIS B O 1
ATOM 3356 N N . ILE B 1 146 ? -10.664 21.156 -1.206 1 79.5 146 ILE B N 1
ATOM 3357 C CA . ILE B 1 146 ? -11 21.016 0.205 1 79.5 146 ILE B CA 1
ATOM 3358 C C . ILE B 1 146 ? -12.43 20.5 0.339 1 79.5 146 ILE B C 1
ATOM 3360 O O . ILE B 1 146 ? -13.375 21.156 -0.106 1 79.5 146 ILE B O 1
ATOM 3364 N N . ARG B 1 147 ? -12.523 19.328 0.847 1 88.94 147 ARG B N 1
ATOM 3365 C CA . ARG B 1 147 ? -13.812 18.75 1.215 1 88.94 147 ARG B CA 1
ATOM 3366 C C . ARG B 1 147 ? -14 18.75 2.729 1 88.94 147 ARG B C 1
ATOM 3368 O O . ARG B 1 147 ? -13.062 18.422 3.471 1 88.94 147 ARG B O 1
ATOM 3375 N N . THR B 1 148 ? -15.172 19.203 3.1 1 92.56 148 THR B N 1
ATOM 3376 C CA . THR B 1 148 ? -15.523 19.188 4.516 1 92.56 148 THR B CA 1
ATOM 3377 C C . THR B 1 148 ? -16.688 18.234 4.773 1 92.56 148 THR B C 1
ATOM 3379 O O . THR B 1 148 ? -17.625 18.172 3.977 1 92.56 148 THR B O 1
ATOM 3382 N N . SER B 1 149 ? -16.562 17.531 5.844 1 94.56 149 SER B N 1
ATOM 3383 C CA . SER B 1 149 ? -17.641 16.609 6.184 1 94.56 149 SER B CA 1
ATOM 3384 C C . SER B 1 149 ? -18.953 17.359 6.402 1 94.56 149 SER B C 1
ATOM 3386 O O . SER B 1 149 ? -18.953 18.453 6.988 1 94.56 149 SER B O 1
ATOM 3388 N N . ASP B 1 150 ? -20.016 16.812 5.934 1 90.88 150 ASP B N 1
ATOM 3389 C CA . ASP B 1 150 ? -21.344 17.422 6.035 1 90.88 150 ASP B CA 1
ATOM 3390 C C . ASP B 1 150 ? -22.031 17.016 7.332 1 90.88 150 ASP B C 1
ATOM 3392 O O . ASP B 1 150 ? -23.062 17.594 7.699 1 90.88 150 ASP B O 1
ATOM 3396 N N . ALA B 1 151 ? -21.562 16.078 7.945 1 94.88 151 ALA B N 1
ATOM 3397 C CA . ALA B 1 151 ? -22.094 15.578 9.211 1 94.88 151 ALA B CA 1
ATOM 3398 C C . ALA B 1 151 ? -20.953 15.219 10.172 1 94.88 151 ALA B C 1
ATOM 3400 O O . ALA B 1 151 ? -19.828 14.977 9.742 1 94.88 151 ALA B O 1
ATOM 3401 N N . PRO B 1 152 ? -21.266 15.289 11.414 1 97 152 PRO B N 1
ATOM 3402 C CA . PRO B 1 152 ? -20.234 14.922 12.383 1 97 152 PRO B CA 1
ATOM 3403 C C . PRO B 1 152 ? -19.719 13.5 12.188 1 97 152 PRO B C 1
ATOM 3405 O O . PRO B 1 152 ? -20.5 12.594 11.852 1 97 152 PRO B O 1
ATOM 3408 N N . ILE B 1 153 ? -18.453 13.281 12.312 1 97.94 153 ILE B N 1
ATOM 3409 C CA . ILE B 1 153 ? -17.766 11.992 12.219 1 97.94 153 ILE B CA 1
ATOM 3410 C C . ILE B 1 153 ? -17.266 11.586 13.602 1 97.94 153 ILE B C 1
ATOM 3412 O O . ILE B 1 153 ? -16.594 12.367 14.281 1 97.94 153 ILE B O 1
ATOM 3416 N N . TYR B 1 154 ? -17.5 10.344 14.008 1 96.44 154 TYR B N 1
ATOM 3417 C CA . TYR B 1 154 ? -17.203 9.961 15.383 1 96.44 154 TYR B CA 1
ATOM 3418 C C . TYR B 1 154 ? -16.281 8.742 15.422 1 96.44 154 TYR B C 1
ATOM 3420 O O . TYR B 1 154 ? -15.75 8.391 16.469 1 96.44 154 TYR B O 1
ATOM 3428 N N . SER B 1 155 ? -16.109 8.102 14.234 1 94.62 155 SER B N 1
ATOM 3429 C CA . SER B 1 155 ? -15.367 6.84 14.242 1 94.62 155 SER B CA 1
ATOM 3430 C C . SER B 1 155 ? -14.391 6.758 13.07 1 94.62 155 SER B C 1
ATOM 3432 O O . SER B 1 155 ? -14.508 7.52 12.109 1 94.62 155 SER B O 1
ATOM 3434 N N . THR B 1 156 ? -13.492 5.824 13.242 1 95.31 156 THR B N 1
ATOM 3435 C CA . THR B 1 156 ? -12.523 5.578 12.188 1 95.31 156 THR B CA 1
ATOM 3436 C C . THR B 1 156 ? -13.219 5.125 10.906 1 95.31 156 THR B C 1
ATOM 3438 O O . THR B 1 156 ? -12.82 5.508 9.805 1 95.31 156 THR B O 1
ATOM 3441 N N . GLU B 1 157 ? -14.297 4.34 11.047 1 95.62 157 GLU B N 1
ATOM 3442 C CA . GLU B 1 157 ? -15.062 3.857 9.898 1 95.62 157 GLU B CA 1
ATOM 3443 C C . GLU B 1 157 ? -15.75 5.004 9.18 1 95.62 157 GLU B C 1
ATOM 3445 O O . GLU B 1 157 ? -15.75 5.062 7.945 1 95.62 157 GLU B O 1
ATOM 3450 N N . GLN B 1 158 ? -16.312 5.863 9.969 1 96.31 158 GLN B N 1
ATOM 3451 C CA . GLN B 1 158 ? -16.984 7.023 9.383 1 96.31 158 GLN B CA 1
ATOM 3452 C C . GLN B 1 158 ? -15.977 7.934 8.672 1 96.31 158 GLN B C 1
ATOM 3454 O O . GLN B 1 158 ? -16.266 8.484 7.613 1 96.31 158 GLN B O 1
ATOM 3459 N N . LEU B 1 159 ? -14.836 8.117 9.281 1 96.75 159 LEU B N 1
ATOM 3460 C CA . LEU B 1 159 ? -13.789 8.93 8.664 1 96.75 159 LEU B CA 1
ATOM 3461 C C . LEU B 1 159 ? -13.328 8.312 7.348 1 96.75 159 LEU B C 1
ATOM 3463 O O . LEU B 1 159 ? -13.164 9.016 6.352 1 96.75 159 LEU B O 1
ATOM 3467 N N . TRP B 1 160 ? -13.156 6.969 7.363 1 95.38 160 TRP B N 1
ATOM 3468 C CA . TRP B 1 160 ? -12.805 6.254 6.141 1 95.38 160 TRP B CA 1
ATOM 3469 C C . TRP B 1 160 ? -13.828 6.504 5.043 1 95.38 160 TRP B C 1
ATOM 3471 O O . TRP B 1 160 ? -13.469 6.789 3.9 1 95.38 160 TRP B O 1
ATOM 3481 N N . ASN B 1 161 ? -15.078 6.43 5.426 1 95.25 161 ASN B N 1
ATOM 3482 C CA . ASN B 1 161 ? -16.141 6.645 4.457 1 95.25 161 ASN B CA 1
ATOM 3483 C C . ASN B 1 161 ? -16.141 8.07 3.926 1 95.25 161 ASN B C 1
ATOM 3485 O O . ASN B 1 161 ? -16.422 8.305 2.75 1 95.25 161 ASN B O 1
ATOM 3489 N N . PHE B 1 162 ? -15.898 9.023 4.75 1 95.56 162 PHE B N 1
ATOM 3490 C CA . PHE B 1 162 ? -15.773 10.414 4.332 1 95.56 162 PHE B CA 1
ATOM 3491 C C . PHE B 1 162 ? -14.656 10.578 3.309 1 95.56 162 PHE B C 1
ATOM 3493 O O . PHE B 1 162 ? -14.828 11.266 2.299 1 95.56 162 PHE B O 1
ATOM 3500 N N . MET B 1 163 ? -13.57 9.898 3.545 1 93.69 163 MET B N 1
ATOM 3501 C CA . MET B 1 163 ? -12.375 10.055 2.717 1 93.69 163 MET B CA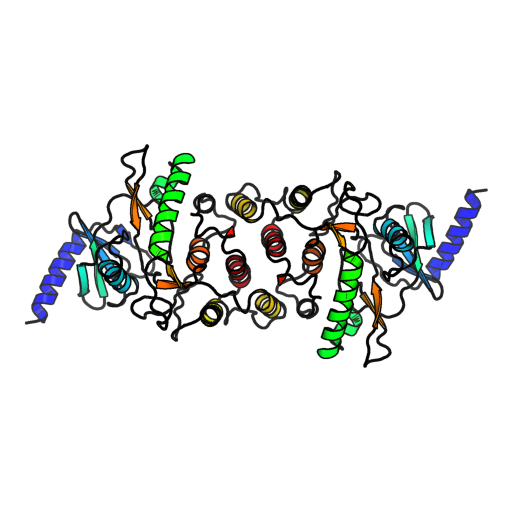 1
ATOM 3502 C C . MET B 1 163 ? -12.531 9.32 1.393 1 93.69 163 MET B C 1
ATOM 3504 O O . MET B 1 163 ? -12.164 9.836 0.339 1 93.69 163 MET B O 1
ATOM 3508 N N . TYR B 1 164 ? -13.102 8.039 1.452 1 93.38 164 TYR B N 1
ATOM 3509 C CA . TYR B 1 164 ? -12.984 7.164 0.287 1 93.38 164 TYR B CA 1
ATOM 3510 C C . TYR B 1 164 ? -14.359 6.695 -0.182 1 93.38 164 TYR B C 1
ATOM 3512 O O . TYR B 1 164 ? -14.484 6.109 -1.26 1 93.38 164 TYR B O 1
ATOM 3520 N N . GLY B 1 165 ? -15.398 6.879 0.613 1 90.94 165 GLY B N 1
ATOM 3521 C CA . GLY B 1 165 ? -16.703 6.289 0.382 1 90.94 165 GLY B CA 1
ATOM 3522 C C . GLY B 1 165 ? -17.328 6.711 -0.937 1 90.94 165 GLY B C 1
ATOM 3523 O O . GLY B 1 165 ? -18.156 5.992 -1.495 1 90.94 165 GLY B O 1
ATOM 3524 N N . ASN B 1 166 ? -16.922 7.906 -1.463 1 88.19 166 ASN B N 1
ATOM 3525 C CA . ASN B 1 166 ? -17.5 8.406 -2.701 1 88.19 166 ASN B CA 1
ATOM 3526 C C . ASN B 1 166 ? -16.516 8.359 -3.855 1 88.19 166 ASN B C 1
ATOM 3528 O O . ASN B 1 166 ? -16.656 9.078 -4.844 1 88.19 166 ASN B O 1
ATOM 3532 N N . ALA B 1 167 ? -15.516 7.539 -3.699 1 90.69 167 ALA B N 1
ATOM 3533 C CA . ALA B 1 167 ? -14.484 7.438 -4.734 1 90.69 167 ALA B CA 1
ATOM 3534 C C . ALA B 1 167 ? -15.094 6.992 -6.062 1 90.69 167 ALA B C 1
ATOM 3536 O O . ALA B 1 167 ? -16.031 6.195 -6.09 1 90.69 167 ALA B O 1
ATOM 3537 N N . ARG B 1 168 ? -14.516 7.547 -7.078 1 88.62 168 ARG B N 1
ATOM 3538 C CA . ARG B 1 168 ? -14.859 7.031 -8.398 1 88.62 168 ARG B CA 1
ATOM 3539 C C . ARG B 1 168 ? -14.5 5.555 -8.523 1 88.62 168 ARG B C 1
ATOM 3541 O O . ARG B 1 168 ? -13.539 5.09 -7.902 1 88.62 168 ARG B O 1
ATOM 3548 N N . ARG B 1 169 ? -15.32 4.762 -9.203 1 86 169 ARG B N 1
ATOM 3549 C CA . ARG B 1 169 ? -15.062 3.367 -9.539 1 86 169 ARG B CA 1
ATOM 3550 C C . ARG B 1 169 ? -15.227 2.467 -8.32 1 86 169 ARG B C 1
ATOM 3552 O O . ARG B 1 169 ? -14.805 1.309 -8.336 1 86 169 ARG B O 1
ATOM 3559 N N . LYS B 1 170 ? -15.75 3.062 -7.176 1 89.31 170 LYS B N 1
ATOM 3560 C CA . LYS B 1 170 ? -15.906 2.287 -5.945 1 89.31 170 LYS B CA 1
ATOM 3561 C C . LYS B 1 170 ? -16.781 1.056 -6.18 1 89.31 170 LYS B C 1
ATOM 3563 O O . LYS B 1 170 ? -16.672 0.065 -5.457 1 89.31 170 LYS B O 1
ATOM 3568 N N . ASP B 1 171 ? -17.562 1.122 -7.258 1 90.06 171 ASP B N 1
ATOM 3569 C CA . ASP B 1 171 ? -18.516 0.04 -7.477 1 90.06 171 ASP B CA 1
ATOM 3570 C C . ASP B 1 171 ? -18 -0.954 -8.508 1 90.06 171 ASP B C 1
ATOM 3572 O O . ASP B 1 171 ? -18.625 -1.985 -8.758 1 90.06 171 ASP B O 1
ATOM 3576 N N . THR B 1 172 ? -16.891 -0.666 -9.164 1 91.38 172 THR B N 1
ATOM 3577 C CA . THR B 1 172 ? -16.25 -1.61 -10.078 1 91.38 172 THR B CA 1
ATOM 3578 C C . THR B 1 172 ? -15.656 -2.787 -9.305 1 91.38 172 THR B C 1
ATOM 3580 O O . THR B 1 172 ? -15.617 -2.775 -8.07 1 91.38 172 THR B O 1
ATOM 3583 N N . VAL B 1 173 ? -15.234 -3.816 -9.992 1 90.56 173 VAL B N 1
ATOM 3584 C CA . VAL B 1 173 ? -14.578 -4.965 -9.367 1 90.56 173 VAL B CA 1
ATOM 3585 C C . VAL B 1 173 ? -13.328 -4.504 -8.617 1 90.56 173 VAL B C 1
ATOM 3587 O O . VAL B 1 173 ? -13.094 -4.914 -7.48 1 90.56 173 VAL B O 1
ATOM 3590 N N . TYR B 1 174 ? -12.664 -3.604 -9.242 1 90.94 174 TYR B N 1
ATOM 3591 C CA . TYR B 1 174 ? -11.445 -3.076 -8.633 1 90.94 174 TYR B CA 1
ATOM 3592 C C . TYR B 1 174 ? -11.773 -2.301 -7.359 1 90.94 174 TYR B C 1
ATOM 3594 O O . TYR B 1 174 ? -11.109 -2.471 -6.336 1 90.94 174 TYR B O 1
ATOM 3602 N N . GLY B 1 175 ? -12.734 -1.445 -7.453 1 92 175 GLY B N 1
ATOM 3603 C CA . GLY B 1 175 ? -13.156 -0.691 -6.285 1 92 175 GLY B CA 1
ATOM 3604 C C . GLY B 1 175 ? -13.609 -1.574 -5.137 1 92 175 GLY B C 1
ATOM 3605 O O . GLY B 1 175 ? -13.258 -1.33 -3.98 1 92 175 GLY B O 1
ATOM 3606 N N . ARG B 1 176 ? -14.359 -2.578 -5.48 1 93.56 176 ARG B N 1
ATOM 3607 C CA . ARG B 1 176 ? -14.812 -3.523 -4.465 1 93.56 176 ARG B CA 1
ATOM 3608 C C . ARG B 1 176 ? -13.641 -4.301 -3.877 1 93.56 176 ARG B C 1
ATOM 3610 O O . ARG B 1 176 ? -13.633 -4.613 -2.686 1 93.56 176 ARG B O 1
ATOM 3617 N N . PHE B 1 177 ? -12.719 -4.605 -4.727 1 93.12 177 PHE B N 1
ATOM 3618 C CA . PHE B 1 177 ? -11.5 -5.258 -4.262 1 93.12 177 PHE B CA 1
ATOM 3619 C C . PHE B 1 177 ? -10.75 -4.367 -3.283 1 93.12 177 PHE B C 1
ATOM 3621 O O . PHE B 1 177 ? -10.367 -4.812 -2.199 1 93.12 177 PHE B O 1
ATOM 3628 N N . LEU B 1 178 ? -10.586 -3.117 -3.6 1 91.94 178 LEU B N 1
ATOM 3629 C CA . LEU B 1 178 ? -9.906 -2.174 -2.723 1 91.94 178 LEU B CA 1
ATOM 3630 C C . LEU B 1 178 ? -10.625 -2.051 -1.386 1 91.94 178 LEU B C 1
ATOM 3632 O O . LEU B 1 178 ? -9.984 -2.018 -0.332 1 91.94 178 LEU B O 1
ATOM 3636 N N . ARG B 1 179 ? -11.891 -1.952 -1.461 1 93.31 179 ARG B N 1
ATOM 3637 C CA . ARG B 1 179 ? -12.672 -1.836 -0.236 1 93.31 179 ARG B CA 1
ATOM 3638 C C . ARG B 1 179 ? -12.5 -3.066 0.647 1 93.31 179 ARG B C 1
ATOM 3640 O O . ARG B 1 179 ? -12.344 -2.947 1.864 1 93.31 179 ARG B O 1
ATOM 3647 N N . LYS B 1 180 ? -12.453 -4.23 0.011 1 91.94 180 LYS B N 1
ATOM 3648 C CA . LYS B 1 180 ? -12.242 -5.477 0.744 1 91.94 180 LYS B CA 1
ATOM 3649 C C . LYS B 1 180 ? -10.914 -5.457 1.493 1 91.94 180 LYS B C 1
ATOM 3651 O O . LYS B 1 180 ? -10.805 -6.008 2.592 1 91.94 180 LYS B O 1
ATOM 3656 N N . GLN B 1 181 ? -9.938 -4.82 0.881 1 90.88 181 GLN B N 1
ATOM 3657 C CA . GLN B 1 181 ? -8.594 -4.824 1.453 1 90.88 181 GLN B CA 1
ATOM 3658 C C . GLN B 1 181 ? -8.445 -3.742 2.52 1 90.88 181 GLN B C 1
ATOM 3660 O O . GLN B 1 181 ? -7.566 -3.826 3.379 1 90.88 181 GLN B O 1
ATOM 3665 N N . THR B 1 182 ? -9.352 -2.729 2.51 1 92.62 182 THR B N 1
ATOM 3666 C CA . THR B 1 182 ? -9.023 -1.537 3.287 1 92.62 182 THR B CA 1
ATOM 3667 C C . THR B 1 182 ? -10.133 -1.219 4.285 1 92.62 182 THR B C 1
ATOM 3669 O O . THR B 1 182 ? -9.969 -0.357 5.148 1 92.62 182 THR B O 1
ATOM 3672 N N . PHE B 1 183 ? -11.266 -1.942 4.172 1 92.19 183 PHE B N 1
ATOM 3673 C CA . PHE B 1 183 ? -12.391 -1.703 5.066 1 92.19 183 PHE B CA 1
ATOM 3674 C C . PHE B 1 183 ? -12.789 -2.986 5.785 1 92.19 183 PHE B C 1
ATOM 3676 O O . PHE B 1 183 ? -12.859 -4.051 5.172 1 92.19 183 PHE B O 1
ATOM 3683 N N . PRO B 1 184 ? -13.07 -2.969 7.121 1 92.75 184 PRO B N 1
ATOM 3684 C CA . PRO B 1 184 ? -12.961 -1.778 7.965 1 92.75 184 PRO B CA 1
ATOM 3685 C C . PRO B 1 184 ? -11.523 -1.456 8.352 1 92.75 184 PRO B C 1
ATOM 3687 O O . PRO B 1 184 ? -10.672 -2.352 8.398 1 92.75 184 PRO B O 1
ATOM 3690 N N . PRO B 1 185 ? -11.328 -0.16 8.445 1 93 185 PRO B N 1
ATOM 3691 C CA . PRO B 1 185 ? -9.984 0.208 8.906 1 93 185 PRO B CA 1
ATOM 3692 C C . PRO B 1 185 ? -9.695 -0.251 10.336 1 93 185 PRO B C 1
ATOM 3694 O O . PRO B 1 185 ? -10.625 -0.441 11.117 1 93 185 PRO B O 1
ATOM 3697 N N . ARG B 1 186 ? -8.445 -0.487 10.578 1 88.88 186 ARG B N 1
ATOM 3698 C CA . ARG B 1 186 ? -8.047 -0.809 11.945 1 88.88 186 ARG B CA 1
ATOM 3699 C C . ARG B 1 186 ? -8.406 0.326 12.898 1 88.88 186 ARG B C 1
ATOM 3701 O O . ARG B 1 186 ? -8.242 1.501 12.562 1 88.88 186 ARG B O 1
ATOM 3708 N N . LYS B 1 187 ? -8.766 -0.07 14.047 1 89.62 187 LYS B N 1
ATOM 3709 C CA . LYS B 1 187 ? -9.047 0.933 15.07 1 89.62 187 LYS B CA 1
ATOM 3710 C C . LYS B 1 187 ? -7.789 1.721 15.43 1 89.62 187 LYS B C 1
ATOM 3712 O O . LYS B 1 187 ? -6.711 1.144 15.578 1 89.62 187 LYS B O 1
ATOM 3717 N N . GLN B 1 188 ? -7.949 2.975 15.516 1 92.88 188 GLN B N 1
ATOM 3718 C CA . GLN B 1 188 ? -6.832 3.875 15.781 1 92.88 188 GLN B CA 1
ATOM 3719 C C . GLN B 1 188 ? -7.148 4.816 16.938 1 92.88 188 GLN B C 1
ATOM 3721 O O . GLN B 1 188 ? -8.32 5.094 17.219 1 92.88 188 GLN B O 1
ATOM 3726 N N . ASN B 1 189 ? -6.09 5.238 17.609 1 95.06 189 ASN B N 1
ATOM 3727 C CA . ASN B 1 189 ? -6.262 6.309 18.578 1 95.06 189 ASN B CA 1
ATOM 3728 C C . ASN B 1 189 ? -6.617 7.633 17.906 1 95.06 189 ASN B C 1
ATOM 3730 O O . ASN B 1 189 ? -6.223 7.879 16.766 1 95.06 189 ASN B O 1
ATOM 3734 N N . ILE B 1 190 ? -7.422 8.383 18.641 1 98 190 ILE B N 1
ATOM 3735 C CA . ILE B 1 190 ? -7.738 9.727 18.188 1 98 190 ILE B CA 1
ATOM 3736 C C . ILE B 1 190 ? -6.758 10.727 18.797 1 98 190 ILE B C 1
ATOM 3738 O O . ILE B 1 190 ? -6.582 10.773 20.016 1 98 190 ILE B O 1
ATOM 3742 N N . VAL B 1 191 ? -6.129 11.508 17.938 1 98.25 191 VAL B N 1
ATOM 3743 C CA . VAL B 1 191 ? -5.098 12.422 18.406 1 98.25 191 VAL B CA 1
ATOM 3744 C C . VAL B 1 191 ? -5.258 13.773 17.719 1 98.25 191 VAL B C 1
ATOM 3746 O O . VAL B 1 191 ? -5.945 13.883 16.703 1 98.25 191 VAL B O 1
ATOM 3749 N N . PHE B 1 192 ? -4.656 14.758 18.297 1 98.62 192 PHE B N 1
ATOM 3750 C CA . PHE B 1 192 ? -4.629 16.094 17.688 1 98.62 192 PHE B CA 1
ATOM 3751 C C . PHE B 1 192 ? -3.529 16.188 16.641 1 98.62 192 PHE B C 1
ATOM 3753 O O . PHE B 1 192 ? -2.389 15.781 16.891 1 98.62 192 PHE B O 1
ATOM 3760 N N . ILE B 1 193 ? -3.896 16.656 15.43 1 98.5 193 ILE B N 1
ATOM 3761 C CA . ILE B 1 193 ? -2.893 16.766 14.375 1 98.5 193 ILE B CA 1
ATOM 3762 C C . ILE B 1 193 ? -2.84 18.188 13.852 1 98.5 193 ILE B C 1
ATOM 3764 O O . ILE B 1 193 ? -3.789 18.953 14.031 1 98.5 193 ILE B O 1
ATOM 3768 N N . HIS B 1 194 ? -1.753 18.609 13.242 1 98.19 194 HIS B N 1
ATOM 3769 C CA . HIS B 1 194 ? -1.598 19.906 12.578 1 98.19 194 HIS B CA 1
ATOM 3770 C C . HIS B 1 194 ? -2.354 19.938 11.25 1 98.19 194 HIS B C 1
ATOM 3772 O O . HIS B 1 194 ? -3.018 20.922 10.938 1 98.19 194 HIS B O 1
ATOM 3778 N N . GLY B 1 195 ? -2.174 18.797 10.5 1 97.12 195 GLY B N 1
ATOM 3779 C CA . GLY B 1 195 ? -2.984 18.594 9.305 1 97.12 195 GLY B CA 1
ATOM 3780 C C . GLY B 1 195 ? -2.334 19.125 8.047 1 97.12 195 GLY B C 1
ATOM 3781 O O . GLY B 1 195 ? -2.779 18.828 6.938 1 97.12 195 GLY B O 1
ATOM 3782 N N . ASP B 1 196 ? -1.346 19.938 8.125 1 95.94 196 ASP B N 1
ATOM 3783 C CA . ASP B 1 196 ? -0.522 20.391 7.016 1 95.94 196 ASP B CA 1
ATOM 3784 C C . ASP B 1 196 ? 0.944 20.516 7.426 1 95.94 196 ASP B C 1
ATOM 3786 O O . ASP B 1 196 ? 1.569 21.562 7.23 1 95.94 196 ASP B O 1
ATOM 3790 N N . PHE B 1 197 ? 1.43 19.406 7.934 1 96.81 197 PHE B N 1
ATOM 3791 C CA . PHE B 1 197 ? 2.771 19.328 8.5 1 96.81 197 PHE B CA 1
ATOM 3792 C C . PHE B 1 197 ? 3.818 19.234 7.395 1 96.81 197 PHE B C 1
ATOM 3794 O O . PHE B 1 197 ? 4.102 18.156 6.887 1 96.81 197 PHE B O 1
ATOM 3801 N N . ARG B 1 198 ? 4.395 20.391 7.008 1 95.44 198 ARG B N 1
ATOM 3802 C CA . ARG B 1 198 ? 5.383 20.516 5.941 1 95.44 198 ARG B CA 1
ATOM 3803 C C . ARG B 1 198 ? 6.395 21.609 6.25 1 95.44 198 ARG B C 1
ATOM 3805 O O . ARG B 1 198 ? 6.133 22.484 7.09 1 95.44 198 ARG B O 1
ATOM 3812 N N . PRO B 1 199 ? 7.473 21.625 5.566 1 96.38 199 PRO B N 1
ATOM 3813 C CA . PRO B 1 199 ? 8.547 22.562 5.891 1 96.38 199 PRO B CA 1
ATOM 3814 C C . PRO B 1 199 ? 8.102 24.016 5.801 1 96.38 199 PRO B C 1
ATOM 3816 O O . PRO B 1 199 ? 8.555 24.859 6.582 1 96.38 199 PRO B O 1
ATOM 3819 N N . ALA B 1 200 ? 7.156 24.328 4.922 1 95.12 200 ALA B N 1
ATOM 3820 C CA . ALA B 1 200 ? 6.691 25.688 4.738 1 95.12 200 ALA B CA 1
ATOM 3821 C C . ALA B 1 200 ? 5.93 26.188 5.969 1 95.12 200 ALA B C 1
ATOM 3823 O O . ALA B 1 200 ? 5.781 27.391 6.172 1 95.12 200 ALA B O 1
ATOM 3824 N N . ASN B 1 201 ? 5.527 25.25 6.844 1 96.81 201 ASN B N 1
ATOM 3825 C CA . ASN B 1 201 ? 4.738 25.609 8.016 1 96.81 201 ASN B CA 1
ATOM 3826 C C . ASN B 1 201 ? 5.523 25.406 9.305 1 96.81 201 ASN B C 1
ATOM 3828 O O . ASN B 1 201 ? 4.957 25.484 10.398 1 96.81 201 ASN B O 1
ATOM 3832 N N . ILE B 1 202 ? 6.758 25.125 9.164 1 97.94 202 ILE B N 1
ATOM 3833 C CA . ILE B 1 202 ? 7.66 24.953 10.297 1 97.94 202 ILE B CA 1
ATOM 3834 C C . ILE B 1 202 ? 8.648 26.109 10.359 1 97.94 202 ILE B C 1
ATOM 3836 O O . ILE B 1 202 ? 9.422 26.328 9.414 1 97.94 202 ILE B O 1
ATOM 3840 N N . MET B 1 203 ? 8.602 26.844 11.508 1 97.44 203 MET B N 1
ATOM 3841 C CA . MET B 1 203 ? 9.492 27.984 11.695 1 97.44 203 MET B CA 1
ATOM 3842 C C . MET B 1 203 ? 10.727 27.594 12.492 1 97.44 203 MET B C 1
ATOM 3844 O O . MET B 1 203 ? 10.633 26.844 13.461 1 97.44 203 MET B O 1
ATOM 3848 N N . VAL B 1 204 ? 11.891 28.062 12.016 1 97.25 204 VAL B N 1
ATOM 3849 C CA . VAL B 1 204 ? 13.133 27.703 12.688 1 97.25 204 VAL B CA 1
ATOM 3850 C C . VAL B 1 204 ? 14.008 28.953 12.852 1 97.25 204 VAL B C 1
ATOM 3852 O O . VAL B 1 204 ? 13.891 29.906 12.078 1 97.25 204 VAL B O 1
ATOM 3855 N N . ASP B 1 205 ? 14.734 28.922 13.93 1 96.44 205 ASP B N 1
ATOM 3856 C CA . ASP B 1 205 ? 15.859 29.828 14.117 1 96.44 205 ASP B CA 1
ATOM 3857 C C . ASP B 1 205 ? 17.172 29.172 13.695 1 96.44 205 ASP B C 1
ATOM 3859 O O . ASP B 1 205 ? 17.609 28.203 14.312 1 96.44 205 ASP B O 1
ATOM 3863 N N . HIS B 1 206 ? 17.766 29.656 12.625 1 91.5 206 HIS B N 1
ATOM 3864 C CA . HIS B 1 206 ? 18.984 29.062 12.109 1 91.5 206 HIS B CA 1
ATOM 3865 C C . HIS B 1 206 ? 20.172 30.016 12.25 1 91.5 206 HIS B C 1
ATOM 3867 O O . HIS B 1 206 ? 21.109 29.969 11.461 1 91.5 206 HIS B O 1
ATOM 3873 N N . SER B 1 207 ? 20.016 30.938 13.164 1 91.06 207 SER B N 1
ATOM 3874 C CA . SER B 1 207 ? 21.109 31.859 13.445 1 91.06 207 SER B CA 1
ATOM 3875 C C . SER B 1 207 ? 22.359 31.141 13.914 1 91.06 207 SER B C 1
ATOM 3877 O O . SER B 1 207 ? 23.484 31.547 13.602 1 91.06 207 SER B O 1
ATOM 3879 N N . ASP B 1 208 ? 22.141 30.125 14.648 1 88.06 208 ASP B N 1
ATOM 3880 C CA . ASP B 1 208 ? 23.203 29.188 15 1 88.06 208 ASP B CA 1
ATOM 3881 C C . ASP B 1 208 ? 23.203 27.969 14.078 1 88.06 208 ASP B C 1
ATOM 3883 O O . ASP B 1 208 ? 22.344 27.094 14.219 1 88.06 208 ASP B O 1
ATOM 3887 N N . LYS B 1 209 ? 24.219 28 13.242 1 83.31 209 LYS B N 1
ATOM 3888 C CA . LYS B 1 209 ? 24.266 26.953 12.219 1 83.31 209 LYS B CA 1
ATOM 3889 C C . LYS B 1 209 ? 24.469 25.578 12.844 1 83.31 209 LYS B C 1
ATOM 3891 O O . LYS B 1 209 ? 24.109 24.562 12.242 1 83.31 209 LYS B O 1
ATOM 3896 N N . ALA B 1 210 ? 25.031 25.562 13.977 1 85.38 210 ALA B N 1
ATOM 3897 C CA . ALA B 1 210 ? 25.312 24.297 14.633 1 85.38 210 ALA B CA 1
ATOM 3898 C C . ALA B 1 210 ? 24.062 23.734 15.305 1 85.38 210 ALA B C 1
ATOM 3900 O O . ALA B 1 210 ? 23.938 22.531 15.516 1 85.38 210 ALA B O 1
ATOM 3901 N N . ASN B 1 211 ? 23.172 24.719 15.602 1 88.75 211 ASN B N 1
ATOM 3902 C CA . ASN B 1 211 ? 21.969 24.297 16.312 1 88.75 211 ASN B CA 1
ATOM 3903 C C . ASN B 1 211 ? 20.719 24.984 15.758 1 88.75 211 ASN B C 1
ATOM 3905 O O . ASN B 1 211 ? 20.359 26.078 16.188 1 88.75 211 ASN B O 1
ATOM 3909 N N . ILE B 1 212 ? 20.062 24.359 14.914 1 94.5 212 ILE B N 1
ATOM 3910 C CA . ILE B 1 212 ? 18.812 24.875 14.367 1 94.5 212 ILE B CA 1
ATOM 3911 C C . ILE B 1 212 ? 17.656 24.531 15.305 1 94.5 212 ILE B C 1
ATOM 3913 O O . ILE B 1 212 ? 17.453 23.375 15.641 1 94.5 212 ILE B O 1
ATOM 3917 N N . ARG B 1 213 ? 16.969 25.547 15.703 1 95.88 213 ARG B N 1
ATOM 3918 C CA . ARG B 1 213 ? 15.898 25.359 16.688 1 95.88 213 ARG B CA 1
ATOM 3919 C C . ARG B 1 213 ? 14.531 25.641 16.078 1 95.88 213 ARG B C 1
ATOM 3921 O O . ARG B 1 213 ? 14.344 26.641 15.398 1 95.88 213 ARG B O 1
ATOM 3928 N N . ILE B 1 214 ? 13.602 24.75 16.344 1 97.44 214 ILE B N 1
ATOM 3929 C CA . ILE B 1 214 ? 12.219 24.969 15.93 1 97.44 214 ILE B CA 1
ATOM 3930 C C . ILE B 1 214 ? 11.586 26.062 16.797 1 97.44 214 ILE B C 1
ATOM 3932 O O . ILE B 1 214 ? 11.617 25.984 18.031 1 97.44 214 ILE B O 1
ATOM 3936 N N . THR B 1 215 ? 11.008 27.094 16.156 1 97.06 215 THR B N 1
ATOM 3937 C CA . THR B 1 215 ? 10.453 28.219 16.922 1 97.06 215 THR B CA 1
ATOM 3938 C C . THR B 1 215 ? 8.93 28.141 16.953 1 97.06 215 THR B C 1
ATOM 3940 O O . THR B 1 215 ? 8.289 28.781 17.797 1 97.06 215 THR B O 1
ATOM 3943 N N . GLY B 1 216 ? 8.375 27.391 16.031 1 97.31 216 GLY B N 1
ATOM 3944 C CA . GLY B 1 216 ? 6.934 27.219 16.078 1 97.31 216 GLY B CA 1
ATOM 3945 C C . GLY B 1 216 ? 6.352 26.641 14.812 1 97.31 216 GLY B C 1
ATOM 3946 O O . GLY B 1 216 ? 7.074 26.422 13.836 1 97.31 216 GLY B O 1
ATOM 3947 N N . LEU B 1 217 ? 5.059 26.266 14.836 1 98.06 217 LEU B N 1
ATOM 3948 C CA . LEU B 1 217 ? 4.258 25.812 13.703 1 98.06 217 LEU B CA 1
ATOM 3949 C C . LEU B 1 217 ? 3.213 26.859 13.328 1 98.06 217 LEU B C 1
ATOM 3951 O O . LEU B 1 217 ? 2.578 27.438 14.203 1 98.06 217 LEU B O 1
ATOM 3955 N N . ILE B 1 218 ? 3.092 27.062 12 1 96.25 218 ILE B N 1
ATOM 3956 C CA . ILE B 1 218 ? 2.123 28.062 11.555 1 96.25 218 ILE B CA 1
ATOM 3957 C C . ILE B 1 218 ? 1.119 27.406 10.602 1 96.25 218 ILE B C 1
ATOM 3959 O O . ILE B 1 218 ? 1.29 26.266 10.203 1 96.25 218 ILE B O 1
ATOM 3963 N N . ASP B 1 219 ? -0.008 28.078 10.336 1 94.75 219 ASP B N 1
ATOM 3964 C CA . ASP B 1 219 ? -1.055 27.688 9.398 1 94.75 219 ASP B CA 1
ATOM 3965 C C . ASP B 1 219 ? -1.788 26.453 9.875 1 94.75 219 ASP B C 1
ATOM 3967 O O . ASP B 1 219 ? -1.669 25.375 9.273 1 94.75 219 ASP B O 1
ATOM 3971 N N . TRP B 1 220 ? -2.617 26.625 10.859 1 96.44 220 TRP B N 1
ATOM 3972 C CA . TRP B 1 220 ? -3.33 25.562 11.539 1 96.44 220 TRP B CA 1
ATOM 3973 C C . TRP B 1 220 ? -4.715 25.344 10.938 1 96.44 220 TRP B C 1
ATOM 3975 O O . TRP B 1 220 ? -5.637 24.906 11.617 1 96.44 220 TRP B O 1
ATOM 3985 N N . GLU B 1 221 ? -4.883 25.641 9.695 1 93.81 221 GLU B N 1
ATOM 3986 C CA . GLU B 1 221 ? -6.203 25.688 9.07 1 93.81 221 GLU B CA 1
ATOM 3987 C C . GLU B 1 221 ? -6.742 24.281 8.836 1 93.81 221 GLU B C 1
ATOM 3989 O O . GLU B 1 221 ? -7.938 24.094 8.586 1 93.81 221 GLU B O 1
ATOM 3994 N N . MET B 1 222 ? -5.887 23.234 8.969 1 95.44 222 MET B N 1
ATOM 3995 C CA . MET B 1 222 ? -6.324 21.859 8.727 1 95.44 222 MET B CA 1
ATOM 3996 C C . MET B 1 222 ? -6.258 21.031 10 1 95.44 222 MET B C 1
ATOM 3998 O O . MET B 1 222 ? -6.418 19.812 9.969 1 95.44 222 MET B O 1
ATOM 4002 N N . SER B 1 223 ? -6.098 21.641 11.102 1 97.69 223 SER B N 1
ATOM 4003 C CA . SER B 1 223 ? -5.859 20.953 12.375 1 97.69 223 SER B CA 1
ATOM 4004 C C . SER B 1 223 ? -7.16 20.422 12.969 1 97.69 223 SER B C 1
ATOM 4006 O O . SER B 1 223 ? -8.25 20.828 12.555 1 97.69 223 SER B O 1
ATOM 4008 N N . GLY B 1 224 ? -7.008 19.5 13.875 1 98.12 224 GLY B N 1
ATOM 4009 C CA . GLY B 1 224 ? -8.117 18.938 14.625 1 98.12 224 GLY B CA 1
ATOM 4010 C C . GLY B 1 224 ? -7.832 17.547 15.164 1 98.12 224 GLY B C 1
ATOM 4011 O O . GLY B 1 224 ? -6.684 17.094 15.148 1 98.12 224 GLY B O 1
ATOM 4012 N N . PHE B 1 225 ? -8.859 17.016 15.719 1 98.5 225 PHE B N 1
ATOM 4013 C CA . PHE B 1 225 ? -8.75 15.648 16.219 1 98.5 225 PHE B CA 1
ATOM 4014 C C . PHE B 1 225 ? -9.094 14.648 15.125 1 98.5 225 PHE B C 1
ATOM 4016 O O . PHE B 1 225 ? -10.156 14.734 14.508 1 98.5 225 PHE B O 1
ATOM 4023 N N . TYR B 1 226 ? -8.141 13.766 14.859 1 98.25 226 TYR B N 1
ATOM 4024 C CA . TYR B 1 226 ? -8.258 12.727 13.844 1 98.25 226 TYR B CA 1
ATOM 4025 C C . TYR B 1 226 ? -7.617 11.422 14.32 1 98.25 226 TYR B C 1
ATOM 4027 O O . TYR B 1 226 ? -7.09 11.359 15.43 1 98.25 226 TYR B O 1
ATOM 4035 N N . THR B 1 227 ? -7.75 10.398 13.5 1 97.5 227 THR B N 1
ATOM 4036 C CA . THR B 1 227 ? -7.02 9.164 13.773 1 97.5 227 THR B CA 1
ATOM 4037 C C . THR B 1 227 ? -5.516 9.383 13.656 1 97.5 227 THR B C 1
ATOM 4039 O O . THR B 1 227 ? -5.066 10.258 12.914 1 97.5 227 THR B O 1
ATOM 4042 N N . GLU B 1 228 ? -4.742 8.625 14.383 1 97.69 228 GLU B N 1
ATOM 4043 C CA . GLU B 1 228 ? -3.311 8.859 14.555 1 97.69 228 GLU B CA 1
ATOM 4044 C C . GLU B 1 228 ? -2.562 8.719 13.234 1 97.69 228 GLU B C 1
ATOM 4046 O O . GLU B 1 228 ? -1.422 9.172 13.109 1 97.69 228 GLU B O 1
ATOM 4051 N N . ASP B 1 229 ? -3.191 8.062 12.219 1 96.75 229 ASP B N 1
ATOM 4052 C CA . ASP B 1 229 ? -2.543 7.863 10.93 1 96.75 229 ASP B CA 1
ATOM 4053 C C . ASP B 1 229 ? -2.715 9.094 10.039 1 96.75 229 ASP B C 1
ATOM 4055 O O . ASP B 1 229 ? -2.023 9.234 9.023 1 96.75 229 ASP B O 1
ATOM 4059 N N . MET B 1 230 ? -3.541 9.992 10.391 1 97.38 230 MET B N 1
ATOM 4060 C CA . MET B 1 230 ? -3.984 11.047 9.484 1 97.38 230 MET B CA 1
ATOM 4061 C C . MET B 1 230 ? -2.855 12.031 9.195 1 97.38 230 MET B C 1
ATOM 4063 O O . MET B 1 230 ? -2.725 12.531 8.078 1 97.38 230 MET B O 1
ATOM 4067 N N . GLU B 1 231 ? -2.068 12.375 10.234 1 98 231 GLU B N 1
ATOM 4068 C CA . GLU B 1 231 ? -0.955 13.289 10 1 98 231 GLU B CA 1
ATOM 4069 C C . GLU B 1 231 ? 0.013 12.727 8.961 1 98 231 GLU B C 1
ATOM 4071 O O . GLU B 1 231 ? 0.532 13.461 8.125 1 98 231 GLU B O 1
ATOM 4076 N N . CYS B 1 232 ? 0.221 11.406 9.031 1 96.69 232 CYS B N 1
ATOM 4077 C CA . CYS B 1 232 ? 1.071 10.719 8.07 1 96.69 232 CYS B CA 1
ATOM 4078 C C . CYS B 1 232 ? 0.491 10.82 6.66 1 96.69 232 CYS B C 1
ATOM 4080 O O . CYS B 1 232 ? 1.197 11.188 5.719 1 96.69 232 CYS B O 1
ATOM 4082 N N . ILE B 1 233 ? -0.76 10.523 6.539 1 95.31 233 ILE B N 1
ATOM 4083 C CA . ILE B 1 233 ? -1.45 10.531 5.254 1 95.31 233 ILE B CA 1
ATOM 4084 C C . ILE B 1 233 ? -1.394 11.93 4.648 1 95.31 233 ILE B C 1
ATOM 4086 O O . ILE B 1 233 ? -1.02 12.094 3.482 1 95.31 233 ILE B O 1
ATOM 4090 N N . LYS B 1 234 ? -1.658 12.953 5.438 1 95.06 234 LYS B N 1
ATOM 4091 C CA . LYS B 1 234 ? -1.714 14.328 4.953 1 95.06 234 LYS B CA 1
ATOM 4092 C C . LYS B 1 234 ? -0.32 14.844 4.617 1 95.06 234 LYS B C 1
ATOM 4094 O O . LYS B 1 234 ? -0.145 15.586 3.643 1 95.06 234 LYS B O 1
ATOM 4099 N N . ALA B 1 235 ? 0.652 14.453 5.402 1 94.62 235 ALA B N 1
ATOM 4100 C CA . ALA B 1 235 ? 2.021 14.93 5.211 1 94.62 235 ALA B CA 1
ATOM 4101 C C . ALA B 1 235 ? 2.619 14.375 3.924 1 94.62 235 ALA B C 1
ATOM 4103 O O . ALA B 1 235 ? 3.564 14.945 3.373 1 94.62 235 ALA B O 1
ATOM 4104 N N . THR B 1 236 ? 2.033 13.258 3.396 1 91.88 236 THR B N 1
ATOM 4105 C CA . THR B 1 236 ? 2.611 12.625 2.219 1 91.88 236 THR B CA 1
ATOM 4106 C C . THR B 1 236 ? 1.672 12.75 1.022 1 91.88 236 THR B C 1
ATOM 4108 O O . THR B 1 236 ? 1.894 12.117 -0.015 1 91.88 236 THR B O 1
ATOM 4111 N N . ASN B 1 237 ? 0.659 13.5 1.12 1 85.69 237 ASN B N 1
ATOM 4112 C CA . ASN B 1 237 ? -0.338 13.633 0.063 1 85.69 237 ASN B CA 1
ATOM 4113 C C . ASN B 1 237 ? 0.267 14.219 -1.208 1 85.69 237 ASN B C 1
ATOM 4115 O O . ASN B 1 237 ? -0.181 13.914 -2.314 1 85.69 237 ASN B O 1
ATOM 4119 N N . ASN B 1 238 ? 1.24 15.055 -1.01 1 78.5 238 ASN B N 1
ATOM 4120 C CA . ASN B 1 238 ? 1.817 15.711 -2.178 1 78.5 238 ASN B CA 1
ATOM 4121 C C . ASN B 1 238 ? 3.049 14.969 -2.688 1 78.5 238 ASN B C 1
ATOM 4123 O O . ASN B 1 238 ? 3.742 15.453 -3.586 1 78.5 238 ASN B O 1
ATOM 4127 N N . LEU B 1 239 ? 3.279 13.867 -2.053 1 81.19 239 LEU B N 1
ATOM 4128 C CA . LEU B 1 239 ? 4.41 13.07 -2.512 1 81.19 239 LEU B CA 1
ATOM 4129 C C . LEU B 1 239 ? 4.145 12.5 -3.902 1 81.19 239 LEU B C 1
ATOM 4131 O O . LEU B 1 239 ? 3.096 11.898 -4.141 1 81.19 239 LEU B O 1
ATOM 4135 N N . SER B 1 240 ? 4.965 12.898 -4.844 1 75.5 240 SER B N 1
ATOM 4136 C CA . SER B 1 240 ? 4.84 12.375 -6.203 1 75.5 240 SER B CA 1
ATOM 4137 C C . SER B 1 240 ? 6.168 11.812 -6.703 1 75.5 240 SER B C 1
ATOM 4139 O O . SER B 1 240 ? 7.219 12.07 -6.109 1 75.5 240 SER B O 1
ATOM 4141 N N . SER B 1 241 ? 6.074 11.047 -7.703 1 72.62 241 SER B N 1
ATOM 4142 C CA . SER B 1 241 ? 7.254 10.414 -8.273 1 72.62 241 SER B CA 1
ATOM 4143 C C . SER B 1 241 ? 8.211 11.445 -8.852 1 72.62 241 SER B C 1
ATOM 4145 O O . SER B 1 241 ? 9.375 11.141 -9.125 1 72.62 241 SER B O 1
ATOM 4147 N N . LEU B 1 242 ? 7.723 12.664 -8.953 1 70.56 242 LEU B N 1
ATOM 4148 C CA . LEU B 1 242 ? 8.555 13.703 -9.555 1 70.56 242 LEU B CA 1
ATOM 4149 C C . LEU B 1 242 ? 9.164 14.594 -8.484 1 70.56 242 LEU B C 1
ATOM 4151 O O . LEU B 1 242 ? 9.945 15.5 -8.789 1 70.56 242 LEU B O 1
ATOM 4155 N N . ASP B 1 243 ? 8.781 14.164 -7.273 1 71.12 243 ASP B N 1
ATOM 4156 C CA . ASP B 1 243 ? 9.258 15.008 -6.18 1 71.12 243 ASP B CA 1
ATOM 4157 C C . ASP B 1 243 ? 10.773 14.914 -6.039 1 71.12 243 ASP B C 1
ATOM 4159 O O . ASP B 1 243 ? 11.352 13.836 -6.133 1 71.12 243 ASP B O 1
ATOM 4163 N N . CYS B 1 244 ? 11.297 16.047 -5.906 1 70.88 244 CYS B N 1
ATOM 4164 C CA . CYS B 1 244 ? 12.742 16.141 -5.707 1 70.88 244 CYS B CA 1
ATOM 4165 C C . CYS B 1 244 ? 13.07 16.625 -4.301 1 70.88 244 CYS B C 1
ATOM 4167 O O . CYS B 1 244 ? 14.242 16.734 -3.932 1 70.88 244 CYS B O 1
ATOM 4169 N N . ASP B 1 245 ? 12.047 16.766 -3.562 1 80.06 245 ASP B N 1
ATOM 4170 C CA . ASP B 1 245 ? 12.25 17.281 -2.213 1 80.06 245 ASP B CA 1
ATOM 4171 C C . ASP B 1 245 ? 12.648 16.172 -1.253 1 80.06 245 ASP B C 1
ATOM 4173 O O . ASP B 1 245 ? 11.875 15.242 -1.005 1 80.06 245 ASP B O 1
ATOM 4177 N N . GLU B 1 246 ? 13.789 16.312 -0.575 1 89.94 246 GLU B N 1
ATOM 4178 C CA . GLU B 1 246 ? 14.352 15.273 0.29 1 89.94 246 GLU B CA 1
ATOM 4179 C C . GLU B 1 246 ? 13.68 15.273 1.661 1 89.94 246 GLU B C 1
ATOM 4181 O O . GLU B 1 246 ? 13.969 14.422 2.502 1 89.94 246 GLU B O 1
ATOM 4186 N N . TRP B 1 247 ? 12.781 16.234 1.851 1 93.75 247 TRP B N 1
ATOM 4187 C CA . TRP B 1 247 ? 12.008 16.312 3.086 1 93.75 247 TRP B CA 1
ATOM 4188 C C . TRP B 1 247 ? 11.359 14.969 3.414 1 93.75 247 TRP B C 1
ATOM 4190 O O . TRP B 1 247 ? 11.383 14.531 4.566 1 93.75 247 TRP B O 1
ATOM 4200 N N . TYR B 1 248 ? 10.914 14.289 2.404 1 93.75 248 TYR B N 1
ATOM 4201 C CA . TYR B 1 248 ? 10.156 13.055 2.6 1 93.75 248 TYR B CA 1
ATOM 4202 C C . TYR B 1 248 ? 11.07 11.93 3.084 1 93.75 248 TYR B C 1
ATOM 4204 O O . TYR B 1 248 ? 10.594 10.938 3.648 1 93.75 248 TYR B O 1
ATOM 4212 N N . LEU B 1 249 ? 12.344 12.078 2.871 1 94.31 249 LEU B N 1
ATOM 4213 C CA . LEU B 1 249 ? 13.305 11.086 3.342 1 94.31 249 LEU B CA 1
ATOM 4214 C C . LEU B 1 249 ? 13.625 11.297 4.816 1 94.31 249 LEU B C 1
ATOM 4216 O O . LEU B 1 249 ? 14.219 10.43 5.461 1 94.31 249 LEU B O 1
ATOM 4220 N N . HIS B 1 250 ? 13.164 12.453 5.375 1 96.44 250 HIS B N 1
ATOM 4221 C CA . HIS B 1 250 ? 13.5 12.812 6.746 1 96.44 250 HIS B CA 1
ATOM 4222 C C . HIS B 1 250 ? 12.25 13.023 7.586 1 96.44 250 HIS B C 1
ATOM 4224 O O . HIS B 1 250 ? 12.281 13.75 8.586 1 96.44 250 HIS B O 1
ATOM 4230 N N . LEU B 1 251 ? 11.125 12.391 7.18 1 96.62 251 LEU B N 1
ATOM 4231 C CA . LEU B 1 251 ? 9.906 12.5 7.969 1 96.62 251 LEU B CA 1
ATOM 4232 C C . LEU B 1 251 ? 10.133 12.008 9.391 1 96.62 251 LEU B C 1
ATOM 4234 O O . LEU B 1 251 ? 10.812 11 9.609 1 96.62 251 LEU B O 1
ATOM 4238 N N . PRO B 1 252 ? 9.57 12.766 10.367 1 97.94 252 PRO B N 1
ATOM 4239 C CA . PRO B 1 252 ? 9.625 12.25 11.734 1 97.94 252 PRO B CA 1
ATOM 4240 C C . PRO B 1 252 ? 9.023 10.852 11.859 1 97.94 252 PRO B C 1
ATOM 4242 O O . PRO B 1 252 ? 8.086 10.508 11.133 1 97.94 252 PRO B O 1
ATOM 4245 N N . GLU B 1 253 ? 9.508 10.125 12.805 1 96.5 253 GLU B N 1
ATOM 4246 C CA . GLU B 1 253 ? 9.133 8.719 12.984 1 96.5 253 GLU B CA 1
ATOM 4247 C C . GLU B 1 253 ? 7.629 8.562 13.156 1 96.5 253 GLU B C 1
ATOM 4249 O O . GLU B 1 253 ? 7.023 7.66 12.57 1 96.5 253 GLU B O 1
ATOM 4254 N N . LEU B 1 254 ? 7.02 9.406 13.844 1 97.31 254 LEU B N 1
ATOM 4255 C CA . LEU B 1 254 ? 5.609 9.281 14.203 1 97.31 254 LEU B CA 1
ATOM 4256 C C . LEU B 1 254 ? 4.723 9.43 12.969 1 97.31 254 LEU B C 1
ATOM 4258 O O . LEU B 1 254 ? 3.557 9.031 12.984 1 97.31 254 LEU B O 1
ATOM 4262 N N . ILE B 1 255 ? 5.262 10.047 11.922 1 97.31 255 ILE B N 1
ATOM 4263 C CA . ILE B 1 255 ? 4.426 10.227 10.742 1 97.31 255 ILE B CA 1
ATOM 4264 C C . ILE B 1 255 ? 5.082 9.547 9.539 1 97.31 255 ILE B C 1
ATOM 4266 O O . ILE B 1 255 ? 4.762 9.852 8.391 1 97.31 255 ILE B O 1
ATOM 4270 N N . ASP B 1 256 ? 6.023 8.703 9.875 1 95.31 256 ASP B N 1
ATOM 4271 C CA . ASP B 1 256 ? 6.609 7.84 8.852 1 95.31 256 ASP B CA 1
ATOM 4272 C C . ASP B 1 256 ? 5.629 6.746 8.43 1 95.31 256 ASP B C 1
ATOM 4274 O O . ASP B 1 256 ? 5.074 6.043 9.273 1 95.31 256 ASP B O 1
ATOM 4278 N N . PRO B 1 257 ? 5.43 6.582 7.094 1 93.88 257 PRO B N 1
ATOM 4279 C CA . PRO B 1 257 ? 4.461 5.598 6.605 1 93.88 257 PRO B CA 1
ATOM 4280 C C . PRO B 1 257 ? 4.734 4.191 7.129 1 93.88 257 PRO B C 1
ATOM 4282 O O . PRO B 1 257 ? 3.803 3.396 7.293 1 93.88 257 PRO B O 1
ATOM 4285 N N . ARG B 1 258 ? 5.902 3.83 7.5 1 89.25 258 ARG B N 1
ATOM 4286 C CA . ARG B 1 258 ? 6.25 2.498 7.984 1 89.25 258 ARG B CA 1
ATOM 4287 C C . ARG B 1 258 ? 5.461 2.146 9.242 1 89.25 258 ARG B C 1
ATOM 4289 O O . ARG B 1 258 ? 5.215 0.97 9.516 1 89.25 258 ARG B O 1
ATOM 4296 N N . HIS B 1 259 ? 5.039 3.193 9.938 1 90.69 259 HIS B N 1
ATOM 4297 C CA . HIS B 1 259 ? 4.312 2.967 11.18 1 90.69 259 HIS B CA 1
ATOM 4298 C C . HIS B 1 259 ? 2.809 3.07 10.969 1 90.69 259 HIS B C 1
ATOM 4300 O O . HIS B 1 259 ? 2.029 2.92 11.914 1 90.69 259 HIS B O 1
ATOM 4306 N N . HIS B 1 260 ? 2.4 3.377 9.742 1 93.06 260 HIS B N 1
ATOM 4307 C CA . HIS B 1 260 ? 0.998 3.508 9.367 1 93.06 260 HIS B CA 1
ATOM 4308 C C . HIS B 1 260 ? 0.729 2.873 8 1 93.06 260 HIS B C 1
ATOM 4310 O O . HIS B 1 260 ? 0.013 3.445 7.18 1 93.06 260 HIS B O 1
ATOM 4316 N N . LEU B 1 261 ? 1.354 1.76 7.805 1 87.06 261 LEU B N 1
ATOM 4317 C CA . LEU B 1 261 ? 1.438 1.182 6.465 1 87.06 261 LEU B CA 1
ATOM 4318 C C . LEU B 1 261 ? 0.047 0.909 5.902 1 87.06 261 LEU B C 1
ATOM 4320 O O . LEU B 1 261 ? -0.25 1.275 4.766 1 87.06 261 LEU B O 1
ATOM 4324 N N . GLU B 1 262 ? -0.821 0.295 6.672 1 88.88 262 GLU B N 1
ATOM 4325 C CA . GLU B 1 262 ? -2.139 -0.084 6.176 1 88.88 262 GLU B CA 1
ATOM 4326 C C . GLU B 1 262 ? -2.928 1.14 5.715 1 88.88 262 GLU B C 1
ATOM 4328 O O . GLU B 1 262 ? -3.496 1.145 4.621 1 88.88 262 GLU B O 1
ATOM 4333 N N . SER B 1 263 ? -2.889 2.176 6.531 1 92.5 263 SER B N 1
ATOM 4334 C CA . SER B 1 263 ? -3.629 3.391 6.199 1 92.5 263 SER B CA 1
ATOM 4335 C C . SER B 1 263 ? -2.98 4.133 5.035 1 92.5 263 SER B C 1
ATOM 4337 O O . SER B 1 263 ? -3.678 4.668 4.172 1 92.5 263 SER B O 1
ATOM 4339 N N . TRP B 1 264 ? -1.728 4.18 5.098 1 92.5 264 TRP B N 1
ATOM 4340 C CA . TRP B 1 264 ? -1.005 4.891 4.051 1 92.5 264 TRP B CA 1
ATOM 4341 C C . TRP B 1 264 ? -1.22 4.227 2.693 1 92.5 264 TRP B C 1
ATOM 4343 O O . TRP B 1 264 ? -1.455 4.91 1.692 1 92.5 264 TRP B O 1
ATOM 4353 N N . TYR B 1 265 ? -1.221 2.914 2.705 1 87.81 265 TYR B N 1
ATOM 4354 C CA . TYR B 1 265 ? -1.445 2.174 1.47 1 87.81 265 TYR B CA 1
ATOM 4355 C C . TYR B 1 265 ? -2.881 2.342 0.986 1 87.81 265 TYR B C 1
ATOM 4357 O O . TYR B 1 265 ? -3.125 2.5 -0.212 1 87.81 265 TYR B O 1
ATOM 4365 N N . ALA B 1 266 ? -3.742 2.219 1.899 1 90.81 266 ALA B N 1
ATOM 4366 C CA . ALA B 1 266 ? -5.137 2.453 1.532 1 90.81 266 ALA B CA 1
ATOM 4367 C C . ALA B 1 266 ? -5.301 3.799 0.835 1 90.81 266 ALA B C 1
ATOM 4369 O O . ALA B 1 266 ? -5.941 3.889 -0.215 1 90.81 266 ALA B O 1
ATOM 4370 N N . ASP B 1 267 ? -4.688 4.816 1.382 1 92.56 267 ASP B N 1
ATOM 4371 C CA . ASP B 1 267 ? -4.789 6.152 0.797 1 92.56 267 ASP B CA 1
ATOM 4372 C C . ASP B 1 267 ? -4.152 6.191 -0.59 1 92.56 267 ASP B C 1
ATOM 4374 O O . ASP B 1 267 ? -4.699 6.801 -1.513 1 92.56 267 ASP B O 1
ATOM 4378 N N . LEU B 1 268 ? -3.059 5.586 -0.689 1 87.25 268 LEU B N 1
ATOM 4379 C CA . LEU B 1 268 ? -2.354 5.555 -1.966 1 87.25 268 LEU B CA 1
ATOM 4380 C C . LEU B 1 268 ? -3.213 4.902 -3.045 1 87.25 268 LEU B C 1
ATOM 4382 O O . LEU B 1 268 ? -3.221 5.352 -4.191 1 87.25 268 LEU B O 1
ATOM 4386 N N . MET B 1 269 ? -3.943 3.838 -2.744 1 88.44 269 MET B N 1
ATOM 4387 C CA . MET B 1 269 ? -4.734 3.078 -3.705 1 88.44 269 MET B CA 1
ATOM 4388 C C . MET B 1 269 ? -6.012 3.826 -4.074 1 88.44 269 MET B C 1
ATOM 4390 O O . MET B 1 269 ? -6.453 3.783 -5.223 1 88.44 269 MET B O 1
ATOM 4394 N N . TRP B 1 270 ? -6.562 4.512 -3.111 1 91.69 270 TRP B N 1
ATOM 4395 C CA . TRP B 1 270 ? -7.852 5.164 -3.322 1 91.69 270 TRP B CA 1
ATOM 4396 C C . TRP B 1 270 ? -7.664 6.559 -3.912 1 91.69 270 TRP B C 1
ATOM 4398 O O . TRP B 1 270 ? -8.562 7.086 -4.574 1 91.69 270 TRP B O 1
ATOM 4408 N N . ASP B 1 271 ? -6.531 7.199 -3.719 1 89.69 271 ASP B N 1
ATOM 4409 C CA . ASP B 1 271 ? -6.277 8.602 -4.016 1 89.69 271 ASP B CA 1
ATOM 4410 C C . ASP B 1 271 ? -6.633 8.93 -5.465 1 89.69 271 ASP B C 1
ATOM 4412 O O . ASP B 1 271 ? -7.312 9.93 -5.73 1 89.69 271 ASP B O 1
ATOM 4416 N N . PRO B 1 272 ? -6.215 8.031 -6.441 1 85.94 272 PRO B N 1
ATOM 4417 C CA . PRO B 1 272 ? -6.516 8.359 -7.84 1 85.94 272 PRO B CA 1
ATOM 4418 C C . PRO B 1 272 ? -8.016 8.43 -8.117 1 85.94 272 PRO B C 1
ATOM 4420 O O . PRO B 1 272 ? -8.43 8.969 -9.148 1 85.94 272 PRO B O 1
ATOM 4423 N N . TYR B 1 273 ? -8.805 7.973 -7.242 1 89.06 273 TYR B N 1
ATOM 4424 C CA . TYR B 1 273 ? -10.227 7.852 -7.523 1 89.06 273 TYR B CA 1
ATOM 4425 C C . TYR B 1 273 ? -11.047 8.781 -6.633 1 89.06 273 TYR B C 1
ATOM 4427 O O . TYR B 1 273 ? -12.266 8.859 -6.762 1 89.06 273 TYR B O 1
ATOM 4435 N N . VAL B 1 274 ? -10.328 9.383 -5.699 1 85.25 274 VAL B N 1
ATOM 4436 C CA . VAL B 1 274 ? -11.031 10.297 -4.797 1 85.25 274 VAL B CA 1
ATOM 4437 C C . VAL B 1 274 ? -11.492 11.531 -5.57 1 85.25 274 VAL B C 1
ATOM 4439 O O . VAL B 1 274 ? -10.766 12.039 -6.43 1 85.25 274 VAL B O 1
ATOM 4442 N N . VAL B 1 275 ? -12.75 11.922 -5.414 1 71.62 275 VAL B N 1
ATOM 4443 C CA . VAL B 1 275 ? -13.391 13.023 -6.125 1 71.62 275 VAL B CA 1
ATOM 4444 C C . VAL B 1 275 ? -13.203 14.32 -5.34 1 71.62 275 VAL B C 1
ATOM 4446 O O . VAL B 1 275 ? -13.156 14.305 -4.105 1 71.62 275 VAL B O 1
#

Secondary structure (DSSP, 8-state):
-HHHHHHHHHHHHHHHHHH-EEEEE-SSSTT-EEEEETTTEEEEEESSTT-HHHHHHHHHHHH-TTS--PPEEEEEEETTEEEEEEEPPPSEEHHHHGGGS-HHHHHHHHHHHHHHHHHHHTSPP-TTSPSB-TTS---EE-SSS-EE-SS---SHHHHHHHHHTT-TTTTSHHHHHHHHHH-SPPP--EEEE-S--SGGGEEEE-SSTT--EEEEE---TT-EEEETTHHHHHHTTT--TT---GGGGG--GGG-GGGSHHHHHHHHHHGGG--/-HHHHHHHHHHHHHHHHHH-EEEEE-SSSTT-EEEEETTTEEEEEESSTT-HHHHHHHHHHHH-TTS--PPEEEEEEETTEEEEEEEPPPSEEHHHHGGGS-HHHHHHHHHHHHHHHHHHHTSPP-TTSPSB-TTS---EE-SSS-EE-SS---SHHHHHHHHHTT-TTTTSHHHHHHHHHH-SPPP--EEEE-S--SGGGEEEE-SSTT--EEEEE---TT-EEEETTHHHHHHTTT--TT---GGGGG--GGG-GGGSHHHHHHHHHHGGG--

Foldseek 3Di:
DVVVVLVVVVVVVVVQVVVWDFPDDPVPDRFATWTDGPPWKIKGKDQDQPFLQQLVLVVCVPQPVVAFEWHWDGWDDDVNIIMTMTTDFDAAFQVVCVVVADPVQLQVVLQVVLVSLVSQQPRDDDQPAFWWRPSPQAAWDPQVHIDGDPDGHRFQQSVVCSFQVPFACCVPPLNVVLCVQQPPHDGFDKTKALLQDDRRQWGWDCPPVVDIGTRHGYDSSRITIDGQQRNLQSNCSPPDPPDPDCNLVSHHPSSNCVVVVSVNVSCVSRSVGGD/DVVVVLVVVVVVVVVQVVVWDFPDDDPPDRFATWTDGPPWKIKGKDQDQPFLQQLVLVVCVPQPVVAFEWHWDGWDDDVNIIMTMTTDFDAAFQVVCVVVADPVQLLVVLQVVLVSLVSQQPRDDDQPAFWWRPSPQAAWDPLPHTDGDPDGHRFQQSVVCSFQVPFACCVPPLNVVLCVQQPPHDGFDKTKALLADDRNQWGWDCVPVVDIGTRHGYDSNRITIDGQQRNLQSNCSPPDPPDPDCNLVSHHPSSNCVVVVSVNVSCVSRVVGGD

Sequence 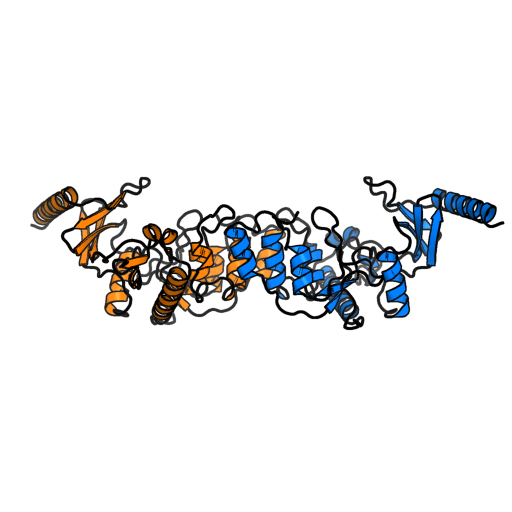(550 aa):
MWSESGHELSLALAGILESATFLFNSVSSRHHFVAHFGDHVVVKAISEPDSTEYSTLQFLETRSPTIPAPRPHGVISIGNTWYMFMDLVSGVNLETVWLSLTEPQKEAISRDLNILLQQLRAVPYEPGTPLGGVGGQGCKDFRRHIRTSDAPIYSTEQLWNFMYGNARRKDTVYGRFLRKQTFPPRKQNIVFIHGDFRPANIMVDHSDKANIRITGLIDWEMSGFYTEDMECIKATNNLSSLDCDEWYLHLPELIDPRHHLESWYADLMWDPYVVMWSESGHELSLALAGILESATFLFNSVSSRHHFVAHFGDHVVVKAISEPDSTEYSTLQFLETRSPTIPAPRPHGVISIGNTWYMFMDLVSGVNLETVWLSLTEPQKEAISRDLNILLQQLRAVPYEPGTPLGGVGGQGCKDFRRHIRTSDAPIYSTEQLWNFMYGNARRKDTVYGRFLRKQTFPPRKQNIVFIHGDFRPANIMVDHSDKANIRITGLIDWEMSGFYTEDMECIKATNNLSSLDCDEWYLHLPELIDPRHHLESWYADLMWDPYVV

Organism: Zymoseptoria tritici (strain CBS 115943 / IPO323) (NCBI:txid336722)

Nearest PDB structures (foldseek):
  6cey-assembly1_A  TM=6.731E-01  e=7.173E-09  Staphylococcus aureus
  5iqi-assembly2_B  TM=6.209E-01  e=4.170E-09  Staphylococcus aureus
  5iqh-assembly3_C  TM=6.426E-01  e=2.868E-08  Staphylococcus aureus
  5iqe-assembly4_D  TM=6.051E-01  e=1.478E-08  Staphylococcus aureus
  6c5u-assembly1_A  TM=5.348E-01  e=4.996E-09  Staphylococcus aureus

InterPro domains:
  IPR002575 Aminoglycoside phosphotransferase [PF01636] (53-225)
  IPR011009 Protein kinase-like domain superfamily [SSF56112] (22-240)
  IPR051678 Aminoglycoside Phosphotransferase Enzymes [PTHR21310] (36-252)

Solvent-accessible surface area (backbone atoms only — not comparable to full-atom values): 30035 Å² total; per-residue (Å²): 119,73,66,62,54,51,48,49,47,42,47,48,42,47,51,44,56,69,65,22,54,69,72,43,71,53,79,76,62,94,50,42,40,36,22,44,42,79,96,48,29,29,35,33,43,38,90,47,84,77,31,36,31,54,36,39,29,52,45,35,59,71,77,40,63,84,56,52,54,47,52,62,74,49,70,48,75,55,89,91,39,25,37,36,34,26,40,50,66,57,64,43,42,36,55,82,48,52,86,79,51,50,69,71,53,48,52,50,47,19,53,53,49,31,54,52,51,51,54,38,43,61,45,83,70,64,89,90,53,56,34,14,12,80,71,69,66,24,36,76,44,69,65,100,49,80,42,62,47,92,56,84,33,79,44,70,59,49,46,47,39,70,68,51,65,74,22,56,57,46,84,39,47,34,28,45,40,50,42,64,63,47,52,80,57,76,88,64,58,69,20,37,38,52,46,56,66,44,45,76,27,29,22,25,38,61,88,42,81,89,54,65,41,79,51,29,47,53,74,42,62,55,24,25,36,38,47,60,54,48,45,26,46,50,50,47,63,80,66,42,83,80,38,74,62,62,63,71,74,46,54,27,68,82,44,28,51,75,78,30,47,72,62,40,48,43,47,64,71,45,52,88,29,45,116,123,73,66,62,54,49,48,49,48,42,47,49,43,46,52,43,55,68,65,22,53,71,72,43,71,53,77,76,64,92,49,43,40,35,23,45,42,79,97,48,29,29,36,32,43,38,91,48,84,76,31,39,31,54,36,38,30,53,46,35,61,71,76,39,63,82,56,52,53,47,51,64,74,48,72,48,74,56,90,91,38,25,37,36,33,27,40,49,67,58,66,44,41,35,55,81,49,51,84,78,52,50,71,71,54,48,52,49,48,21,53,53,50,31,54,51,50,51,55,38,44,62,46,84,69,63,88,88,55,55,34,14,12,81,71,68,65,23,36,77,46,66,86,87,54,81,42,63,48,91,58,86,34,79,45,68,59,50,47,48,38,70,69,50,65,73,22,56,58,45,84,38,48,36,28,46,38,50,42,63,63,46,54,80,58,76,89,63,59,70,19,36,39,53,48,56,65,44,47,75,27,30,23,25,38,63,87,42,82,90,54,67,40,80,52,28,46,53,76,42,63,56,23,25,37,37,49,58,54,47,47,26,45,49,52,47,64,81,66,41,83,79,40,73,61,61,65,72,73,47,54,27,68,83,44,28,52,75,79,30,46,71,62,40,48,42,46,63,72,47,51,87,29,45,119

pLDDT: mean 85.57, std 16.99, range [24.19, 98.62]

Radius of gyration: 31.24 Å; Cα contacts (8 Å, |Δi|>4): 971; chains: 2; bounding box: 50×102×64 Å